Protein AF-A0AAJ2T8Y8-F1 (afdb_monomer)

Nearest PDB structures (foldseek):
  9cpc-assembly1_3E  TM=2.033E-01  e=1.788E+00  Sus scrofa
  9cpb-assembly1_5M  TM=2.039E-01  e=5.615E+00  Bos taurus

pLDDT: mean 75.39, std 18.41, range [30.28, 96.19]

Solvent-accessible surface area (backbone atoms only — not comparable to full-atom values): 31263 Å² total; per-residue (Å²): 139,75,67,60,77,53,79,79,38,32,68,66,55,48,53,48,47,24,52,53,34,6,31,50,41,20,53,52,48,28,51,50,37,30,69,75,68,71,40,90,46,74,57,29,86,36,83,56,78,33,21,63,68,41,5,53,50,51,40,52,46,52,53,68,41,54,75,37,60,86,41,68,68,58,23,28,55,50,25,22,51,53,51,40,52,52,43,33,53,50,40,52,52,44,22,76,76,64,80,44,74,90,61,74,30,66,90,43,72,72,39,54,95,16,45,38,26,53,67,59,29,52,52,48,6,54,51,46,38,45,38,62,72,49,50,49,57,51,51,51,56,57,56,69,73,46,58,65,70,60,47,52,52,53,49,51,51,52,51,54,52,51,52,54,34,46,51,55,39,50,55,45,52,52,51,53,55,51,57,52,52,53,51,54,53,50,49,51,52,55,51,51,59,52,52,56,50,52,53,51,51,51,53,51,52,48,52,50,50,51,51,47,52,52,50,50,50,55,53,55,63,45,70,77,57,71,95,82,68,64,68,66,60,49,52,55,51,49,52,54,50,51,55,49,52,47,54,53,49,52,56,48,50,57,51,50,52,51,50,52,55,50,50,51,54,49,52,51,53,47,54,50,48,62,62,57,62,43,70,47,72,66,47,36,44,51,52,67,45,39,54,68,65,46,51,61,60,49,46,56,54,48,47,54,47,52,50,53,54,47,53,53,50,51,58,49,50,52,54,50,52,54,53,48,51,64,52,49,56,75,75,40,78,80,67,60,94,88,59,84,78,55,29,50,54,67,99,32,72,61,33,46,50,50,42,21,54,49,22,8,40,52,37,22,53,50,49,38,48,44,33,42,72,73,69,68,40,94,61,54,58,38,66,35,79,80,54,66,34,20,60,69,37,6,51,47,46,35,51,50,48,72,70,40,60,85,34,58,90,48,58,67,68,57,27,20,52,52,21,14,52,53,39,33,51,49,44,31,48,52,41,50,50,37,33,75,74,53,45,28,36,69,69,78,33,69,92,46,75,73,40,54,93,20,43,33,34,53,67,58,15,51,50,28,7,54,51,38,36,45,34,55,71,54,45,47,62,55,50,53,57,55,56,34,68,41,56,51,87,55,46,54,60,50,50,53,54,50,50,55,49,49,54,52,35,53,50,52,34,52,50,36,51,44,49,50,53,36,50,77,70,70,51,76,72,82,54,75,67,47,50,49,36,56,73,77,48,32,72,70,56,48,47,54,37,38,73,59,62,40,59,59,83,57,55,73,62,63,71,71,65,78,70,78,82,74,84,79,81,78,82,82,82,77,87,73,90,82,136

Sequence (579 aa):
MFAPLVSGLSFYDIVIYFVLFAIAGYICEVIFAAIVLGKFVNRGFLNGPWCPIYGFGVVIVAICLKPLSKSLLVLFIGSVLLTSVLEYFTGFILEKVFDQKWWDYSDDKFNLGGYICLKFSLLWGVACTAVVKLVLPAVDAVIRVVPHFVGLIVTGVIVAVMLIDLTATVVTIMGIKKKIRLIDSTVAKLKAGTEDMGGFIS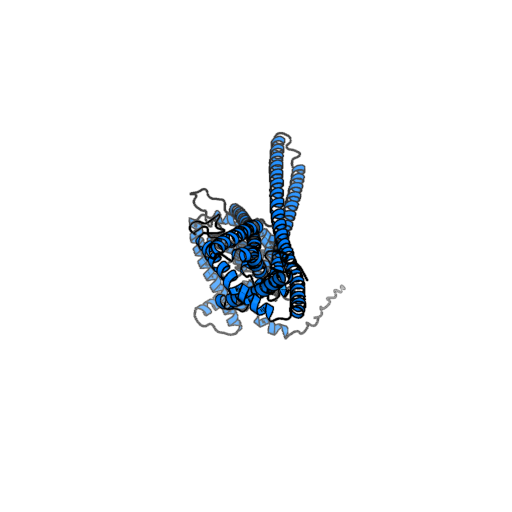KETLVVKDKYEELAKTAEEKKTELVRTAGEKKAEFAGKRDAFAKSVAEKREANAERREELAKSVEEKYTAFVKSLGEKRGERRLMKAFPSLREKRVDSSLGRLREQLKLISEKSEERAAERQKCVVEKYEEKLPEGAEKPFAYGLSFTKLFWLFMIGNVAGFLMETFWAFFIQRRVELRVGLVWGPFIPVYGFGAVIMTLLLYRFYKKRDLVTFAAAAIVGATFEFFCSLFQELAFGTVSWEYSGTTANIGGRTNLMYALIWGVLGLLWVKDFYPRISKLIEKIPKKIGSPLTVILCVFMIADMFVSGTAVIRRGQRMKGIPANGGYEMWLDKHFDDKYLDFVYPNMIYVDKKDETEADGETPETADVPEETSSSDE

Foldseek 3Di:
DAPAPADNDGPLNLLLLQLVQQLVVQVVLQVVCCVPVVDRARLALFPDNGNRVRSVVLSVLCRQQLNVLPDLVSSLVSQLVVVLVVQQVVQVVCCVVPVDGPAACPVPPQDDRRRDHPVVSNVSSVVSSCCSPPVSVVVVVVVVVDDPVVSVVVSVVSVVVVVVRVVVSVVLVVVLVVLLVVLVVLLVVLVVLVVVVVVVVVVVVVVVVVVVVVVVVVVVVCVVPDPPPCPPVVVVVVVVVVVVVVVVVVVVVVSVVVNVVSLVVSVVSVVVSVVVQLPDVSSVSCCVSCVVVCCPSVVVSVVSSVVSVVCVVVVVVVVVVVVVVVLQCVLQPDDPPPDDAFFPGDPDPLLLLVLLVVQFQVVLVVVQCCCCPVVVDRARAHLWLPDSGDNLRSVLSSQLCVQLSSVLPPDLVVQLLSQLVSQQVSQQVVQVVCCVLQLKGLFFQPVDPQDDPRRGHNVVSNVSSVVSSCSNHPVVSVVSVVSRPDHCVPSVVVSVVVVVVVVVRVVLRSVLSNLVVCVVVVHDDDDDVSVVSCVPRNPVNCCRHRVRMDRNVVVVVVVVPPDDDDDDDDDDDDDDDDD

Secondary structure (DSSP, 8-state):
-PPP-BTTB-HHHHHHHHHHHHHHHHHHHHHHHHHHHSS-----SSSSS--HHHHHHHHHHHHHHGGGGG-HHHHHHHHHHHHHHHHHHHHHHHHHHHSS-SS--TTSTTEETTTEEHHHHHHHHHHHHHIIIIIHHHHHHHHHHS-HHHHHHHHHHHHHHHHHHHHHHHHHHHHHHHHHHHHHHHHHHHHHHHHHHHHHHHHHHHHHHHHHHHHHHHHHHTTSS-TTSTTHHHHHHHHHHHHHHHHHHHHHHHHHHHHHHHHHHHHHHHHHHHHHTTSSHHHHHHHHH-HHHHIIIIIHHHHHHHHHHHHHHHHHHHHHHHHHHHHHHHHS----TTPPPPTT-SS-HHHHHHHHHHHHHHHHHHHHHIIIIIS-------SSSSSS--HHHHHHHHHHHHHHGGGTTS-HHHHHHHHHHHHHHHHHHHHHHHHHHHSEES---TTSTTEETTTEEHHHHHHHHHHHHHIIIIIHHHHHHHHHTS-HHHHHHHHHHHHHHHHHHHHHHHHHHHHHHHHHTTPPP-SHHHHHHHHHS-HHHHHHH-TT-EEGGGHHHHTT--------PPP--------

Radius of gyration: 45.14 Å; Cα contacts (8 Å, |Δi|>4): 501; chains: 1; bounding box: 113×80×126 Å

Structure (mmCIF, N/CA/C/O backbone):
data_AF-A0AAJ2T8Y8-F1
#
_entry.id   AF-A0AAJ2T8Y8-F1
#
loop_
_atom_site.group_PDB
_atom_site.id
_atom_site.type_symbol
_atom_site.label_atom_id
_atom_site.label_alt_id
_atom_site.label_comp_id
_atom_site.label_asym_id
_atom_site.label_entity_id
_atom_site.label_seq_id
_atom_site.pdbx_PDB_ins_code
_atom_site.Cartn_x
_atom_site.Cartn_y
_atom_site.Cartn_z
_atom_site.occupancy
_atom_site.B_iso_or_equiv
_atom_site.auth_seq_id
_atom_site.auth_comp_id
_atom_site.auth_asym_id
_atom_site.auth_atom_id
_atom_site.pdbx_PDB_model_num
ATOM 1 N N . MET A 1 1 ? 18.474 -7.373 -65.062 1.00 40.44 1 MET A N 1
ATOM 2 C CA . MET A 1 1 ? 19.425 -6.243 -65.084 1.00 40.44 1 MET A CA 1
ATOM 3 C C . MET A 1 1 ? 18.701 -5.051 -64.468 1.00 40.44 1 MET A C 1
ATOM 5 O O . MET A 1 1 ? 17.892 -4.440 -65.146 1.00 40.44 1 MET A O 1
ATOM 9 N N . PHE A 1 2 ? 18.858 -4.810 -63.163 1.00 44.47 2 PHE A N 1
ATOM 10 C CA . PHE A 1 2 ? 18.254 -3.646 -62.502 1.00 44.47 2 PHE A CA 1
ATOM 11 C C . PHE A 1 2 ? 19.306 -2.538 -62.452 1.00 44.47 2 PHE A C 1
ATOM 13 O O . PHE A 1 2 ? 20.403 -2.765 -61.945 1.00 44.47 2 PHE A O 1
ATOM 20 N N . ALA A 1 3 ? 18.993 -1.386 -63.046 1.00 46.81 3 ALA A N 1
ATOM 21 C CA . ALA A 1 3 ? 19.867 -0.218 -63.085 1.00 46.81 3 ALA A CA 1
ATOM 22 C C . ALA A 1 3 ? 20.272 0.232 -61.662 1.00 46.81 3 ALA A C 1
ATOM 24 O O . ALA A 1 3 ? 19.496 0.029 -60.722 1.00 46.81 3 ALA A O 1
ATOM 25 N N . PRO A 1 4 ? 21.465 0.833 -61.478 1.00 55.03 4 PRO A N 1
ATOM 26 C CA . PRO A 1 4 ? 21.855 1.403 -60.193 1.00 55.03 4 PRO A CA 1
ATOM 27 C C . PRO A 1 4 ? 20.853 2.492 -59.806 1.00 55.03 4 PRO A C 1
ATOM 29 O O . PRO A 1 4 ? 20.666 3.460 -60.540 1.00 55.03 4 PRO A O 1
ATOM 32 N N . LEU A 1 5 ? 20.180 2.304 -58.670 1.00 56.91 5 LEU A N 1
ATOM 33 C CA . LEU A 1 5 ? 19.061 3.155 -58.267 1.00 56.91 5 LEU A CA 1
ATOM 34 C C . LEU A 1 5 ? 19.573 4.454 -57.623 1.00 56.91 5 LEU A C 1
ATOM 36 O O . LEU A 1 5 ? 19.005 5.515 -57.855 1.00 56.91 5 LEU A O 1
ATOM 40 N N . VAL A 1 6 ? 20.662 4.373 -56.838 1.00 60.41 6 VAL A N 1
ATOM 41 C CA . VAL A 1 6 ? 21.319 5.510 -56.165 1.00 60.41 6 VAL A CA 1
ATOM 42 C C . VAL A 1 6 ? 22.809 5.192 -55.932 1.00 60.41 6 VAL A C 1
ATOM 44 O O . VAL A 1 6 ? 23.146 4.100 -55.479 1.00 60.41 6 VAL A O 1
ATOM 47 N N . SER A 1 7 ? 23.720 6.130 -56.225 1.00 63.41 7 SER A N 1
ATOM 48 C CA . SER A 1 7 ? 25.156 6.055 -55.863 1.00 63.41 7 SER A CA 1
ATOM 49 C C . SER A 1 7 ? 25.934 4.809 -56.345 1.00 63.41 7 SER A C 1
ATOM 51 O O . SER A 1 7 ? 26.950 4.446 -55.753 1.00 63.41 7 SER A O 1
ATOM 53 N N . GLY A 1 8 ? 25.483 4.145 -57.416 1.00 71.94 8 GLY A N 1
ATOM 54 C CA . GLY A 1 8 ? 26.120 2.931 -57.950 1.00 71.94 8 GLY A CA 1
ATOM 55 C C . GLY A 1 8 ? 25.768 1.633 -57.209 1.00 71.94 8 GLY A C 1
ATOM 56 O O . GLY A 1 8 ? 26.385 0.608 -57.480 1.00 71.94 8 GLY A O 1
ATOM 57 N N . LEU A 1 9 ? 24.791 1.662 -56.296 1.00 81.50 9 LEU A N 1
ATOM 58 C CA . LEU A 1 9 ? 24.236 0.480 -55.631 1.00 81.50 9 LEU A CA 1
ATOM 59 C C . LEU A 1 9 ? 22.975 0.006 -56.365 1.00 81.50 9 LEU A C 1
ATOM 61 O O . LEU A 1 9 ? 22.102 0.811 -56.713 1.00 81.50 9 LEU A O 1
ATOM 65 N N . SER A 1 10 ? 22.864 -1.302 -56.598 1.00 85.75 10 SER A N 1
ATOM 66 C CA . SER A 1 10 ? 21.622 -1.909 -57.077 1.00 85.75 10 SER A CA 1
ATOM 67 C C . SER A 1 10 ? 20.612 -2.049 -55.932 1.00 85.75 10 SER A C 1
ATOM 69 O O . SER A 1 10 ? 20.966 -2.012 -54.752 1.00 85.75 10 SER A O 1
ATOM 71 N N . PHE A 1 11 ? 19.335 -2.253 -56.266 1.00 84.62 11 PHE A N 1
ATOM 72 C CA . PHE A 1 11 ? 18.311 -2.551 -55.258 1.00 84.62 11 PHE A CA 1
ATOM 73 C C . PHE A 1 11 ? 18.673 -3.789 -54.421 1.00 84.62 11 PHE A C 1
ATOM 75 O O . PHE A 1 11 ? 18.479 -3.798 -53.209 1.00 84.62 11 PHE A O 1
ATOM 82 N N . TYR A 1 12 ? 19.264 -4.805 -55.056 1.00 87.00 12 TYR A N 1
ATOM 83 C CA . TYR A 1 12 ? 19.747 -5.997 -54.366 1.00 87.00 12 TYR A CA 1
ATOM 84 C C . TYR A 1 12 ? 20.819 -5.658 -53.322 1.00 87.00 12 TYR A C 1
ATOM 86 O O . TYR A 1 12 ? 20.699 -6.108 -52.184 1.00 87.00 12 TYR A O 1
ATOM 94 N N . ASP A 1 13 ? 21.798 -4.812 -53.667 1.00 86.75 13 ASP A N 1
ATOM 95 C CA . ASP A 1 13 ? 22.878 -4.409 -52.751 1.00 86.75 13 ASP A CA 1
ATOM 96 C C . ASP A 1 13 ? 22.331 -3.675 -51.520 1.00 86.75 13 ASP A C 1
ATOM 98 O O . ASP A 1 13 ? 22.753 -3.921 -50.392 1.00 86.75 13 ASP A O 1
ATOM 102 N N . ILE A 1 14 ? 21.329 -2.816 -51.720 1.00 89.06 14 ILE A N 1
ATOM 103 C CA . ILE A 1 14 ? 20.660 -2.095 -50.631 1.00 89.06 14 ILE A CA 1
ATOM 104 C C . ILE A 1 14 ? 19.974 -3.077 -49.673 1.00 89.06 14 ILE A C 1
ATOM 106 O O . ILE A 1 14 ? 20.134 -2.976 -48.454 1.00 89.06 14 ILE A O 1
ATOM 110 N N . VAL A 1 15 ? 19.221 -4.040 -50.211 1.00 91.12 15 VAL A N 1
ATOM 111 C CA . VAL A 1 15 ? 18.464 -4.998 -49.396 1.00 91.12 15 VAL A CA 1
ATOM 112 C C . VAL A 1 15 ? 19.396 -5.977 -48.678 1.00 91.12 15 VAL A C 1
ATOM 114 O O . VAL A 1 15 ? 19.191 -6.257 -47.495 1.00 91.12 15 VAL A O 1
ATOM 117 N N . ILE A 1 16 ? 20.443 -6.480 -49.337 1.00 91.81 16 ILE A N 1
ATOM 118 C CA . ILE A 1 16 ? 21.385 -7.403 -48.694 1.00 91.81 16 ILE A CA 1
ATOM 119 C C . ILE A 1 16 ? 22.240 -6.699 -47.636 1.00 91.81 16 ILE A C 1
ATOM 121 O O . ILE A 1 16 ? 22.435 -7.265 -46.561 1.00 91.81 16 ILE A O 1
ATOM 125 N N . TYR A 1 17 ? 22.673 -5.451 -47.863 1.00 91.69 17 TYR A N 1
ATOM 126 C CA . TYR A 1 17 ? 23.316 -4.651 -46.818 1.00 91.69 17 TYR A CA 1
ATOM 127 C C . TYR A 1 17 ? 22.384 -4.468 -45.624 1.00 91.69 17 TYR A C 1
ATOM 129 O O . TYR A 1 17 ? 22.789 -4.729 -44.492 1.00 91.69 17 TYR A O 1
ATOM 137 N N . PHE A 1 18 ? 21.128 -4.083 -45.861 1.00 94.19 18 PHE A N 1
ATOM 138 C CA . PHE A 1 18 ? 20.146 -3.947 -44.790 1.00 94.19 18 PHE A CA 1
ATOM 139 C C . PHE A 1 18 ? 20.053 -5.226 -43.942 1.00 94.19 18 PHE A C 1
ATOM 141 O O . PHE A 1 18 ? 20.172 -5.156 -42.719 1.00 94.19 18 PHE A O 1
ATOM 148 N N . VAL A 1 19 ? 19.895 -6.392 -44.579 1.00 93.38 19 VAL A N 1
ATOM 149 C CA . VAL A 1 19 ? 19.768 -7.681 -43.882 1.00 93.38 19 VAL A CA 1
ATOM 150 C C . VAL A 1 19 ? 21.037 -8.035 -43.106 1.00 93.38 19 VAL A C 1
ATOM 152 O O . VAL A 1 19 ? 20.960 -8.333 -41.913 1.00 93.38 19 VAL A O 1
ATOM 155 N N . LEU A 1 20 ? 22.207 -7.983 -43.750 1.00 93.06 20 LEU A N 1
ATOM 156 C CA . LEU A 1 20 ? 23.473 -8.373 -43.123 1.00 93.06 20 LEU A CA 1
ATOM 157 C C . LEU A 1 20 ? 23.798 -7.489 -41.920 1.00 93.06 20 LEU A C 1
ATOM 159 O O . LEU A 1 20 ? 24.140 -8.002 -40.855 1.00 93.06 20 LEU A O 1
ATOM 163 N N . PHE A 1 21 ? 23.639 -6.173 -42.056 1.00 93.31 21 PHE A N 1
ATOM 164 C CA . PHE A 1 21 ? 23.916 -5.246 -40.963 1.00 93.31 21 PHE A CA 1
ATOM 165 C C . PHE A 1 21 ? 22.836 -5.266 -39.878 1.00 93.31 21 PHE A C 1
ATOM 167 O O . PHE A 1 21 ? 23.163 -5.056 -38.711 1.00 93.31 21 PHE A O 1
ATOM 174 N N . ALA A 1 22 ? 21.582 -5.602 -40.198 1.00 92.81 22 ALA A N 1
ATOM 175 C CA . ALA A 1 22 ? 20.569 -5.858 -39.177 1.00 92.81 22 ALA A CA 1
ATOM 176 C C . ALA A 1 22 ? 20.909 -7.101 -38.332 1.00 92.81 22 ALA A C 1
ATOM 178 O O . ALA A 1 22 ? 20.746 -7.067 -37.110 1.00 92.81 22 ALA A O 1
ATOM 179 N N . ILE A 1 23 ? 21.406 -8.178 -38.950 1.00 92.12 23 ILE A N 1
ATOM 180 C CA . ILE A 1 23 ? 21.845 -9.388 -38.234 1.00 92.12 23 ILE A CA 1
ATOM 181 C C . ILE A 1 23 ? 23.124 -9.112 -37.433 1.00 92.12 23 ILE A C 1
ATOM 183 O O . ILE A 1 23 ? 23.191 -9.443 -36.250 1.00 92.12 23 ILE A O 1
ATOM 187 N N . ALA A 1 24 ? 24.115 -8.449 -38.032 1.00 90.56 24 ALA A N 1
ATOM 188 C CA . ALA A 1 24 ? 25.352 -8.083 -37.345 1.00 90.56 24 ALA A CA 1
ATOM 189 C C . ALA A 1 24 ? 25.080 -7.181 -36.129 1.00 90.56 24 ALA A C 1
ATOM 191 O O . ALA A 1 24 ? 25.587 -7.444 -35.041 1.00 90.56 24 ALA A O 1
ATOM 192 N N . GLY A 1 25 ? 24.212 -6.176 -36.283 1.00 89.25 25 GLY A N 1
ATOM 193 C CA . GLY A 1 25 ? 23.782 -5.312 -35.185 1.00 89.25 25 GLY A CA 1
ATOM 194 C C . GLY A 1 25 ? 23.112 -6.087 -34.049 1.00 89.25 25 GLY A C 1
ATOM 195 O O . GLY A 1 25 ? 23.406 -5.848 -32.881 1.00 89.25 25 GLY A O 1
ATOM 196 N N . TYR A 1 26 ? 22.271 -7.075 -34.376 1.00 90.44 26 TYR A N 1
ATOM 197 C CA . TYR A 1 26 ? 21.690 -7.970 -33.373 1.00 90.44 26 TYR A CA 1
ATOM 198 C C . TYR A 1 26 ? 22.753 -8.775 -32.616 1.00 90.44 26 TYR A C 1
ATOM 200 O O . TYR A 1 26 ? 22.702 -8.847 -31.389 1.00 90.44 26 TYR A O 1
ATOM 208 N N . ILE A 1 27 ? 23.719 -9.363 -33.325 1.00 89.62 27 ILE A N 1
ATOM 209 C CA . ILE A 1 27 ? 24.803 -10.137 -32.706 1.00 89.62 27 ILE A CA 1
ATOM 210 C C . ILE A 1 27 ? 25.599 -9.248 -31.741 1.00 89.62 27 ILE A C 1
ATOM 212 O O . ILE A 1 27 ? 25.816 -9.643 -30.596 1.00 89.62 27 ILE A O 1
ATOM 216 N N . CYS A 1 28 ? 25.963 -8.034 -32.164 1.00 85.75 28 CYS A N 1
ATOM 217 C CA . CYS A 1 28 ? 26.662 -7.065 -31.320 1.00 85.75 28 CYS A CA 1
ATOM 218 C C . CYS A 1 28 ? 25.872 -6.721 -30.048 1.00 85.75 28 CYS A C 1
ATOM 220 O O . CYS A 1 28 ? 26.431 -6.770 -28.955 1.00 85.75 28 CYS A O 1
ATOM 222 N N . GLU A 1 29 ? 24.573 -6.434 -30.166 1.00 83.56 29 GLU A N 1
ATOM 223 C CA . GLU A 1 29 ? 23.696 -6.127 -29.026 1.00 83.56 29 GLU A CA 1
ATOM 224 C C . GLU A 1 29 ? 23.572 -7.295 -28.037 1.00 83.56 29 GLU A C 1
ATOM 226 O O . GLU A 1 29 ? 23.587 -7.101 -26.819 1.00 83.56 29 GLU A O 1
ATOM 231 N N . VAL A 1 30 ? 23.477 -8.529 -28.539 1.00 84.94 30 VAL A N 1
ATOM 232 C CA . VAL A 1 30 ? 23.408 -9.727 -27.691 1.00 84.94 30 VAL A CA 1
ATOM 233 C C . VAL A 1 30 ? 24.733 -9.980 -26.976 1.00 84.94 30 VAL A C 1
ATOM 235 O O . VAL A 1 30 ? 24.716 -10.285 -25.785 1.00 84.94 30 VAL A O 1
ATOM 238 N N . ILE A 1 31 ? 25.870 -9.828 -27.664 1.00 86.38 31 ILE A N 1
ATOM 239 C CA . ILE A 1 31 ? 27.203 -9.949 -27.054 1.00 86.38 31 ILE A CA 1
ATOM 240 C C . ILE A 1 31 ? 27.384 -8.874 -25.981 1.00 86.38 31 ILE A C 1
ATOM 242 O O . ILE A 1 31 ? 27.764 -9.190 -24.854 1.00 86.38 31 ILE A O 1
ATOM 246 N N . PHE A 1 32 ? 27.045 -7.623 -26.294 1.00 81.12 32 PHE A N 1
ATOM 247 C CA . PHE A 1 32 ? 27.107 -6.518 -25.342 1.00 81.12 32 PHE A CA 1
ATOM 248 C C . PHE A 1 32 ? 26.251 -6.798 -24.101 1.00 81.12 32 PHE A C 1
ATOM 250 O O . PHE A 1 32 ? 26.734 -6.683 -22.976 1.00 81.12 32 PHE A O 1
ATOM 257 N N . ALA A 1 33 ? 25.004 -7.244 -24.278 1.00 78.56 33 ALA A N 1
ATOM 258 C CA . ALA A 1 33 ? 24.141 -7.606 -23.159 1.00 78.56 33 ALA A CA 1
ATOM 259 C C . ALA A 1 33 ? 24.658 -8.815 -22.365 1.00 78.56 33 ALA A C 1
ATOM 261 O O . ALA A 1 33 ? 24.533 -8.825 -21.142 1.00 78.56 33 ALA A O 1
ATOM 262 N N . ALA A 1 34 ? 25.259 -9.811 -23.019 1.00 84.31 34 ALA A N 1
ATOM 263 C CA . ALA A 1 34 ? 25.850 -10.957 -22.337 1.00 84.31 34 ALA A CA 1
ATOM 264 C C . ALA A 1 34 ? 27.031 -10.543 -21.445 1.00 84.31 34 ALA A C 1
ATOM 266 O O . ALA A 1 34 ? 27.116 -11.011 -20.313 1.00 84.31 34 ALA A O 1
ATOM 267 N N . ILE A 1 35 ? 27.886 -9.633 -21.923 1.00 83.06 35 ILE A N 1
ATOM 268 C CA . ILE A 1 35 ? 29.051 -9.131 -21.180 1.00 83.06 35 ILE A CA 1
ATOM 269 C C . ILE A 1 35 ? 28.619 -8.193 -20.046 1.00 83.06 35 ILE A C 1
ATOM 271 O O . ILE A 1 35 ? 29.039 -8.368 -18.908 1.00 83.06 35 ILE A O 1
ATOM 275 N N . VAL A 1 36 ? 27.764 -7.208 -20.337 1.00 74.06 36 VAL A N 1
ATOM 276 C CA . VAL A 1 36 ? 27.424 -6.135 -19.385 1.00 74.06 36 VAL A CA 1
ATOM 277 C C . VAL A 1 36 ? 26.358 -6.561 -18.377 1.00 74.06 36 VAL A C 1
ATOM 279 O O . VAL A 1 36 ? 26.440 -6.201 -17.207 1.00 74.06 36 VAL A O 1
ATOM 282 N N . LEU A 1 37 ? 25.345 -7.324 -18.802 1.00 69.94 37 LEU A N 1
ATOM 283 C CA . LEU A 1 37 ? 24.254 -7.766 -17.922 1.00 69.94 37 LEU A CA 1
ATOM 284 C C . LEU A 1 37 ? 24.442 -9.191 -17.383 1.00 69.94 37 LEU A C 1
ATOM 286 O O . LEU A 1 37 ? 23.593 -9.660 -16.620 1.00 69.94 37 LEU A O 1
ATOM 290 N N . GLY A 1 38 ? 25.485 -9.909 -17.817 1.00 76.06 38 GLY A N 1
ATOM 291 C CA . GLY A 1 38 ? 25.751 -11.295 -17.417 1.00 76.06 38 GLY A CA 1
ATOM 292 C C . GLY A 1 38 ? 24.669 -12.293 -17.848 1.00 76.06 38 GLY A C 1
ATOM 293 O O . GLY A 1 38 ? 24.551 -13.372 -17.269 1.00 76.06 38 GLY A O 1
ATOM 294 N N . LYS A 1 39 ? 23.805 -11.931 -18.806 1.00 73.12 39 LYS A N 1
ATOM 295 C CA . LYS A 1 39 ? 22.644 -12.740 -19.206 1.00 73.12 39 LYS A CA 1
ATOM 296 C C . LYS A 1 39 ? 22.476 -12.745 -20.715 1.00 73.12 39 LYS A C 1
ATOM 298 O O . LYS A 1 39 ? 22.404 -11.694 -21.345 1.00 73.12 39 LYS A O 1
ATOM 303 N N . PHE A 1 40 ? 22.283 -13.936 -21.277 1.00 78.62 40 PHE A N 1
ATOM 304 C CA . PHE A 1 40 ? 21.889 -14.082 -22.672 1.00 78.62 40 PHE A CA 1
ATOM 305 C C . PHE A 1 40 ? 20.415 -13.689 -22.850 1.00 78.62 40 PHE A C 1
ATOM 307 O O . PHE A 1 40 ? 19.496 -14.333 -22.317 1.00 78.62 40 PHE A O 1
ATOM 314 N N . VAL A 1 41 ? 20.179 -12.594 -23.571 1.00 75.19 41 VAL A N 1
ATOM 315 C CA . VAL A 1 41 ? 18.844 -12.048 -23.833 1.00 75.19 41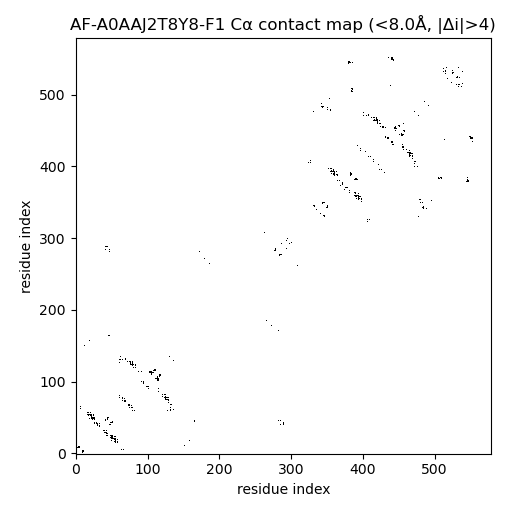 VAL A CA 1
ATOM 316 C C . VAL A 1 41 ? 18.770 -11.576 -25.279 1.00 75.19 41 VAL A C 1
ATOM 318 O O . VAL A 1 41 ? 19.654 -10.870 -25.749 1.00 75.19 41 VAL A O 1
ATOM 321 N N . ASN A 1 42 ? 17.689 -11.933 -25.973 1.00 78.94 42 ASN A N 1
ATOM 322 C CA . ASN A 1 42 ? 17.385 -11.396 -27.295 1.00 78.94 42 ASN A CA 1
ATOM 323 C C . ASN A 1 42 ? 17.039 -9.899 -27.164 1.00 78.94 42 ASN A C 1
ATOM 325 O O . ASN A 1 42 ? 15.927 -9.557 -26.759 1.00 78.94 42 ASN A O 1
ATOM 329 N N . ARG A 1 43 ? 18.021 -9.041 -27.469 1.00 76.00 43 ARG A N 1
ATOM 330 C CA . ARG A 1 43 ? 17.965 -7.569 -27.399 1.00 76.00 43 ARG A CA 1
ATOM 331 C C . ARG A 1 43 ? 17.346 -6.906 -28.631 1.00 76.00 43 ARG A C 1
ATOM 333 O O . ARG A 1 43 ? 17.096 -5.705 -28.602 1.00 76.00 43 ARG A O 1
ATOM 340 N N . GLY A 1 44 ? 17.092 -7.664 -29.698 1.00 75.81 44 GLY A N 1
ATOM 341 C CA . GLY A 1 44 ? 16.464 -7.137 -30.905 1.00 75.81 44 GLY A CA 1
ATOM 342 C C . GLY A 1 44 ? 15.077 -6.564 -30.606 1.00 75.81 44 GLY A C 1
ATOM 343 O O . GLY A 1 44 ? 14.336 -7.083 -29.765 1.00 75.81 44 GLY A O 1
ATOM 344 N N . PHE A 1 45 ? 14.712 -5.483 -31.303 1.00 72.62 45 PHE A N 1
ATOM 345 C CA . PHE A 1 45 ? 13.353 -4.933 -31.242 1.00 72.62 45 PHE A CA 1
ATOM 346 C C . PHE A 1 45 ? 12.317 -5.962 -31.724 1.00 72.62 45 PHE A C 1
ATOM 348 O O . PHE A 1 45 ? 11.264 -6.126 -31.105 1.00 72.62 45 PHE A O 1
ATOM 355 N N . LEU A 1 46 ? 12.657 -6.710 -32.776 1.00 83.69 46 LEU A N 1
ATOM 356 C CA . LEU A 1 46 ? 11.855 -7.798 -33.336 1.00 83.69 46 LEU A CA 1
ATOM 357 C C . LEU A 1 46 ? 12.105 -9.132 -32.593 1.00 83.69 46 LEU A C 1
ATOM 359 O O . LEU A 1 46 ? 12.994 -9.204 -31.745 1.00 83.69 46 LEU A O 1
ATOM 363 N N . ASN A 1 47 ? 11.298 -10.179 -32.820 1.00 82.44 47 ASN A N 1
ATOM 364 C CA . ASN A 1 47 ? 11.481 -11.464 -32.123 1.00 82.44 47 ASN A CA 1
ATOM 365 C C . ASN A 1 47 ? 12.653 -12.291 -32.669 1.00 82.44 47 ASN A C 1
ATOM 367 O O . ASN A 1 47 ? 13.173 -13.138 -31.942 1.00 82.44 47 ASN A O 1
ATOM 371 N N . GLY A 1 48 ? 13.044 -12.093 -33.922 1.00 84.38 48 GLY A N 1
ATOM 372 C CA . GLY A 1 48 ? 14.143 -12.795 -34.570 1.00 84.38 48 GLY A CA 1
ATOM 373 C C . GLY A 1 48 ? 15.504 -12.114 -34.392 1.00 84.38 48 GLY A C 1
ATOM 374 O O . GLY A 1 48 ? 15.603 -11.057 -33.764 1.00 84.38 48 GLY A O 1
ATOM 375 N N . PRO A 1 49 ? 16.576 -12.736 -34.915 1.00 88.56 49 PRO A N 1
ATOM 376 C CA . PRO A 1 49 ? 17.960 -12.298 -34.742 1.00 88.56 49 PRO A CA 1
ATOM 377 C C . PRO A 1 49 ? 18.336 -11.120 -35.654 1.00 88.56 49 PRO A C 1
ATOM 379 O O . PRO A 1 49 ? 19.295 -11.185 -36.421 1.00 88.56 49 PRO A O 1
ATOM 382 N N . TRP A 1 50 ? 17.570 -10.037 -35.594 1.00 90.00 50 TRP A N 1
ATOM 383 C CA . TRP A 1 50 ? 17.801 -8.848 -36.406 1.00 90.00 50 TRP A CA 1
ATOM 384 C C . TRP A 1 50 ? 17.444 -7.572 -35.649 1.00 90.00 50 TRP A C 1
ATOM 386 O O . TRP A 1 50 ? 16.457 -7.488 -34.916 1.00 90.00 50 TRP A O 1
ATOM 396 N N . CYS A 1 51 ? 18.259 -6.545 -35.869 1.00 88.81 51 CYS A N 1
ATOM 397 C CA . CYS A 1 51 ? 18.085 -5.212 -35.323 1.00 88.81 51 CYS A CA 1
ATOM 398 C C . CYS A 1 51 ? 18.040 -4.199 -36.485 1.00 88.81 51 CYS A C 1
ATOM 400 O O . CYS A 1 51 ? 19.085 -3.701 -36.910 1.00 88.81 51 CYS A O 1
ATOM 402 N N . PRO A 1 52 ? 16.842 -3.910 -37.039 1.00 88.06 52 PRO A N 1
ATOM 403 C CA . PRO A 1 52 ? 16.688 -3.149 -38.285 1.00 88.06 52 PRO A CA 1
ATOM 404 C C . PRO A 1 52 ? 17.359 -1.771 -38.307 1.00 88.06 52 PRO A C 1
ATOM 406 O O . PRO A 1 52 ? 17.746 -1.308 -39.376 1.00 88.06 52 PRO A O 1
ATOM 409 N N . ILE A 1 53 ? 17.528 -1.124 -37.149 1.00 86.31 53 ILE A N 1
ATOM 410 C CA . ILE A 1 53 ? 18.155 0.201 -37.046 1.00 86.31 53 ILE A CA 1
ATOM 411 C C . ILE A 1 53 ? 19.595 0.212 -37.581 1.00 86.31 53 ILE A C 1
ATOM 413 O O . ILE A 1 53 ? 19.976 1.147 -38.281 1.00 86.31 53 ILE A O 1
ATOM 417 N N . TYR A 1 54 ? 20.363 -0.855 -37.345 1.00 88.62 54 TYR A N 1
ATOM 418 C CA . TYR A 1 54 ? 21.723 -0.988 -37.874 1.00 88.62 54 TYR A CA 1
ATOM 419 C C . TYR A 1 54 ? 21.721 -1.193 -39.390 1.00 88.62 54 TYR A C 1
ATOM 421 O O . TYR A 1 54 ? 22.551 -0.618 -40.090 1.00 88.62 54 TYR A O 1
ATOM 429 N N . GLY A 1 55 ? 20.748 -1.952 -39.903 1.00 91.38 55 GLY A N 1
ATOM 430 C CA . GLY A 1 55 ? 20.537 -2.124 -41.339 1.00 91.38 55 GLY A CA 1
ATOM 431 C C . GLY A 1 55 ? 20.238 -0.796 -42.035 1.00 91.38 55 GLY A C 1
ATOM 432 O O . GLY A 1 55 ? 20.919 -0.434 -42.992 1.00 91.38 55 GLY A O 1
ATOM 433 N N . PHE A 1 56 ? 19.264 -0.032 -41.529 1.00 90.00 56 PHE A N 1
ATOM 434 C CA . PHE A 1 56 ? 18.928 1.285 -42.078 1.00 90.00 56 PHE A CA 1
ATOM 435 C C . PHE A 1 56 ? 20.092 2.274 -41.965 1.00 90.00 56 PHE A C 1
ATOM 437 O O . PHE A 1 56 ? 20.393 2.963 -42.937 1.00 90.00 56 PHE A O 1
ATOM 444 N N . GLY A 1 57 ? 20.779 2.315 -40.818 1.00 88.25 57 GLY A N 1
ATOM 445 C CA . GLY A 1 57 ? 21.912 3.215 -40.598 1.00 88.25 57 GLY A CA 1
ATOM 446 C C . GLY A 1 57 ? 23.043 2.989 -41.600 1.00 88.25 57 GLY A C 1
ATOM 447 O O . GLY A 1 57 ? 23.513 3.939 -42.227 1.00 88.25 57 GLY A O 1
ATOM 448 N N . VAL A 1 58 ? 23.434 1.731 -41.822 1.00 90.56 58 VAL A N 1
ATOM 449 C CA . VAL A 1 58 ? 24.505 1.410 -42.776 1.00 90.56 58 VAL A CA 1
ATOM 450 C C . VAL A 1 58 ? 24.066 1.616 -44.223 1.00 90.56 58 VAL A C 1
ATOM 452 O O . VAL A 1 58 ? 24.869 2.084 -45.025 1.00 90.56 58 VAL A O 1
ATOM 455 N N . VAL A 1 59 ? 22.802 1.357 -44.569 1.00 91.88 59 VAL A N 1
ATOM 456 C CA . VAL A 1 59 ? 22.271 1.686 -45.902 1.00 91.88 59 VAL A CA 1
ATOM 457 C C . VAL A 1 59 ? 22.318 3.192 -46.165 1.00 91.88 59 VAL A C 1
ATOM 459 O O . VAL A 1 59 ? 22.772 3.601 -47.232 1.00 91.88 59 VAL A O 1
ATOM 462 N N . ILE A 1 60 ? 21.920 4.027 -45.200 1.00 90.75 60 ILE A N 1
ATOM 463 C CA . ILE A 1 60 ? 21.988 5.491 -45.334 1.00 90.75 60 ILE A CA 1
ATOM 464 C C . ILE A 1 60 ? 23.446 5.944 -45.488 1.00 90.75 60 ILE A C 1
ATOM 466 O O . ILE A 1 60 ? 23.759 6.723 -46.388 1.00 90.75 60 ILE A O 1
ATOM 470 N N . VAL A 1 61 ? 24.359 5.407 -44.672 1.00 90.50 61 VAL A N 1
ATOM 471 C CA . VAL A 1 61 ? 25.807 5.648 -44.796 1.00 90.50 61 VAL A CA 1
ATOM 472 C C . VAL A 1 61 ? 26.327 5.228 -46.173 1.00 90.50 61 VAL A C 1
ATOM 474 O O . VAL A 1 61 ? 27.036 5.995 -46.820 1.00 90.50 61 VAL A O 1
ATOM 477 N N . ALA A 1 62 ? 25.957 4.046 -46.663 1.00 89.44 62 ALA A N 1
ATOM 478 C CA . ALA A 1 62 ? 26.397 3.545 -47.959 1.00 89.44 62 ALA A CA 1
ATOM 479 C C . ALA A 1 62 ? 25.884 4.421 -49.111 1.00 89.44 62 ALA A C 1
ATOM 481 O O . ALA A 1 62 ? 26.646 4.745 -50.018 1.00 89.44 62 ALA A O 1
ATOM 482 N N . ILE A 1 63 ? 24.624 4.853 -49.066 1.00 89.62 63 ILE A N 1
ATOM 483 C CA . ILE A 1 63 ? 24.028 5.694 -50.109 1.00 89.62 63 ILE A CA 1
ATOM 484 C C . ILE A 1 63 ? 24.654 7.096 -50.119 1.00 89.62 63 ILE A C 1
ATOM 486 O O . ILE A 1 63 ? 25.025 7.592 -51.187 1.00 89.62 63 ILE A O 1
ATOM 490 N N . CYS A 1 64 ? 24.798 7.721 -48.948 1.00 89.44 64 CYS A N 1
ATOM 491 C CA . CYS A 1 64 ? 25.210 9.120 -48.827 1.00 89.44 64 CYS A CA 1
ATOM 492 C C . CYS A 1 64 ? 26.734 9.318 -48.835 1.00 89.44 64 CYS A C 1
ATOM 494 O O . CYS A 1 64 ? 27.215 10.322 -49.354 1.00 89.44 64 CYS A O 1
ATOM 496 N N . LEU A 1 65 ? 27.510 8.387 -48.266 1.00 89.94 65 LEU A N 1
ATOM 497 C CA . LEU A 1 65 ? 28.948 8.576 -48.023 1.00 89.94 65 LEU A CA 1
ATOM 498 C C . LEU A 1 65 ? 29.854 7.799 -48.987 1.00 89.94 65 LEU A C 1
ATOM 500 O O . LEU A 1 65 ? 30.983 8.229 -49.228 1.00 89.94 65 LEU A O 1
ATOM 504 N N . LYS A 1 66 ? 29.386 6.705 -49.611 1.00 85.88 66 LYS A N 1
ATOM 505 C CA . LYS A 1 66 ? 30.168 5.976 -50.637 1.00 85.88 66 LYS A CA 1
ATOM 506 C C . LYS A 1 66 ? 30.592 6.873 -51.819 1.00 85.88 66 LYS A C 1
ATOM 508 O O . LYS A 1 66 ? 31.749 6.749 -52.234 1.00 85.88 66 LYS A O 1
ATOM 513 N N . PRO A 1 67 ? 29.771 7.831 -52.310 1.00 87.25 67 PRO A N 1
ATOM 514 C CA . PRO A 1 67 ? 30.198 8.797 -53.333 1.00 87.25 67 PRO A CA 1
ATOM 515 C C . PRO A 1 67 ? 31.361 9.698 -52.898 1.00 87.25 67 PRO A C 1
ATOM 517 O O . PRO A 1 67 ? 32.187 10.092 -53.720 1.00 87.25 67 PRO A O 1
ATOM 520 N N 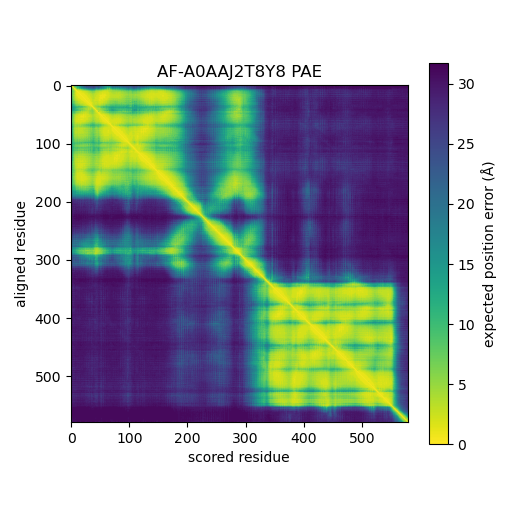. LEU A 1 68 ? 31.461 9.989 -51.599 1.00 87.06 68 LEU A N 1
ATOM 521 C CA . LEU A 1 68 ? 32.484 10.862 -51.017 1.00 87.06 68 LEU A CA 1
ATOM 522 C C . LEU A 1 68 ? 33.791 10.124 -50.705 1.00 87.06 68 LEU A C 1
ATOM 524 O O . LEU A 1 68 ? 34.759 10.727 -50.248 1.00 87.06 68 LEU A O 1
ATOM 528 N N . SER A 1 69 ? 33.854 8.819 -50.982 1.00 86.44 69 SER A N 1
ATOM 529 C CA . SER A 1 69 ? 34.946 7.952 -50.543 1.00 86.44 69 SER A CA 1
ATOM 530 C C . SER A 1 69 ? 36.301 8.253 -51.199 1.00 86.44 69 SER A C 1
ATOM 532 O O . SER A 1 69 ? 37.327 7.776 -50.715 1.00 86.44 69 SER A O 1
ATOM 534 N N . LYS A 1 70 ? 36.354 9.073 -52.256 1.00 87.50 70 LYS A N 1
ATOM 535 C CA . LYS A 1 70 ? 37.603 9.450 -52.945 1.00 87.50 70 LYS A CA 1
ATOM 536 C C . LYS A 1 70 ? 38.554 10.296 -52.090 1.00 87.50 70 LYS A C 1
ATOM 538 O O . LYS A 1 70 ? 39.756 10.069 -52.150 1.00 87.50 70 LYS A O 1
ATOM 543 N N . SER A 1 71 ? 38.042 11.229 -51.283 1.00 92.38 71 SER A N 1
ATOM 544 C CA . SER A 1 71 ? 38.858 12.058 -50.384 1.00 92.38 71 SER A CA 1
ATOM 545 C C . SER A 1 71 ? 38.558 11.702 -48.936 1.00 92.38 71 SER A C 1
ATOM 547 O O . SER A 1 71 ? 37.413 11.788 -48.499 1.00 92.38 71 SER A O 1
ATOM 549 N N . LEU A 1 72 ? 39.588 11.311 -48.182 1.00 92.00 72 LEU A N 1
ATOM 550 C CA . LEU A 1 72 ? 39.430 10.894 -46.787 1.00 92.00 72 LEU A CA 1
ATOM 551 C C . LEU A 1 72 ? 38.905 12.039 -45.913 1.00 92.00 72 LEU A C 1
ATOM 553 O O . LEU A 1 72 ? 38.025 11.813 -45.091 1.00 92.00 72 LEU A O 1
ATOM 557 N N . LEU A 1 73 ? 39.378 13.267 -46.143 1.00 93.06 73 LEU A N 1
ATOM 558 C CA . LEU A 1 73 ? 38.925 14.445 -45.403 1.00 93.06 73 LEU A CA 1
ATOM 559 C C . LEU A 1 73 ? 37.446 14.755 -45.680 1.00 93.06 73 LEU A C 1
ATOM 561 O O . LEU A 1 73 ? 36.681 14.982 -44.748 1.00 93.06 73 LEU A O 1
ATOM 565 N N . VAL A 1 74 ? 37.027 14.717 -46.951 1.00 92.81 74 VAL A N 1
ATOM 566 C CA . VAL A 1 74 ? 35.626 14.967 -47.339 1.00 92.81 74 VAL A CA 1
ATOM 567 C C . VAL A 1 74 ? 34.712 13.865 -46.809 1.00 92.81 74 VAL A C 1
ATOM 569 O O . VAL A 1 74 ? 33.632 14.158 -46.304 1.00 92.81 74 VAL A O 1
ATOM 572 N N . LEU A 1 75 ? 35.156 12.607 -46.865 1.00 93.25 75 LEU A N 1
ATOM 573 C CA . LEU A 1 75 ? 34.436 11.477 -46.286 1.00 93.25 75 LEU A CA 1
ATOM 574 C C . LEU A 1 75 ? 34.285 11.630 -44.770 1.00 93.25 75 LEU A C 1
ATOM 576 O O . LEU A 1 75 ? 33.197 11.397 -44.250 1.00 93.25 75 LEU A O 1
ATOM 580 N N . PHE A 1 76 ? 35.343 12.037 -44.069 1.00 95.31 76 PHE A N 1
ATOM 581 C CA . PHE A 1 76 ? 35.304 12.247 -42.626 1.00 95.31 76 PHE A CA 1
ATOM 582 C C . PHE A 1 76 ? 34.338 13.373 -42.251 1.00 95.31 76 PHE A C 1
ATOM 584 O O . PHE A 1 76 ? 33.430 13.154 -41.455 1.00 95.31 76 PHE A O 1
ATOM 591 N N . ILE A 1 77 ? 34.460 14.545 -42.881 1.00 95.81 77 ILE A N 1
ATOM 592 C CA . ILE A 1 77 ? 33.562 15.681 -42.630 1.00 95.81 77 ILE A CA 1
ATOM 593 C C . ILE A 1 77 ? 32.112 15.306 -42.970 1.00 95.81 77 ILE A C 1
ATOM 595 O O . ILE A 1 77 ? 31.213 15.536 -42.165 1.00 95.81 77 ILE A O 1
ATOM 599 N N . GLY A 1 78 ? 31.880 14.664 -44.119 1.00 94.31 78 GLY A N 1
ATOM 600 C CA . GLY A 1 78 ? 30.557 14.174 -44.512 1.00 94.31 78 GLY A CA 1
ATOM 601 C C . GLY A 1 78 ? 29.989 13.151 -43.525 1.00 94.31 78 GLY A C 1
ATOM 602 O O . GLY A 1 78 ? 28.800 13.193 -43.222 1.00 94.31 78 GLY A O 1
ATOM 603 N N . SER A 1 79 ? 30.838 12.282 -42.970 1.00 94.56 79 SER A N 1
ATOM 604 C CA . SER A 1 79 ? 30.462 11.309 -41.939 1.00 94.56 79 SER A CA 1
ATOM 605 C C . SER A 1 79 ? 30.025 11.990 -40.647 1.00 94.56 79 SER A C 1
ATOM 607 O O . SER A 1 79 ? 28.965 11.656 -40.117 1.00 94.56 79 SER A O 1
ATOM 609 N N . VAL A 1 80 ? 30.806 12.962 -40.164 1.00 95.62 80 VAL A N 1
ATOM 610 C CA . VAL A 1 80 ? 30.481 13.761 -38.972 1.00 95.62 80 VAL A CA 1
ATOM 611 C C . VAL A 1 80 ? 29.137 14.462 -39.162 1.00 95.62 80 VAL A C 1
ATOM 613 O O . VAL A 1 80 ? 28.271 14.375 -38.294 1.00 95.62 80 VAL A O 1
ATOM 616 N N . LEU A 1 81 ? 28.931 15.116 -40.308 1.00 95.44 81 LEU A N 1
ATOM 617 C CA . LEU A 1 81 ? 27.695 15.845 -40.597 1.00 95.44 81 LEU A CA 1
ATOM 618 C C . LEU A 1 81 ? 26.485 14.913 -40.702 1.00 95.44 81 LEU A C 1
ATOM 620 O O . LEU A 1 81 ? 25.476 15.155 -40.044 1.00 95.44 81 LEU A O 1
ATOM 624 N N . LEU A 1 82 ? 26.581 13.835 -41.488 1.00 93.50 82 LEU A N 1
ATOM 625 C CA . LEU A 1 82 ? 25.466 12.911 -41.702 1.00 93.50 82 LEU A CA 1
ATOM 626 C C . LEU A 1 82 ? 25.017 12.259 -40.393 1.00 93.50 82 LEU A C 1
ATOM 628 O O . LEU A 1 82 ? 23.824 12.223 -40.099 1.00 93.50 82 LEU A O 1
ATOM 632 N N . THR A 1 83 ? 25.969 11.757 -39.605 1.00 92.81 83 THR A N 1
ATOM 633 C CA . THR A 1 83 ? 25.662 11.101 -38.328 1.00 92.81 83 THR A CA 1
ATOM 634 C C . THR A 1 83 ? 25.096 12.082 -37.315 1.00 92.81 83 THR A C 1
ATOM 636 O O . THR A 1 83 ? 24.083 11.770 -36.703 1.00 92.81 83 THR A O 1
ATOM 639 N N . SER A 1 84 ? 25.649 13.293 -37.220 1.00 93.50 84 SER A N 1
ATOM 640 C CA . SER A 1 84 ? 25.132 14.329 -36.317 1.00 93.50 84 SER A CA 1
ATOM 641 C C . SER A 1 84 ? 23.710 14.761 -36.679 1.00 93.50 84 SER A C 1
ATOM 643 O O . SER A 1 84 ? 22.884 14.954 -35.794 1.00 93.50 84 SER A O 1
ATOM 645 N N . VAL A 1 85 ? 23.390 14.882 -37.974 1.00 94.00 85 VAL A N 1
ATOM 646 C CA . VAL A 1 85 ? 22.025 15.184 -38.433 1.00 94.00 85 VAL A CA 1
ATOM 647 C C . VAL A 1 85 ? 21.071 14.054 -38.046 1.00 94.00 85 VAL A C 1
ATOM 649 O O . VAL A 1 85 ? 20.028 14.311 -37.446 1.00 94.00 85 VAL A O 1
ATOM 652 N N . LEU A 1 86 ? 21.428 12.802 -38.349 1.00 90.06 86 LEU A N 1
ATOM 653 C CA . LEU A 1 86 ? 20.596 11.645 -38.010 1.00 90.06 86 LEU A CA 1
ATOM 654 C C . LEU A 1 86 ? 20.385 11.516 -36.500 1.00 90.06 86 LEU A C 1
ATOM 656 O O . LEU A 1 86 ? 19.256 11.310 -36.062 1.00 90.06 86 LEU A O 1
ATOM 660 N N . GLU A 1 87 ? 21.446 11.658 -35.712 1.00 91.12 87 GLU A N 1
ATOM 661 C CA . GLU A 1 87 ? 21.410 11.575 -34.254 1.00 91.12 87 GLU A CA 1
ATOM 662 C C . GLU A 1 87 ? 20.554 12.700 -33.665 1.00 91.12 87 GLU A C 1
ATOM 664 O O . GLU A 1 87 ? 19.641 12.422 -32.890 1.00 91.12 87 GLU A O 1
ATOM 669 N N . TYR A 1 88 ? 20.740 13.945 -34.112 1.00 92.88 88 TYR A N 1
ATOM 670 C CA . TYR A 1 88 ? 19.938 15.079 -33.655 1.00 92.88 88 TYR A CA 1
ATOM 671 C C . TYR A 1 88 ? 18.444 14.879 -33.929 1.00 92.88 88 TYR A C 1
ATOM 673 O O . TYR A 1 88 ? 17.628 14.963 -33.011 1.00 92.88 88 TYR A O 1
ATOM 681 N N . PHE A 1 89 ? 18.065 14.574 -35.177 1.00 91.81 89 PHE A N 1
ATOM 682 C CA . PHE A 1 89 ? 16.654 14.389 -35.530 1.00 91.81 89 PHE A CA 1
ATOM 683 C C . PHE A 1 89 ? 16.043 13.172 -34.838 1.00 91.81 89 PHE A C 1
ATOM 685 O O . PHE A 1 89 ? 14.903 13.242 -34.377 1.00 91.81 89 PHE A O 1
ATOM 692 N N . THR A 1 90 ? 16.789 12.071 -34.727 1.00 84.31 90 THR A N 1
ATOM 693 C CA . THR A 1 90 ? 16.312 10.872 -34.029 1.00 84.31 90 THR A CA 1
ATOM 694 C C . THR A 1 90 ? 16.089 11.171 -32.550 1.00 84.31 90 THR A C 1
ATOM 696 O O . THR A 1 90 ? 15.018 10.868 -32.030 1.00 84.31 90 THR A O 1
ATOM 699 N N . GLY A 1 91 ? 17.047 11.824 -31.887 1.00 82.06 91 GLY A N 1
ATOM 700 C CA . GLY A 1 91 ? 16.929 12.237 -30.488 1.00 82.06 91 GLY A CA 1
ATOM 701 C C . GLY A 1 91 ? 15.753 13.187 -30.257 1.00 82.06 91 GLY A C 1
ATOM 702 O O . GLY A 1 91 ? 14.944 12.954 -29.360 1.00 82.06 91 GLY A O 1
ATOM 703 N N . PHE A 1 92 ? 15.595 14.196 -31.117 1.00 88.38 92 PHE A N 1
ATOM 704 C CA . PHE A 1 92 ? 14.500 15.166 -31.044 1.00 88.38 92 PHE A CA 1
ATOM 705 C C . PHE A 1 92 ? 13.120 14.517 -31.219 1.00 88.38 92 PHE A C 1
ATOM 707 O O . PHE A 1 92 ? 12.208 14.757 -30.426 1.00 88.38 92 PHE A O 1
ATOM 714 N N . ILE A 1 93 ? 12.950 13.669 -32.241 1.00 83.56 93 ILE A N 1
ATOM 715 C CA . ILE A 1 93 ? 11.682 12.965 -32.487 1.00 83.56 93 ILE A CA 1
ATOM 716 C C . ILE A 1 93 ? 11.369 12.025 -31.321 1.00 83.56 93 ILE A C 1
ATOM 718 O O . ILE A 1 93 ? 10.232 11.993 -30.849 1.00 83.56 93 ILE A O 1
ATOM 722 N N . LEU A 1 94 ? 12.362 11.275 -30.835 1.00 70.88 94 LEU A N 1
ATOM 723 C CA . LEU A 1 94 ? 12.172 10.374 -29.702 1.00 70.88 94 LEU A CA 1
ATOM 724 C C . LEU A 1 94 ? 11.769 11.134 -28.437 1.00 70.88 94 LEU A C 1
ATOM 726 O O . LEU A 1 94 ? 10.850 10.695 -27.748 1.00 70.88 94 LEU A O 1
ATOM 730 N N . GLU A 1 95 ? 12.372 12.290 -28.165 1.00 79.81 95 GLU A N 1
ATOM 731 C CA . GLU A 1 95 ? 11.955 13.127 -27.042 1.00 79.81 95 GLU A CA 1
ATOM 732 C C . GLU A 1 95 ? 10.509 13.602 -27.206 1.00 79.81 95 GLU A C 1
ATOM 734 O O . GLU A 1 95 ? 9.723 13.451 -26.279 1.00 79.81 95 GLU A O 1
ATOM 739 N N . LYS A 1 96 ? 10.106 14.092 -28.384 1.00 82.06 96 LYS A N 1
ATOM 740 C CA . LYS A 1 96 ? 8.726 14.565 -28.606 1.00 82.06 96 LYS A CA 1
ATOM 741 C C . LYS A 1 96 ? 7.668 13.469 -28.545 1.00 82.06 96 LYS A C 1
ATOM 743 O O . LYS A 1 96 ? 6.518 13.753 -28.229 1.00 82.06 96 LYS A O 1
ATOM 748 N N . VAL A 1 97 ? 8.025 12.231 -28.874 1.00 69.12 97 VAL A N 1
ATOM 749 C CA . VAL A 1 97 ? 7.084 11.101 -28.859 1.00 69.12 97 VAL A CA 1
ATOM 750 C C . VAL A 1 97 ? 7.000 10.444 -27.479 1.00 69.12 97 VAL A C 1
ATOM 752 O O . VAL A 1 97 ? 5.955 9.893 -27.121 1.00 69.12 97 VAL A O 1
ATOM 755 N N . PHE A 1 98 ? 8.094 10.456 -26.714 1.00 62.25 98 PHE A N 1
ATOM 756 C CA . PHE A 1 98 ? 8.209 9.716 -25.455 1.00 62.25 98 PHE A CA 1
ATOM 757 C C . PHE A 1 98 ? 8.389 10.597 -24.213 1.00 62.25 98 PHE A C 1
ATOM 759 O O . PHE A 1 98 ? 8.487 10.041 -23.118 1.00 62.25 98 PHE A O 1
ATOM 766 N N . ASP A 1 99 ? 8.425 11.921 -24.376 1.00 69.94 99 ASP A N 1
ATOM 767 C CA . ASP A 1 99 ? 8.682 12.932 -23.341 1.00 69.94 99 ASP A CA 1
ATOM 768 C C . ASP A 1 99 ? 9.953 12.649 -22.519 1.00 69.94 99 ASP A C 1
ATOM 770 O O . ASP A 1 99 ? 10.038 12.956 -21.330 1.00 69.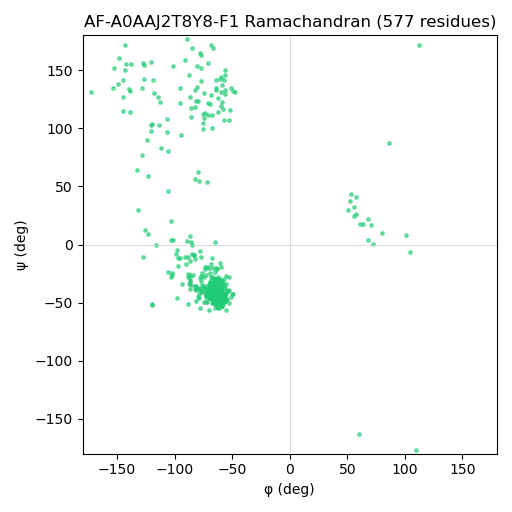94 99 ASP A O 1
ATOM 774 N N . GLN A 1 100 ? 10.947 12.002 -23.139 1.00 62.84 100 GLN A N 1
ATOM 775 C CA . GLN A 1 100 ? 12.218 11.640 -22.511 1.00 62.84 100 GLN A CA 1
ATOM 776 C C . GLN A 1 100 ? 13.366 11.623 -23.520 1.00 62.84 100 GLN A C 1
ATOM 778 O O . GLN A 1 100 ? 13.238 11.054 -24.607 1.00 62.84 100 GLN A O 1
ATOM 783 N N . LYS A 1 101 ? 14.523 12.150 -23.107 1.00 73.44 101 LYS A N 1
ATOM 784 C CA . LYS A 1 101 ? 15.790 11.995 -23.829 1.00 73.44 101 LYS A CA 1
ATOM 785 C C . LYS A 1 101 ? 16.353 10.587 -23.644 1.00 73.44 101 LYS A C 1
ATOM 787 O O . LYS A 1 101 ? 16.433 10.080 -22.526 1.00 73.44 101 LYS A O 1
ATOM 792 N N . TRP A 1 102 ? 16.725 9.953 -24.754 1.00 67.00 102 TRP A N 1
ATOM 793 C CA . TRP A 1 102 ? 17.318 8.608 -24.765 1.00 67.00 102 TRP A CA 1
ATOM 794 C C . TRP A 1 102 ? 18.828 8.632 -24.521 1.00 67.00 102 TRP A C 1
ATOM 796 O O . TRP A 1 102 ? 19.384 7.675 -23.989 1.00 67.00 102 TRP A O 1
ATOM 806 N N . TRP A 1 103 ? 19.461 9.745 -24.870 1.00 81.00 103 TRP A N 1
ATOM 807 C CA . TRP A 1 103 ? 20.817 10.124 -24.508 1.00 81.00 103 TRP A CA 1
ATOM 808 C C . TRP A 1 103 ? 20.825 11.636 -24.281 1.00 81.00 103 TRP A C 1
ATOM 810 O O . TRP A 1 103 ? 20.013 12.354 -24.871 1.00 81.00 103 TRP A O 1
ATOM 820 N N . ASP A 1 104 ? 21.699 12.103 -23.395 1.00 87.50 104 ASP A N 1
ATOM 821 C CA . ASP A 1 104 ? 21.807 13.518 -23.065 1.00 87.50 104 ASP A CA 1
ATOM 822 C C . ASP A 1 104 ? 23.276 13.919 -22.934 1.00 87.50 104 ASP A C 1
ATOM 824 O O . ASP A 1 104 ? 23.986 13.453 -22.046 1.00 87.50 104 ASP A O 1
ATOM 828 N N . TYR A 1 105 ? 23.717 14.773 -23.851 1.00 88.50 105 TYR A N 1
ATOM 829 C CA . TYR A 1 105 ? 25.052 15.357 -23.905 1.00 88.50 105 TYR A CA 1
ATOM 830 C C . TYR A 1 105 ? 25.062 16.808 -23.405 1.00 88.50 105 TYR A C 1
ATOM 832 O O . TYR A 1 105 ? 25.957 17.570 -23.763 1.00 88.50 105 TYR A O 1
ATOM 840 N N . SER A 1 106 ? 24.058 17.232 -22.627 1.00 89.81 106 SER A N 1
ATOM 841 C CA . SER A 1 106 ? 23.963 18.615 -22.124 1.00 89.81 106 SER A CA 1
ATOM 842 C C . SER A 1 106 ? 25.195 19.047 -21.318 1.00 89.81 106 SER A C 1
ATOM 844 O O . SER A 1 106 ? 25.570 20.218 -21.369 1.00 89.81 106 SER A O 1
ATOM 846 N N . ASP A 1 107 ? 25.859 18.103 -20.646 1.00 89.25 107 ASP A N 1
ATOM 847 C CA . ASP A 1 107 ? 27.070 18.350 -19.853 1.00 89.25 107 ASP A CA 1
ATOM 848 C C . ASP A 1 107 ? 28.365 18.358 -20.691 1.00 89.25 107 ASP A C 1
ATOM 850 O O . ASP A 1 107 ? 29.434 18.734 -20.203 1.00 89.25 107 ASP A O 1
ATOM 854 N N . ASP A 1 108 ? 28.301 17.972 -21.969 1.00 89.75 108 ASP A N 1
ATOM 855 C CA . ASP A 1 108 ? 29.452 17.972 -22.867 1.00 89.75 108 ASP A CA 1
ATOM 856 C C . ASP A 1 108 ? 29.637 19.332 -23.562 1.00 89.75 108 ASP A C 1
ATOM 858 O O . ASP A 1 108 ? 28.690 20.032 -23.938 1.00 89.75 108 ASP A O 1
ATOM 862 N N . LYS A 1 109 ? 30.899 19.708 -23.797 1.00 90.50 109 LYS A N 1
ATOM 863 C CA . LYS A 1 109 ? 31.243 20.949 -24.509 1.00 90.50 109 LYS A CA 1
ATOM 864 C C . LYS A 1 109 ? 30.748 20.907 -25.958 1.00 90.50 109 LYS A C 1
ATOM 866 O O . LYS A 1 109 ? 30.886 19.891 -26.639 1.00 90.50 109 LYS A O 1
ATOM 871 N N . PHE A 1 110 ? 30.260 22.052 -26.443 1.00 91.88 110 PHE A N 1
ATOM 872 C CA . PHE A 1 110 ? 29.712 22.215 -27.798 1.00 91.88 110 PHE A CA 1
ATOM 873 C C . PHE A 1 110 ? 28.545 21.260 -28.096 1.00 91.88 110 PHE A C 1
ATOM 875 O O . PHE A 1 110 ? 28.471 20.677 -29.180 1.00 91.88 110 PHE A O 1
ATOM 882 N N . ASN A 1 111 ? 27.655 21.065 -27.121 1.00 94.25 111 ASN A N 1
ATOM 883 C CA . ASN A 1 111 ? 26.419 20.328 -27.337 1.00 94.25 111 ASN A CA 1
ATOM 884 C C . ASN A 1 111 ? 25.337 21.197 -27.998 1.00 94.25 111 ASN A C 1
ATOM 886 O O . ASN A 1 111 ? 25.324 22.420 -27.858 1.00 94.25 111 ASN A O 1
ATOM 890 N N . LEU A 1 112 ? 24.421 20.550 -28.718 1.00 90.62 112 LEU A N 1
ATOM 891 C CA . LEU A 1 112 ? 23.253 21.175 -29.342 1.00 90.62 112 LEU A CA 1
ATOM 892 C C . LEU A 1 112 ? 21.984 20.533 -28.786 1.00 90.62 112 LEU A C 1
ATOM 894 O O . LEU A 1 112 ? 21.627 19.410 -29.150 1.00 90.62 112 LEU A O 1
ATOM 898 N N . GLY A 1 113 ? 21.314 21.244 -27.874 1.00 84.94 113 GLY A N 1
ATOM 899 C CA . GLY A 1 113 ? 20.093 20.771 -27.209 1.00 84.94 113 GLY A CA 1
ATOM 900 C C . GLY A 1 113 ? 20.288 19.488 -26.391 1.00 84.94 113 GLY A C 1
ATOM 901 O O . GLY A 1 113 ? 19.313 18.797 -26.103 1.00 84.94 113 GLY A O 1
ATOM 902 N N . GLY A 1 114 ? 21.533 19.133 -26.057 1.00 86.19 114 GLY A N 1
ATOM 903 C CA . GLY A 1 114 ? 21.886 17.847 -25.455 1.00 86.19 114 GLY A CA 1
ATOM 904 C C . GLY A 1 114 ? 21.720 16.624 -26.371 1.00 86.19 114 GLY A C 1
ATOM 905 O O . GLY A 1 114 ? 21.946 15.513 -25.911 1.00 86.19 114 GLY A O 1
ATOM 906 N N . TYR A 1 115 ? 21.352 16.775 -27.650 1.00 89.06 115 TYR A N 1
ATOM 907 C CA . TYR A 1 115 ? 21.153 15.625 -28.553 1.00 89.06 115 TYR A CA 1
ATOM 908 C C . TYR A 1 115 ? 22.431 15.158 -29.242 1.00 89.06 115 TYR A C 1
ATOM 910 O O . TYR A 1 115 ? 22.583 13.976 -29.523 1.00 89.06 115 TYR A O 1
ATOM 918 N N . ILE A 1 116 ? 23.336 16.089 -29.531 1.00 93.56 116 ILE A N 1
ATOM 919 C CA . ILE A 1 116 ? 24.651 15.822 -30.120 1.00 93.56 116 ILE A CA 1
ATOM 920 C C . ILE A 1 116 ? 25.686 16.691 -29.417 1.00 93.56 116 ILE A C 1
ATOM 922 O O . ILE A 1 116 ? 25.348 17.763 -28.906 1.00 93.56 116 ILE A O 1
ATOM 926 N N . CYS A 1 117 ? 26.947 16.270 -29.433 1.00 94.06 117 CYS A N 1
ATOM 927 C CA . CYS A 1 117 ? 28.074 17.105 -29.032 1.00 94.06 117 CYS A CA 1
ATOM 928 C C . CYS A 1 117 ? 29.287 16.843 -29.923 1.00 94.06 117 CYS A C 1
ATOM 930 O O . CYS A 1 117 ? 29.447 15.756 -30.484 1.00 94.06 117 CYS A O 1
ATOM 932 N N . LEU A 1 118 ? 30.177 17.833 -30.020 1.00 93.94 118 LEU A N 1
ATOM 933 C CA . LEU A 1 118 ? 31.319 17.781 -30.935 1.00 93.94 118 LEU A CA 1
ATOM 934 C C . LEU A 1 118 ? 32.188 16.526 -30.743 1.00 93.94 118 LEU A C 1
ATOM 936 O O . LEU A 1 118 ? 32.626 15.922 -31.719 1.00 93.94 118 LEU A O 1
ATOM 940 N N . LYS A 1 119 ? 32.417 16.102 -29.496 1.00 92.62 119 LYS A N 1
ATOM 941 C CA . LYS A 1 119 ? 33.244 14.930 -29.177 1.00 92.62 119 LYS A CA 1
ATOM 942 C C . LYS A 1 119 ? 32.690 13.644 -29.804 1.00 92.62 119 LYS A C 1
ATOM 944 O O . LYS A 1 119 ? 33.439 12.923 -30.464 1.00 92.62 119 LYS A O 1
ATOM 949 N N . PHE A 1 120 ? 31.403 13.355 -29.605 1.00 90.75 120 PHE A N 1
ATOM 950 C CA . PHE A 1 120 ? 30.776 12.141 -30.138 1.00 90.75 120 PHE A CA 1
ATOM 951 C C . PHE A 1 120 ? 30.537 12.240 -31.644 1.00 90.75 120 PHE A C 1
ATOM 953 O O . PHE A 1 120 ? 30.786 11.265 -32.348 1.00 90.75 120 PHE A O 1
ATOM 960 N N . SER A 1 121 ? 30.203 13.425 -32.162 1.00 94.31 121 SER A N 1
ATOM 961 C CA . SER A 1 121 ? 30.123 13.679 -33.605 1.00 94.31 121 SER A CA 1
ATOM 962 C C . SER A 1 121 ? 31.432 13.336 -34.330 1.00 94.31 121 SER A C 1
ATOM 964 O O . SER A 1 121 ? 31.411 12.696 -35.381 1.00 94.31 121 SER A O 1
ATOM 966 N N . LEU A 1 122 ? 32.590 13.699 -33.762 1.00 95.25 122 LEU A N 1
ATOM 967 C CA . LEU A 1 122 ? 33.899 13.343 -34.327 1.00 95.25 122 LEU A CA 1
ATOM 968 C C . LEU A 1 122 ? 34.167 11.833 -34.266 1.00 95.25 122 LEU A C 1
ATOM 970 O O . LEU A 1 122 ? 34.670 11.260 -35.235 1.00 95.25 122 LEU A O 1
ATOM 974 N N . LEU A 1 123 ? 33.808 11.176 -33.159 1.00 92.81 123 LEU A N 1
ATOM 975 C CA . LEU A 1 123 ? 33.983 9.732 -32.985 1.00 92.81 123 LEU A CA 1
ATOM 976 C C . LEU A 1 123 ? 33.130 8.935 -33.982 1.00 92.81 123 LEU A C 1
ATOM 978 O O . LEU A 1 123 ? 33.634 8.020 -34.637 1.00 92.81 123 LEU A O 1
ATOM 982 N N . TRP A 1 124 ? 31.873 9.339 -34.174 1.00 91.69 124 TRP A N 1
ATOM 983 C CA . TRP A 1 124 ? 31.001 8.798 -35.214 1.00 91.69 124 TRP A CA 1
ATOM 984 C C . TRP A 1 124 ? 31.534 9.065 -36.623 1.00 91.69 124 TRP A C 1
ATOM 986 O O . TRP A 1 124 ? 31.440 8.192 -37.489 1.00 91.69 124 TRP A O 1
ATOM 996 N N . GLY A 1 125 ? 32.170 10.219 -36.838 1.00 94.38 125 GLY A N 1
ATOM 997 C CA . GLY A 1 125 ? 32.900 10.537 -38.062 1.00 94.38 125 GLY A CA 1
ATOM 998 C C . GLY A 1 125 ? 33.988 9.516 -38.393 1.00 94.38 125 GLY A C 1
ATOM 999 O O . GLY A 1 125 ? 34.039 9.006 -39.516 1.00 94.38 125 GLY A O 1
ATOM 1000 N N . VAL A 1 126 ? 34.829 9.166 -37.413 1.00 94.81 126 VAL A N 1
ATOM 1001 C CA . VAL A 1 126 ? 35.875 8.141 -37.578 1.00 94.81 126 VAL A CA 1
ATOM 1002 C C . VAL A 1 126 ? 35.239 6.776 -37.843 1.00 94.81 126 VAL A C 1
ATOM 1004 O O . VAL A 1 126 ? 35.629 6.091 -38.790 1.00 94.81 126 VAL A O 1
ATOM 1007 N N . ALA A 1 127 ? 34.229 6.400 -37.054 1.00 91.50 127 ALA A N 1
ATOM 1008 C CA . ALA A 1 127 ? 33.552 5.113 -37.178 1.00 91.50 127 ALA A CA 1
ATOM 1009 C C . ALA A 1 127 ? 32.911 4.926 -38.564 1.00 91.50 127 ALA A C 1
ATOM 1011 O O . ALA A 1 127 ? 33.157 3.919 -39.224 1.00 91.50 127 ALA A O 1
ATOM 1012 N N . CYS A 1 128 ? 32.153 5.908 -39.059 1.00 92.38 128 CYS A N 1
ATOM 1013 C CA . CYS A 1 128 ? 31.526 5.834 -40.382 1.00 92.38 128 CYS A CA 1
ATOM 1014 C C . CYS A 1 128 ? 32.550 5.875 -41.521 1.00 92.38 128 CYS A C 1
ATOM 1016 O O . CYS A 1 128 ? 32.387 5.171 -42.519 1.00 92.38 128 CYS A O 1
ATOM 1018 N N . THR A 1 129 ? 33.650 6.613 -41.353 1.00 94.12 129 THR A N 1
ATOM 1019 C CA . THR A 1 129 ? 34.769 6.584 -42.305 1.00 94.12 129 THR A CA 1
ATOM 1020 C C . THR A 1 129 ? 35.365 5.177 -42.399 1.00 94.12 129 THR A C 1
ATOM 1022 O O . THR A 1 129 ? 35.568 4.667 -43.503 1.00 94.12 129 THR A O 1
ATOM 1025 N N . ALA A 1 130 ? 35.585 4.513 -41.259 1.00 93.00 130 ALA A N 1
ATOM 1026 C CA . ALA A 1 130 ? 36.054 3.129 -41.209 1.00 93.00 130 ALA A CA 1
ATOM 1027 C C . ALA A 1 130 ? 35.031 2.150 -41.807 1.00 93.00 130 ALA A C 1
ATOM 1029 O O . ALA A 1 130 ? 35.414 1.251 -42.556 1.00 93.00 130 ALA A O 1
ATOM 1030 N N . VAL A 1 131 ? 33.732 2.351 -41.561 1.00 91.56 131 VAL A N 1
ATOM 1031 C CA . VAL A 1 131 ? 32.667 1.550 -42.185 1.00 91.56 131 VAL A CA 1
ATOM 1032 C C . VAL A 1 131 ? 32.754 1.633 -43.706 1.00 91.56 131 VAL A C 1
ATOM 1034 O O . VAL A 1 131 ? 32.790 0.602 -44.371 1.00 91.56 131 VAL A O 1
ATOM 1037 N N . VAL A 1 132 ? 32.863 2.836 -44.272 1.00 92.44 132 VAL A N 1
ATOM 1038 C CA . VAL A 1 132 ? 32.915 3.023 -45.730 1.00 92.44 132 VAL A CA 1
ATOM 1039 C C . VAL A 1 132 ? 34.215 2.492 -46.339 1.00 92.44 132 VAL A C 1
ATOM 1041 O O . VAL A 1 132 ? 34.190 1.948 -47.441 1.00 92.44 132 VAL A O 1
ATOM 1044 N N . LYS A 1 133 ? 35.354 2.643 -45.651 1.00 93.38 133 LYS A N 1
ATOM 1045 C CA . LYS A 1 133 ? 36.676 2.275 -46.186 1.00 93.38 133 LYS A CA 1
ATOM 1046 C C . LYS A 1 133 ? 37.072 0.821 -45.966 1.00 93.38 133 LYS A C 1
ATOM 1048 O O . LYS A 1 133 ? 37.843 0.301 -46.765 1.00 93.38 133 LYS A O 1
ATOM 1053 N N . LEU A 1 134 ? 36.581 0.187 -44.905 1.00 92.75 134 LEU A N 1
ATOM 1054 C CA . LEU A 1 134 ? 37.016 -1.147 -44.487 1.00 92.75 134 LEU A CA 1
ATOM 1055 C C . LEU A 1 134 ? 35.854 -2.137 -44.490 1.00 92.75 134 LEU A C 1
ATOM 1057 O O . LEU A 1 134 ? 35.939 -3.190 -45.118 1.00 92.75 134 LEU A O 1
ATOM 1061 N N . VAL A 1 135 ? 34.749 -1.786 -43.828 1.00 91.81 135 VAL A N 1
ATOM 1062 C CA . VAL A 1 135 ? 33.651 -2.732 -43.588 1.00 91.81 135 VAL A CA 1
ATOM 1063 C C . VAL A 1 135 ? 32.835 -2.979 -44.856 1.00 91.81 135 VAL A C 1
ATOM 1065 O O . VAL A 1 135 ? 32.631 -4.133 -45.220 1.00 91.81 135 VAL A O 1
ATOM 1068 N N . LEU A 1 136 ? 32.406 -1.929 -45.567 1.00 91.31 136 LEU A N 1
ATOM 1069 C CA . LEU A 1 136 ? 31.632 -2.081 -46.806 1.00 91.31 136 LEU A CA 1
ATOM 1070 C C . LEU A 1 136 ? 32.413 -2.854 -47.887 1.00 91.31 136 LEU A C 1
ATOM 1072 O O . LEU A 1 136 ? 31.845 -3.797 -48.432 1.00 91.31 136 LEU A O 1
ATOM 1076 N N . PRO A 1 137 ? 33.704 -2.567 -48.168 1.00 90.56 137 PRO A N 1
ATOM 1077 C CA . PRO A 1 137 ? 34.474 -3.360 -49.128 1.00 90.56 137 PRO A CA 1
ATOM 1078 C C . PRO A 1 137 ? 34.664 -4.824 -48.715 1.00 90.56 137 PRO A C 1
ATOM 1080 O O . PRO A 1 137 ? 34.648 -5.704 -49.578 1.00 90.56 137 PRO A O 1
ATOM 1083 N N . ALA A 1 138 ? 34.826 -5.100 -47.417 1.00 90.31 138 ALA A N 1
ATOM 1084 C CA . ALA A 1 138 ? 34.912 -6.466 -46.906 1.00 90.31 138 ALA A CA 1
ATOM 1085 C C . ALA A 1 138 ? 33.589 -7.221 -47.100 1.00 90.31 138 ALA A C 1
ATOM 1087 O O . ALA A 1 138 ? 33.584 -8.347 -47.594 1.00 90.31 138 ALA A O 1
ATOM 1088 N N . VAL A 1 139 ? 32.459 -6.581 -46.788 1.00 90.00 139 VAL A N 1
ATOM 1089 C CA . VAL A 1 139 ? 31.124 -7.146 -47.025 1.00 90.00 139 VAL A CA 1
ATOM 1090 C C . VAL A 1 139 ? 30.874 -7.355 -48.521 1.00 90.00 139 VAL A C 1
ATOM 1092 O O . VAL A 1 139 ? 30.395 -8.417 -48.907 1.00 90.00 139 VAL A O 1
ATOM 1095 N N . ASP A 1 140 ? 31.284 -6.416 -49.378 1.00 88.94 140 ASP A N 1
ATOM 1096 C CA . ASP A 1 140 ? 31.210 -6.564 -50.837 1.00 88.94 140 ASP A CA 1
ATOM 1097 C C . ASP A 1 140 ? 32.009 -7.771 -51.336 1.00 88.94 140 ASP A C 1
ATOM 1099 O O . ASP A 1 140 ? 31.561 -8.486 -52.233 1.00 88.94 140 ASP A O 1
ATOM 1103 N N . ALA A 1 141 ? 33.188 -8.026 -50.762 1.00 88.88 141 ALA A N 1
ATOM 1104 C CA . ALA A 1 141 ? 33.979 -9.205 -51.098 1.00 88.88 141 ALA A CA 1
ATOM 1105 C C . ALA A 1 141 ? 33.241 -10.502 -50.740 1.00 88.88 141 ALA A C 1
ATOM 1107 O O . ALA A 1 141 ? 33.232 -11.423 -51.550 1.00 88.88 141 ALA A O 1
ATOM 1108 N N . VAL A 1 142 ? 32.568 -10.546 -49.587 1.00 86.44 142 VAL A N 1
ATOM 1109 C CA . VAL A 1 142 ? 31.757 -11.699 -49.166 1.00 86.44 142 VAL A CA 1
ATOM 1110 C C . VAL A 1 142 ? 30.536 -11.884 -50.071 1.00 86.44 142 VAL A C 1
ATOM 1112 O O . VAL A 1 142 ? 30.279 -12.995 -50.527 1.00 86.44 142 VAL A O 1
ATOM 1115 N N . ILE A 1 143 ? 29.809 -10.807 -50.386 1.00 88.38 143 ILE A N 1
ATOM 1116 C CA . ILE A 1 143 ? 28.621 -10.865 -51.254 1.00 88.38 143 ILE A CA 1
ATOM 1117 C C . ILE A 1 143 ? 28.989 -11.386 -52.647 1.00 88.38 143 ILE A C 1
ATOM 1119 O O . ILE A 1 143 ? 28.244 -12.184 -53.210 1.00 88.38 143 ILE A O 1
ATOM 1123 N N . ARG A 1 144 ? 30.151 -10.992 -53.189 1.00 86.88 144 ARG A N 1
ATOM 1124 C CA . ARG A 1 144 ? 30.627 -11.447 -54.508 1.00 86.88 144 ARG A CA 1
ATOM 1125 C C . ARG A 1 144 ? 30.921 -12.947 -54.590 1.00 86.88 144 ARG A C 1
ATOM 1127 O O . ARG A 1 144 ? 30.886 -13.488 -55.690 1.00 86.88 144 ARG A O 1
ATOM 1134 N N . VAL A 1 145 ? 31.209 -13.613 -53.469 1.00 90.00 145 VAL A N 1
ATOM 1135 C CA . VAL A 1 145 ? 31.425 -15.073 -53.437 1.00 90.00 145 VAL A CA 1
ATOM 1136 C C . VAL A 1 145 ? 30.106 -15.832 -53.621 1.00 90.00 145 VAL A C 1
ATOM 1138 O O . VAL A 1 145 ? 30.101 -16.960 -54.109 1.00 90.00 145 VAL A O 1
ATOM 1141 N N . VAL A 1 146 ? 28.975 -15.222 -53.258 1.00 86.81 146 VAL A N 1
ATOM 1142 C CA . VAL A 1 146 ? 27.658 -15.860 -53.331 1.00 86.81 146 VAL A CA 1
ATOM 1143 C C . VAL A 1 146 ? 27.058 -15.676 -54.731 1.00 86.81 146 VAL A C 1
ATOM 1145 O O . VAL A 1 146 ? 26.920 -14.540 -55.192 1.00 86.81 146 VAL A O 1
ATOM 1148 N N . PRO A 1 147 ? 26.624 -16.755 -55.414 1.00 90.56 147 PRO A N 1
ATOM 1149 C CA . PRO A 1 147 ? 25.924 -16.635 -56.689 1.00 90.56 147 PRO A CA 1
ATOM 1150 C C . PRO A 1 147 ? 24.683 -15.741 -56.567 1.00 90.56 147 PRO A C 1
ATOM 1152 O O . PRO A 1 147 ? 23.838 -15.961 -55.697 1.00 90.56 147 PRO A O 1
ATOM 1155 N N . HIS A 1 148 ? 24.541 -14.761 -57.466 1.00 86.00 148 HIS A N 1
ATOM 1156 C CA . HIS A 1 148 ? 23.515 -13.711 -57.363 1.00 86.00 148 HIS A CA 1
ATOM 1157 C C . HIS A 1 148 ? 22.086 -14.257 -57.208 1.00 86.00 148 HIS A C 1
ATOM 1159 O O . HIS A 1 148 ? 21.313 -13.750 -56.401 1.00 86.00 148 HIS A O 1
ATOM 1165 N N . PHE A 1 149 ? 21.743 -15.324 -57.935 1.00 87.19 149 PHE A N 1
ATOM 1166 C CA . PHE A 1 149 ? 20.424 -15.958 -57.852 1.00 87.19 149 PHE A CA 1
ATOM 1167 C C . PHE A 1 149 ? 20.141 -16.555 -56.464 1.00 87.19 149 PHE A C 1
ATOM 1169 O O . PHE A 1 149 ? 19.055 -16.369 -55.916 1.00 87.19 149 PHE A O 1
ATOM 1176 N N . VAL A 1 150 ? 21.136 -17.220 -55.868 1.00 88.06 150 VAL A N 1
ATOM 1177 C CA . VAL A 1 150 ? 21.032 -17.798 -54.519 1.00 88.06 150 VAL A CA 1
ATOM 1178 C C . VAL A 1 150 ? 20.898 -16.685 -53.487 1.00 88.06 150 VAL A C 1
ATOM 1180 O O . VAL A 1 150 ? 20.008 -16.737 -52.641 1.00 88.06 150 VAL A O 1
ATOM 1183 N N . GLY A 1 151 ? 21.735 -15.650 -53.595 1.00 88.06 151 GLY A N 1
ATOM 1184 C CA . GLY A 1 151 ? 21.670 -14.483 -52.723 1.00 88.06 151 GLY A CA 1
ATOM 1185 C C . GLY A 1 151 ? 20.304 -13.798 -52.770 1.00 88.06 151 GLY A C 1
ATOM 1186 O O . GLY A 1 151 ? 19.721 -13.533 -51.724 1.00 88.06 151 GLY A O 1
ATOM 1187 N N . LEU A 1 152 ? 19.730 -13.605 -53.962 1.00 88.56 152 LEU A N 1
ATOM 1188 C CA . LEU A 1 152 ? 18.407 -12.998 -54.129 1.00 88.56 152 LEU A CA 1
ATOM 1189 C C . LEU A 1 152 ? 17.302 -13.790 -53.416 1.00 88.56 152 LEU A C 1
ATOM 1191 O O . LEU A 1 152 ? 16.494 -13.197 -52.700 1.00 88.56 152 LEU A O 1
ATOM 1195 N N . ILE A 1 153 ? 17.275 -15.118 -53.581 1.00 91.50 153 ILE A N 1
ATOM 1196 C CA . ILE A 1 153 ? 16.274 -15.979 -52.933 1.00 91.50 153 ILE A CA 1
ATOM 1197 C C . ILE A 1 153 ? 16.446 -15.947 -51.413 1.00 91.50 153 ILE A C 1
ATOM 1199 O O . ILE A 1 153 ? 15.475 -15.719 -50.693 1.00 91.50 153 ILE A O 1
ATOM 1203 N N . VAL A 1 154 ? 17.672 -16.141 -50.920 1.00 90.62 154 VAL A N 1
ATOM 1204 C CA . VAL A 1 154 ? 17.961 -16.175 -49.478 1.00 90.62 154 VAL A CA 1
ATOM 1205 C C . VAL A 1 154 ? 17.604 -14.842 -48.827 1.00 90.62 154 VAL A C 1
ATOM 1207 O O . VAL A 1 154 ? 16.881 -14.815 -47.831 1.00 90.62 154 VAL A O 1
ATOM 1210 N N . THR A 1 155 ? 18.047 -13.727 -49.408 1.00 91.31 155 THR A N 1
ATOM 1211 C CA . THR A 1 155 ? 17.714 -12.387 -48.922 1.00 91.31 155 THR A CA 1
ATOM 1212 C C . THR A 1 155 ? 16.206 -12.138 -48.973 1.00 91.31 155 THR A C 1
ATOM 1214 O O . THR A 1 155 ? 15.652 -11.629 -48.001 1.00 91.31 155 THR A O 1
ATOM 1217 N N . GLY A 1 156 ? 15.522 -12.548 -50.045 1.00 91.44 156 GLY A N 1
ATOM 1218 C CA . GLY A 1 156 ? 14.067 -12.430 -50.166 1.00 91.44 156 GLY A CA 1
ATOM 1219 C C . GLY A 1 156 ? 13.311 -13.180 -49.066 1.00 91.44 156 GLY A C 1
ATOM 1220 O O . GLY A 1 156 ? 12.415 -12.615 -48.437 1.00 91.44 156 GLY A O 1
ATOM 1221 N N . VAL A 1 157 ? 13.714 -14.420 -48.770 1.00 94.00 157 VAL A N 1
ATOM 1222 C CA . VAL A 1 157 ? 13.134 -15.223 -47.682 1.00 94.00 157 VAL A CA 1
ATOM 1223 C C . VAL A 1 157 ? 13.383 -14.563 -46.326 1.00 94.00 157 VAL A C 1
ATOM 1225 O O . VAL A 1 157 ? 12.447 -14.430 -45.540 1.00 94.00 157 VAL A O 1
ATOM 1228 N N . ILE A 1 158 ? 14.606 -14.095 -46.051 1.00 93.44 158 ILE A N 1
ATOM 1229 C CA . ILE A 1 158 ? 14.920 -13.421 -44.782 1.00 93.44 158 ILE A CA 1
ATOM 1230 C C . ILE A 1 158 ? 14.065 -12.162 -44.612 1.00 93.44 158 ILE A C 1
ATOM 1232 O O . ILE A 1 158 ? 13.473 -11.971 -43.552 1.00 93.44 158 ILE A O 1
ATOM 1236 N N . VAL A 1 159 ? 13.932 -11.336 -45.654 1.00 92.56 159 VAL A N 1
ATOM 1237 C CA . VAL A 1 159 ? 13.075 -10.141 -45.620 1.00 92.56 159 VAL A CA 1
ATOM 1238 C C . VAL A 1 159 ? 11.616 -10.516 -45.350 1.00 92.56 159 VAL A C 1
ATOM 1240 O O . VAL A 1 159 ? 10.979 -9.888 -44.506 1.00 92.56 159 VAL A O 1
ATOM 1243 N N . ALA A 1 160 ? 11.088 -11.560 -45.995 1.00 92.94 160 ALA A N 1
ATOM 1244 C CA . ALA A 1 160 ? 9.725 -12.027 -45.745 1.00 92.94 160 ALA A CA 1
ATOM 1245 C C . ALA A 1 160 ? 9.524 -12.449 -44.277 1.00 92.94 160 ALA A C 1
ATOM 1247 O O . ALA A 1 160 ? 8.547 -12.045 -43.643 1.00 92.94 160 ALA A O 1
ATOM 1248 N N . VAL A 1 161 ? 10.477 -13.187 -43.700 1.00 94.12 161 VAL A N 1
ATOM 1249 C CA . VAL A 1 161 ? 10.437 -13.578 -42.282 1.00 94.12 161 VAL A CA 1
ATOM 1250 C C . VAL A 1 161 ? 10.533 -12.351 -41.366 1.00 94.12 161 VAL A C 1
ATOM 1252 O O . VAL A 1 161 ? 9.775 -12.253 -40.399 1.00 94.12 161 VAL A O 1
ATOM 1255 N N . MET A 1 162 ? 11.400 -11.384 -41.681 1.00 92.31 162 MET A N 1
ATOM 1256 C CA . MET A 1 162 ? 11.512 -10.127 -40.933 1.00 92.31 162 MET A CA 1
ATOM 1257 C C . MET A 1 162 ? 10.200 -9.332 -40.942 1.00 92.31 162 MET A C 1
ATOM 1259 O O . MET A 1 162 ? 9.836 -8.755 -39.919 1.00 92.31 162 MET A O 1
ATOM 1263 N N . LEU A 1 163 ? 9.465 -9.313 -42.060 1.00 90.12 163 LEU A N 1
ATOM 1264 C CA . LEU A 1 163 ? 8.166 -8.638 -42.165 1.00 90.12 163 LEU A CA 1
ATOM 1265 C C . LEU A 1 163 ? 7.075 -9.337 -41.341 1.00 90.12 163 LEU A C 1
ATOM 1267 O O . LEU A 1 163 ? 6.307 -8.672 -40.639 1.00 90.12 163 LEU A O 1
ATOM 1271 N N . ILE A 1 164 ? 7.026 -10.672 -41.368 1.00 92.75 164 ILE A N 1
ATOM 1272 C CA . ILE A 1 164 ? 6.118 -11.456 -40.513 1.00 92.75 164 ILE A CA 1
ATOM 1273 C C . ILE A 1 164 ? 6.404 -11.157 -39.037 1.00 92.75 164 ILE A C 1
ATOM 1275 O O . ILE A 1 164 ? 5.491 -10.890 -38.252 1.00 92.75 164 ILE A O 1
ATOM 1279 N N . ASP A 1 165 ? 7.680 -11.141 -38.663 1.00 90.94 165 ASP A N 1
ATOM 1280 C CA . ASP A 1 165 ? 8.104 -10.873 -37.296 1.00 90.94 165 ASP A CA 1
ATOM 1281 C C . ASP A 1 165 ? 7.838 -9.424 -36.854 1.00 90.94 165 ASP A C 1
ATOM 1283 O O . ASP A 1 165 ? 7.370 -9.184 -35.736 1.00 90.94 165 ASP A O 1
ATOM 1287 N N . LEU A 1 166 ? 8.046 -8.447 -37.739 1.00 87.06 166 LEU A N 1
ATOM 1288 C CA . LEU A 1 166 ? 7.636 -7.062 -37.510 1.00 87.06 166 LEU A CA 1
ATOM 1289 C C . LEU A 1 166 ? 6.145 -6.989 -37.182 1.00 87.06 166 LEU A C 1
ATOM 1291 O O . LEU A 1 166 ? 5.762 -6.382 -36.180 1.00 87.06 166 LEU A O 1
ATOM 1295 N N . THR A 1 167 ? 5.317 -7.677 -37.964 1.00 87.25 167 THR A N 1
ATOM 1296 C CA . THR A 1 167 ? 3.866 -7.716 -37.759 1.00 87.25 167 THR A CA 1
ATOM 1297 C C . THR A 1 167 ? 3.513 -8.331 -36.400 1.00 87.25 167 THR A C 1
ATOM 1299 O O . THR A 1 167 ? 2.770 -7.735 -35.617 1.00 87.25 167 THR A O 1
ATOM 1302 N N . ALA A 1 168 ? 4.106 -9.479 -36.054 1.00 87.00 168 ALA A N 1
ATOM 1303 C CA . ALA A 1 168 ? 3.901 -10.136 -34.761 1.00 87.00 168 ALA A CA 1
ATOM 1304 C C . ALA A 1 168 ? 4.359 -9.266 -33.572 1.00 87.00 168 ALA A C 1
ATOM 1306 O O . ALA A 1 168 ? 3.701 -9.207 -32.524 1.00 87.00 168 ALA A O 1
ATOM 1307 N N . THR A 1 169 ? 5.476 -8.555 -33.736 1.00 83.44 169 THR A N 1
ATOM 1308 C CA . THR A 1 169 ? 6.020 -7.636 -32.731 1.00 83.44 169 THR A CA 1
ATOM 1309 C C . THR A 1 169 ? 5.087 -6.443 -32.515 1.00 83.44 169 THR A C 1
ATOM 1311 O O . THR A 1 169 ? 4.763 -6.124 -31.370 1.00 83.44 169 THR A O 1
ATOM 1314 N N . VAL A 1 170 ? 4.567 -5.836 -33.588 1.00 81.69 170 VAL A N 1
ATOM 1315 C CA . VAL A 1 170 ? 3.596 -4.731 -33.513 1.00 81.69 170 VAL A CA 1
ATOM 1316 C C . VAL A 1 170 ? 2.310 -5.168 -32.807 1.00 81.69 170 VAL A C 1
ATOM 1318 O O . VAL A 1 170 ? 1.865 -4.484 -31.884 1.00 81.69 170 VAL A O 1
ATOM 1321 N N . VAL A 1 171 ? 1.751 -6.332 -33.157 1.00 85.06 171 VAL A N 1
ATOM 1322 C CA . VAL A 1 171 ? 0.558 -6.887 -32.487 1.00 85.06 171 VAL A CA 1
ATOM 1323 C C . VAL A 1 171 ? 0.798 -7.068 -30.984 1.00 85.06 171 VAL A C 1
ATOM 1325 O O . VAL A 1 171 ? -0.056 -6.713 -30.165 1.00 85.06 171 VAL A O 1
ATOM 1328 N N . THR A 1 172 ? 1.980 -7.558 -30.602 1.00 82.19 172 THR A N 1
ATOM 1329 C CA . THR A 1 172 ? 2.368 -7.724 -29.192 1.00 82.19 172 THR A CA 1
ATOM 1330 C C . THR A 1 172 ? 2.410 -6.377 -28.460 1.00 82.19 172 THR A C 1
ATOM 1332 O O . THR A 1 172 ? 1.815 -6.233 -27.390 1.00 82.19 172 THR A O 1
ATOM 1335 N N . ILE A 1 173 ? 3.042 -5.359 -29.053 1.00 77.81 173 ILE A N 1
ATOM 1336 C CA . ILE A 1 173 ? 3.128 -4.005 -28.479 1.00 77.81 173 ILE A CA 1
ATOM 1337 C C . ILE A 1 173 ? 1.734 -3.371 -28.341 1.00 77.81 173 ILE A C 1
ATOM 1339 O O . ILE A 1 173 ? 1.420 -2.770 -27.309 1.00 77.81 173 ILE A O 1
ATOM 1343 N N . MET A 1 174 ? 0.864 -3.531 -29.343 1.00 78.44 174 MET A N 1
ATOM 1344 C CA . MET A 1 174 ? -0.518 -3.044 -29.288 1.00 78.44 174 MET A CA 1
ATOM 1345 C C . MET A 1 174 ? -1.312 -3.697 -28.150 1.00 78.44 174 MET A C 1
ATOM 1347 O O . MET A 1 174 ? -2.075 -3.008 -27.466 1.00 78.44 174 MET A O 1
ATOM 1351 N N . GLY A 1 175 ? -1.096 -4.994 -27.906 1.00 80.88 175 GLY A N 1
ATOM 1352 C CA . GLY A 1 175 ? -1.662 -5.720 -26.768 1.00 80.88 175 GLY A CA 1
ATOM 1353 C C . GLY A 1 175 ? -1.267 -5.101 -25.426 1.00 80.88 175 GLY A C 1
ATOM 1354 O O . GLY A 1 175 ? -2.142 -4.768 -24.624 1.00 80.88 175 GLY A O 1
ATOM 1355 N N . ILE A 1 176 ? 0.031 -4.847 -25.220 1.00 76.00 176 ILE A N 1
ATOM 1356 C CA . ILE A 1 176 ? 0.554 -4.194 -24.007 1.00 76.00 176 ILE A CA 1
ATOM 1357 C C . ILE A 1 176 ? -0.058 -2.791 -23.838 1.00 76.00 176 ILE A C 1
ATOM 1359 O O . ILE A 1 176 ? -0.559 -2.454 -22.764 1.00 76.00 176 ILE A O 1
ATOM 1363 N N . LYS A 1 177 ? -0.120 -1.986 -24.911 1.00 77.50 177 LYS A N 1
ATOM 1364 C CA . LYS A 1 177 ? -0.709 -0.630 -24.884 1.00 77.50 177 LYS A CA 1
ATOM 1365 C C . LYS A 1 177 ? -2.208 -0.633 -24.556 1.00 77.50 177 LYS A C 1
ATOM 1367 O O . LYS A 1 177 ? -2.698 0.307 -23.929 1.00 77.50 177 LYS A O 1
ATOM 1372 N N . LYS A 1 178 ? -2.964 -1.649 -24.989 1.00 81.25 178 LYS A N 1
ATOM 1373 C CA . LYS A 1 178 ? -4.391 -1.799 -24.646 1.00 81.25 178 LYS A CA 1
ATOM 1374 C C . LYS A 1 178 ? -4.568 -2.101 -23.156 1.00 81.25 178 LYS A C 1
ATOM 1376 O O . LYS A 1 178 ? -5.422 -1.484 -22.524 1.00 81.25 178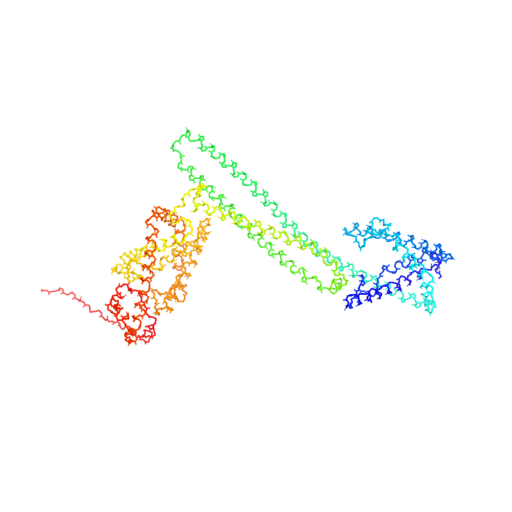 LYS A O 1
ATOM 1381 N N . LYS A 1 179 ? -3.735 -2.987 -22.596 1.00 75.75 179 LYS A N 1
ATOM 1382 C CA . LYS A 1 179 ? -3.769 -3.327 -21.167 1.00 75.75 179 LYS A CA 1
ATOM 1383 C C . LYS A 1 179 ? -3.400 -2.119 -20.277 1.00 75.75 179 LYS A C 1
ATOM 1385 O O . LYS A 1 179 ? -4.100 -1.867 -19.306 1.00 75.75 179 LYS A O 1
ATOM 1390 N N . ILE A 1 180 ? -2.391 -1.315 -20.646 1.00 73.12 180 ILE A N 1
ATOM 1391 C CA . ILE A 1 180 ? -2.022 -0.082 -19.906 1.00 73.12 180 ILE A CA 1
ATOM 1392 C C . ILE A 1 180 ? -3.179 0.933 -19.885 1.00 73.12 180 ILE A C 1
ATOM 1394 O O . ILE A 1 180 ? -3.537 1.437 -18.824 1.00 73.12 180 ILE A O 1
ATOM 1398 N N . ARG A 1 181 ? -3.835 1.176 -21.030 1.00 75.88 181 ARG A N 1
ATOM 1399 C CA . ARG A 1 181 ? -4.982 2.104 -21.112 1.00 75.88 181 ARG A CA 1
ATOM 1400 C C . ARG A 1 181 ? -6.153 1.709 -20.209 1.00 75.88 181 ARG A C 1
ATOM 1402 O O . ARG A 1 181 ? -6.868 2.580 -19.718 1.00 75.88 181 ARG A O 1
ATOM 1409 N N . LEU A 1 182 ? -6.356 0.411 -19.984 1.00 75.69 182 LEU A N 1
ATOM 1410 C CA . LEU A 1 182 ? -7.395 -0.075 -19.079 1.00 75.69 182 LEU A CA 1
ATOM 1411 C C . LEU A 1 182 ? -7.140 0.389 -17.634 1.00 75.69 182 LEU A C 1
ATOM 1413 O O . LEU A 1 182 ? -8.079 0.803 -16.952 1.00 75.69 182 LEU A O 1
ATOM 1417 N N . ILE A 1 183 ? -5.878 0.392 -17.196 1.00 70.69 183 ILE A N 1
ATOM 1418 C CA . ILE A 1 183 ? -5.470 0.876 -15.869 1.00 70.69 183 ILE A CA 1
ATOM 1419 C C . ILE A 1 183 ? -5.676 2.382 -15.768 1.00 70.69 183 ILE A C 1
ATOM 1421 O O . ILE A 1 183 ? -6.354 2.826 -14.846 1.00 70.69 183 ILE A O 1
ATOM 1425 N N . ASP A 1 184 ? -5.186 3.154 -16.745 1.00 71.00 184 ASP A N 1
ATOM 1426 C CA . ASP A 1 184 ? -5.371 4.613 -16.764 1.00 71.00 184 ASP A CA 1
ATOM 1427 C C . ASP A 1 184 ? -6.864 4.987 -16.697 1.00 71.00 184 ASP A C 1
ATOM 1429 O O . ASP A 1 184 ? -7.260 5.865 -15.932 1.00 71.00 184 ASP A O 1
ATOM 1433 N N . SER A 1 185 ? -7.726 4.271 -17.430 1.00 73.88 185 SER A N 1
ATOM 1434 C CA . SER A 1 185 ? -9.179 4.497 -17.387 1.00 73.88 185 SER A CA 1
ATOM 1435 C C . SER A 1 185 ? -9.809 4.151 -16.032 1.00 73.88 185 SER A C 1
ATOM 1437 O O . SER A 1 185 ? -10.790 4.772 -15.624 1.00 73.88 185 SER A O 1
ATOM 1439 N N . THR A 1 186 ? -9.244 3.176 -15.317 1.00 70.44 186 THR A N 1
ATOM 1440 C CA . THR A 1 186 ? -9.700 2.772 -13.983 1.00 70.44 186 THR A CA 1
ATOM 1441 C C . THR A 1 186 ? -9.310 3.828 -12.948 1.00 70.44 186 THR A C 1
ATOM 1443 O O . THR A 1 186 ? -10.152 4.239 -12.153 1.00 70.44 186 THR A O 1
ATOM 1446 N N . VAL A 1 187 ? -8.080 4.348 -13.030 1.00 69.06 187 VAL A N 1
ATOM 1447 C CA . VAL A 1 187 ? -7.605 5.479 -12.215 1.00 69.06 187 VAL A CA 1
ATOM 1448 C C . VAL A 1 187 ? -8.459 6.728 -12.464 1.00 69.06 187 VAL A C 1
ATOM 1450 O O . VAL A 1 187 ? -8.885 7.384 -11.516 1.00 69.06 187 VAL A O 1
ATOM 1453 N N . ALA A 1 188 ? -8.777 7.034 -13.726 1.00 73.12 188 ALA A N 1
ATOM 1454 C CA . ALA A 1 188 ? -9.610 8.185 -14.078 1.00 73.12 188 ALA A CA 1
ATOM 1455 C C . ALA A 1 188 ? -11.032 8.087 -13.495 1.00 73.12 188 ALA A C 1
ATOM 1457 O O . ALA A 1 188 ? -11.531 9.058 -12.928 1.00 73.12 188 ALA A O 1
ATOM 1458 N N . LYS A 1 189 ? -11.667 6.908 -13.567 1.00 70.94 189 LYS A N 1
ATOM 1459 C CA . LYS A 1 189 ? -12.983 6.664 -12.945 1.00 70.94 189 LYS A CA 1
ATOM 1460 C C . LYS A 1 189 ? -12.946 6.838 -11.425 1.00 70.94 189 LYS A C 1
ATOM 1462 O O . LYS A 1 189 ? -13.882 7.391 -10.855 1.00 70.94 189 LYS A O 1
ATOM 1467 N N . LEU A 1 190 ? -11.862 6.402 -10.782 1.00 64.25 190 LEU A N 1
ATOM 1468 C CA . LEU A 1 190 ? -11.654 6.539 -9.338 1.00 64.25 190 LEU A CA 1
ATOM 1469 C C . LEU A 1 190 ? -11.567 8.017 -8.913 1.00 64.25 190 LEU A C 1
ATOM 1471 O O . LEU A 1 190 ? -12.182 8.431 -7.926 1.00 64.25 190 LEU A O 1
ATOM 1475 N N . LYS A 1 191 ? -10.840 8.823 -9.698 1.00 65.94 191 LYS A N 1
ATOM 1476 C CA . LYS A 1 191 ? -10.705 10.268 -9.487 1.00 65.94 191 LYS A CA 1
ATOM 1477 C C . LYS A 1 191 ? -12.040 10.990 -9.680 1.00 65.94 191 LYS A C 1
ATOM 1479 O O . LYS A 1 191 ? -12.465 11.716 -8.786 1.00 65.94 191 LYS A O 1
ATOM 1484 N N . ALA A 1 192 ? -12.739 10.705 -10.779 1.00 68.00 192 ALA A N 1
ATOM 1485 C CA . ALA A 1 192 ? -14.043 11.295 -11.074 1.00 68.00 192 ALA A CA 1
ATOM 1486 C C . ALA A 1 192 ? -15.077 10.990 -9.978 1.00 68.00 192 ALA A C 1
ATOM 1488 O O . ALA A 1 192 ? -15.716 11.903 -9.467 1.00 68.00 192 ALA A O 1
ATOM 1489 N N . GLY A 1 193 ? -15.180 9.732 -9.528 1.00 64.75 193 GLY A N 1
ATOM 1490 C CA . GLY A 1 193 ? -16.080 9.374 -8.425 1.00 64.75 193 GLY A CA 1
ATOM 1491 C C . GLY A 1 193 ? -15.733 10.071 -7.103 1.00 64.75 193 GLY A C 1
ATOM 1492 O O . GLY A 1 193 ? -16.609 10.328 -6.280 1.00 64.75 193 GLY A O 1
ATOM 1493 N N . THR A 1 194 ? -14.462 10.415 -6.886 1.00 57.91 194 THR A N 1
ATOM 1494 C CA . THR A 1 194 ? -14.015 11.133 -5.685 1.00 57.91 194 THR A CA 1
ATOM 1495 C C . THR A 1 194 ? -14.357 12.623 -5.732 1.00 57.91 194 THR A C 1
ATOM 1497 O O . THR A 1 194 ? -14.774 13.174 -4.711 1.00 57.91 194 THR A O 1
ATOM 1500 N N . GLU A 1 195 ? -14.211 13.263 -6.892 1.00 62.53 195 GLU A N 1
ATOM 1501 C CA . GLU A 1 195 ? -14.530 14.680 -7.109 1.00 62.53 195 GLU A CA 1
ATOM 1502 C C . GLU A 1 195 ? -16.043 14.929 -7.118 1.00 62.53 195 GLU A C 1
ATOM 1504 O O . GLU A 1 195 ? -16.519 15.828 -6.422 1.00 62.53 195 GLU A O 1
ATOM 1509 N N . ASP A 1 196 ? -16.807 14.077 -7.806 1.00 59.00 196 ASP A N 1
ATOM 1510 C CA . ASP A 1 196 ? -18.264 14.196 -7.929 1.00 59.00 196 ASP A CA 1
ATOM 1511 C C . ASP A 1 196 ? -18.953 14.074 -6.555 1.00 59.00 196 ASP A C 1
ATOM 1513 O O . ASP A 1 196 ? -19.810 14.876 -6.183 1.00 59.00 196 ASP A O 1
ATOM 1517 N N . MET A 1 197 ? -18.471 13.163 -5.700 1.00 50.62 197 MET A N 1
ATOM 1518 C CA . MET A 1 197 ? -18.921 13.065 -4.306 1.00 50.62 197 MET A CA 1
ATOM 1519 C C . MET A 1 197 ? -18.486 14.245 -3.428 1.00 50.62 197 MET A C 1
ATOM 1521 O O . MET A 1 197 ? -19.207 14.611 -2.497 1.00 50.62 197 MET A O 1
ATOM 1525 N N . GLY A 1 198 ? -17.312 14.830 -3.680 1.00 49.44 198 GLY A N 1
ATOM 1526 C CA . GLY A 1 198 ? -16.847 16.024 -2.973 1.00 49.44 198 GLY A CA 1
ATOM 1527 C C . GLY A 1 198 ? -17.777 17.213 -3.216 1.00 49.44 198 GLY A C 1
ATOM 1528 O O . GLY A 1 198 ? -18.184 17.876 -2.260 1.00 49.44 198 GLY A O 1
ATOM 1529 N N . GLY A 1 199 ? -18.181 17.407 -4.474 1.00 48.44 199 GLY A N 1
ATOM 1530 C CA . GLY A 1 199 ? -19.160 18.416 -4.871 1.00 48.44 199 GLY A CA 1
ATOM 1531 C C . GLY A 1 199 ? -20.567 18.128 -4.343 1.00 48.44 199 GLY A C 1
ATOM 1532 O O . GLY A 1 199 ? -21.231 19.039 -3.853 1.00 48.44 199 GLY A O 1
ATOM 1533 N N . PHE A 1 200 ? -21.010 16.866 -4.363 1.00 45.09 200 PHE A N 1
ATOM 1534 C CA . PHE A 1 200 ? -22.341 16.487 -3.875 1.00 45.09 200 PHE A CA 1
ATOM 1535 C C . PHE A 1 200 ? -22.488 16.681 -2.358 1.00 45.09 200 PHE A C 1
ATOM 1537 O O . PHE A 1 200 ? -23.484 17.233 -1.891 1.00 45.09 200 PHE A O 1
ATOM 1544 N N . ILE A 1 201 ? -21.467 16.302 -1.577 1.00 43.50 201 ILE A N 1
ATOM 1545 C CA . ILE A 1 201 ? -21.457 16.510 -0.121 1.00 43.50 201 ILE A CA 1
ATOM 1546 C C . ILE A 1 201 ? -21.377 18.003 0.213 1.00 43.50 201 ILE A C 1
ATOM 1548 O O . ILE A 1 201 ? -22.044 18.430 1.154 1.00 43.50 201 ILE A O 1
ATOM 1552 N N . SER A 1 202 ? -20.605 18.810 -0.527 1.00 41.91 202 SER A N 1
ATOM 1553 C CA . SER A 1 202 ? -20.527 20.252 -0.253 1.00 41.91 202 SER A CA 1
ATOM 1554 C C . SER A 1 202 ? -21.849 20.955 -0.567 1.00 41.91 202 SER A C 1
ATOM 1556 O O . SER A 1 202 ? -22.313 21.743 0.255 1.00 41.91 202 SER A O 1
ATOM 1558 N N . LYS A 1 203 ? -22.498 20.620 -1.693 1.00 46.88 203 LYS A N 1
ATOM 1559 C CA . LYS A 1 203 ? -23.808 21.170 -2.071 1.00 46.88 203 LYS A CA 1
ATOM 1560 C C . LYS A 1 203 ? -24.892 20.806 -1.066 1.00 46.88 203 LYS A C 1
ATOM 1562 O O . LYS A 1 203 ? -25.599 21.698 -0.616 1.00 46.88 203 LYS A O 1
ATOM 1567 N N . GLU A 1 204 ? -25.009 19.539 -0.667 1.00 47.00 204 GLU A N 1
ATOM 1568 C CA . GLU A 1 204 ? -26.023 19.165 0.327 1.00 47.00 204 GLU A CA 1
ATOM 1569 C C . GLU A 1 204 ? -25.715 19.723 1.719 1.00 47.00 204 GLU A C 1
ATOM 1571 O O . GLU A 1 204 ? -26.640 20.119 2.417 1.00 47.00 204 GLU A O 1
ATOM 1576 N N . THR A 1 205 ? -24.446 19.827 2.128 1.00 38.81 205 THR A N 1
ATOM 1577 C CA . THR A 1 205 ? -24.099 20.421 3.435 1.00 38.81 205 THR A CA 1
ATOM 1578 C C . THR A 1 205 ? -24.416 21.919 3.473 1.00 38.81 205 THR A C 1
ATOM 1580 O O . THR A 1 205 ? -24.892 22.407 4.496 1.00 38.81 205 THR A O 1
ATOM 1583 N N . LEU A 1 206 ? -24.218 22.635 2.359 1.00 46.78 206 LEU A N 1
ATOM 1584 C CA . LEU A 1 206 ? -24.634 24.032 2.205 1.00 46.78 206 LEU A CA 1
ATOM 1585 C C . LEU A 1 206 ? -26.162 24.164 2.215 1.00 46.78 206 LEU A C 1
ATOM 1587 O O . LEU A 1 206 ? -26.686 24.930 3.008 1.00 46.78 206 LEU A O 1
ATOM 1591 N N . VAL A 1 207 ? -26.884 23.330 1.458 1.00 51.62 207 VAL A N 1
ATOM 1592 C CA . VAL A 1 207 ? -28.361 23.313 1.459 1.00 51.62 207 VAL A CA 1
ATOM 1593 C C . VAL A 1 207 ? -28.928 22.975 2.843 1.00 51.62 207 VAL A C 1
ATOM 1595 O O . VAL A 1 207 ? -29.958 23.515 3.236 1.00 51.62 207 VAL A O 1
ATOM 1598 N N . VAL A 1 208 ? -28.272 22.091 3.602 1.00 49.34 208 VAL A N 1
ATOM 1599 C CA . VAL A 1 208 ? -28.650 21.769 4.985 1.00 49.34 208 VAL A CA 1
ATOM 1600 C C . VAL A 1 208 ? -28.401 22.952 5.909 1.00 49.34 208 VAL A C 1
ATOM 1602 O O . VAL A 1 208 ? -29.255 23.210 6.751 1.00 49.34 208 VAL A O 1
ATOM 1605 N N . LYS A 1 209 ? -27.277 23.664 5.758 1.00 46.75 209 LYS A N 1
ATOM 1606 C CA . LYS A 1 209 ? -26.966 24.866 6.539 1.00 46.75 209 LYS A CA 1
ATOM 1607 C C . LYS A 1 209 ? -27.970 25.986 6.249 1.00 46.75 209 LYS A C 1
ATOM 1609 O O . LYS A 1 209 ? -28.545 26.516 7.194 1.00 46.75 209 LYS A O 1
ATOM 1614 N N . ASP A 1 210 ? -28.259 26.240 4.976 1.00 54.03 210 ASP A N 1
ATOM 1615 C CA . ASP A 1 210 ? -29.207 27.266 4.534 1.00 54.03 210 ASP A CA 1
ATOM 1616 C C . ASP A 1 210 ? -30.632 26.939 4.996 1.00 54.03 210 ASP A C 1
ATOM 1618 O O . ASP A 1 210 ? -31.296 27.786 5.588 1.00 54.03 210 ASP A O 1
ATOM 1622 N N . LYS A 1 211 ? -31.080 25.678 4.855 1.00 50.56 211 LYS A N 1
ATOM 1623 C CA . LYS A 1 211 ? -32.371 25.237 5.416 1.00 50.56 211 LYS A CA 1
ATOM 1624 C C . LYS A 1 211 ? -32.406 25.326 6.937 1.00 50.56 211 LYS A C 1
ATOM 1626 O O . LYS A 1 211 ? -33.462 25.599 7.496 1.00 50.56 211 LYS A O 1
ATOM 1631 N N . TYR A 1 212 ? -31.300 25.063 7.632 1.00 45.53 212 TYR A N 1
ATOM 1632 C CA . TYR A 1 212 ? -31.249 25.198 9.088 1.00 45.53 212 TYR A CA 1
ATOM 1633 C C . TYR A 1 212 ? -31.350 26.655 9.531 1.00 45.53 212 TYR A C 1
ATOM 1635 O O . TYR A 1 212 ? -32.049 26.929 10.501 1.00 45.53 212 TYR A O 1
ATOM 1643 N N . GLU A 1 213 ? -30.680 27.571 8.832 1.00 50.44 213 GLU A N 1
ATOM 1644 C CA . GLU A 1 213 ? -30.755 29.011 9.089 1.00 50.44 213 GLU A CA 1
ATOM 1645 C C . GLU A 1 213 ? -32.148 29.567 8.755 1.00 50.44 213 GLU A C 1
ATOM 1647 O O . GLU A 1 213 ? -32.700 30.326 9.551 1.00 50.44 213 GLU A O 1
ATOM 1652 N N . GLU A 1 214 ? -32.777 29.119 7.662 1.00 56.06 214 GLU A N 1
ATOM 1653 C CA . GLU A 1 214 ? -34.177 29.434 7.332 1.00 56.06 214 GLU A CA 1
ATOM 1654 C C . GLU A 1 214 ? -35.149 28.928 8.402 1.00 56.06 214 GLU A C 1
ATOM 1656 O O . GLU A 1 214 ? -36.040 29.659 8.837 1.00 56.06 214 GLU A O 1
ATOM 1661 N N . LEU A 1 215 ? -34.983 27.687 8.866 1.00 52.41 215 LEU A N 1
ATOM 1662 C CA . LEU A 1 215 ? -35.831 27.105 9.908 1.00 52.41 215 LEU A CA 1
ATOM 1663 C C . LEU A 1 215 ? -35.606 27.749 11.272 1.00 52.41 215 LEU A C 1
ATOM 1665 O O . LEU A 1 215 ? -36.568 27.913 12.020 1.00 52.41 215 LEU A O 1
ATOM 1669 N N . ALA A 1 216 ? -34.367 28.122 11.594 1.00 51.16 216 ALA A N 1
ATOM 1670 C CA . ALA A 1 216 ? -34.041 28.852 12.812 1.00 51.16 216 ALA A CA 1
ATOM 1671 C C . ALA A 1 216 ? -34.668 30.251 12.794 1.00 51.16 216 ALA A C 1
ATOM 1673 O O . ALA A 1 216 ? -35.320 30.616 13.769 1.00 51.16 216 ALA A O 1
ATOM 1674 N N . LYS A 1 217 ? -34.585 30.971 11.664 1.00 54.19 217 LYS A N 1
ATOM 1675 C CA . LYS A 1 217 ? -35.270 32.258 11.467 1.00 54.19 217 LYS A CA 1
ATOM 1676 C C . LYS A 1 217 ? -36.786 32.126 11.548 1.00 54.19 217 LYS A C 1
ATOM 1678 O O . LYS A 1 217 ? -37.420 32.856 12.294 1.00 54.19 217 LYS A O 1
ATOM 1683 N N . THR A 1 218 ? -37.366 31.129 10.881 1.00 50.81 218 THR A N 1
ATOM 1684 C CA . THR A 1 218 ? -38.820 30.891 10.900 1.00 50.81 218 THR A CA 1
ATOM 1685 C C . THR A 1 218 ? -39.314 30.497 12.303 1.00 50.81 218 THR A C 1
ATOM 1687 O O . THR A 1 218 ? -40.452 30.785 12.673 1.00 50.81 218 THR A O 1
ATOM 1690 N N . ALA A 1 219 ? -38.480 29.811 13.094 1.00 52.09 219 ALA A N 1
ATOM 1691 C CA . ALA A 1 219 ? -38.770 29.444 14.479 1.00 52.09 219 ALA A CA 1
ATOM 1692 C C . ALA A 1 219 ? -38.597 30.619 15.456 1.00 52.09 219 ALA A C 1
ATOM 1694 O O . ALA A 1 219 ? -39.331 30.678 16.441 1.00 52.09 219 ALA A O 1
ATOM 1695 N N . GLU A 1 220 ? -37.671 31.545 15.188 1.00 47.56 220 GLU A N 1
ATOM 1696 C CA . GLU A 1 220 ? -37.556 32.818 15.910 1.00 47.56 220 GLU A CA 1
ATOM 1697 C C . GLU A 1 220 ? -38.720 33.760 15.591 1.00 47.56 220 GLU A C 1
ATOM 1699 O O . GLU A 1 220 ? -39.346 34.268 16.516 1.00 47.56 220 GLU A O 1
ATOM 1704 N N . GLU A 1 221 ? -39.088 33.918 14.319 1.00 48.88 221 GLU A N 1
ATOM 1705 C CA . GLU A 1 221 ? -40.209 34.763 13.882 1.00 48.88 221 GLU A CA 1
ATOM 1706 C C . GLU A 1 221 ? -41.547 34.277 14.466 1.00 48.88 221 GLU A C 1
ATOM 1708 O O . GLU A 1 221 ? -42.339 35.073 14.971 1.00 48.88 221 GLU A O 1
ATOM 1713 N N . LYS A 1 222 ? -41.762 32.953 14.514 1.00 47.59 222 LYS A N 1
ATOM 1714 C CA . LYS A 1 222 ? -42.942 32.324 15.141 1.00 47.59 222 LYS A CA 1
ATOM 1715 C C . LYS A 1 222 ? -42.885 32.247 16.669 1.00 47.59 222 LYS A C 1
ATOM 1717 O O . LYS A 1 222 ? -43.867 31.852 17.289 1.00 47.59 222 LYS A O 1
ATOM 1722 N N . LYS A 1 223 ? -41.772 32.622 17.306 1.00 40.84 223 LYS A N 1
ATOM 1723 C CA . LYS A 1 223 ? -41.684 32.740 18.773 1.00 40.84 223 LYS A CA 1
ATOM 1724 C C . LYS A 1 223 ? -42.459 33.961 19.287 1.00 40.84 223 LYS A C 1
ATOM 1726 O O . LYS A 1 223 ? -42.821 34.002 20.460 1.00 40.84 223 LYS A O 1
ATOM 1731 N N . THR A 1 224 ? -42.741 34.913 18.398 1.00 43.09 224 THR A N 1
ATOM 1732 C CA . THR A 1 224 ? -43.472 36.159 18.666 1.00 43.09 224 THR A CA 1
ATOM 1733 C C . THR A 1 224 ? -44.985 36.041 18.456 1.00 43.09 224 THR A C 1
ATOM 1735 O O . THR A 1 224 ? -45.724 36.913 18.900 1.00 43.09 224 THR A O 1
ATOM 1738 N N . GLU A 1 225 ? -45.478 34.953 17.856 1.00 45.69 225 GLU A N 1
ATOM 1739 C CA . GLU A 1 225 ? -46.905 34.764 17.585 1.00 45.69 225 GLU A CA 1
ATOM 1740 C C . GLU A 1 225 ? -47.289 33.275 17.736 1.00 45.69 225 GLU A C 1
ATOM 1742 O O . GLU A 1 225 ? -46.849 32.423 16.971 1.00 45.69 225 GLU A O 1
ATOM 1747 N N . LEU A 1 226 ? -48.141 32.970 18.724 1.00 41.31 226 LEU A N 1
ATOM 1748 C CA . LEU A 1 226 ? -48.859 31.696 18.956 1.00 41.31 226 LEU A CA 1
ATOM 1749 C C . LEU A 1 226 ? -48.162 30.565 19.747 1.00 41.31 226 LEU A C 1
ATOM 1751 O O . LEU A 1 226 ? -47.701 29.547 19.232 1.00 41.31 226 LEU A O 1
ATOM 1755 N N . VAL A 1 227 ? -48.349 30.663 21.067 1.00 47.03 227 VAL A N 1
ATOM 1756 C CA . VAL A 1 227 ? -48.112 29.665 22.131 1.00 47.03 227 VAL A CA 1
ATOM 1757 C C . VAL A 1 227 ? -48.996 28.396 22.066 1.00 47.03 227 VAL A C 1
ATOM 1759 O O . VAL A 1 227 ? -48.836 27.514 22.901 1.00 47.03 227 VAL A O 1
ATOM 1762 N N . ARG A 1 228 ? -49.893 28.187 21.088 1.00 40.28 228 ARG A N 1
ATOM 1763 C CA . ARG A 1 228 ? -50.862 27.057 21.154 1.00 40.28 228 ARG A CA 1
ATOM 1764 C C . ARG A 1 228 ? -50.869 26.053 19.996 1.00 40.28 228 ARG A C 1
ATOM 1766 O O . ARG A 1 228 ? -51.716 25.169 19.975 1.00 40.28 228 ARG A O 1
ATOM 1773 N N . THR A 1 229 ? -49.902 26.114 19.082 1.00 42.91 229 THR A N 1
ATOM 1774 C CA . THR A 1 229 ? -49.799 25.153 17.955 1.00 42.91 229 THR A CA 1
ATOM 1775 C C . THR A 1 229 ? -48.377 24.598 17.797 1.00 42.91 229 THR A C 1
ATOM 1777 O O . THR A 1 229 ? -47.915 24.304 16.696 1.00 42.91 229 THR A O 1
ATOM 1780 N N . ALA A 1 230 ? -47.643 24.501 18.910 1.00 45.31 230 ALA A N 1
ATOM 1781 C CA . ALA A 1 230 ? -46.215 24.173 18.936 1.00 45.31 230 ALA A CA 1
ATOM 1782 C C . ALA A 1 230 ? -45.906 22.678 19.167 1.00 45.31 230 ALA A C 1
ATOM 1784 O O . ALA A 1 230 ? -44.762 22.265 18.986 1.00 45.31 230 ALA A O 1
ATOM 1785 N N . GLY A 1 231 ? -46.893 21.860 19.553 1.00 44.69 231 GLY A N 1
ATOM 1786 C CA . GLY A 1 231 ? -46.702 20.427 19.824 1.00 44.69 231 GLY A CA 1
ATOM 1787 C C . GLY A 1 231 ? -46.699 19.560 18.561 1.00 44.69 231 GLY A C 1
ATOM 1788 O O . GLY A 1 231 ? -45.776 18.779 18.343 1.00 44.69 231 GLY A O 1
ATOM 1789 N N . GLU A 1 232 ? -47.685 19.751 17.684 1.00 40.91 232 GLU A N 1
ATOM 1790 C CA . GLU A 1 232 ? -47.922 18.867 16.531 1.00 40.91 232 GLU A CA 1
ATOM 1791 C C . GLU A 1 232 ? -46.959 19.141 15.364 1.00 40.91 232 GLU A C 1
ATOM 1793 O O . GLU A 1 232 ? -46.345 18.219 14.826 1.00 40.91 232 GLU A O 1
ATOM 1798 N N . LYS A 1 233 ? -46.697 20.416 15.038 1.00 40.12 233 LYS A N 1
ATOM 1799 C CA . LYS A 1 233 ? -45.742 20.786 13.972 1.00 40.12 233 LYS A CA 1
ATOM 1800 C C . LYS A 1 233 ? -44.283 20.480 14.327 1.00 40.12 233 LYS A C 1
ATOM 1802 O O . LYS A 1 233 ? -43.471 20.283 13.429 1.00 40.12 233 LYS A O 1
ATOM 1807 N N . LYS A 1 234 ? -43.939 20.415 15.620 1.00 39.38 234 LYS A N 1
ATOM 1808 C CA . LYS A 1 234 ? -42.582 20.102 16.106 1.00 39.38 234 LYS A CA 1
ATOM 1809 C C . LYS A 1 234 ? -42.268 18.608 15.990 1.00 39.38 234 LYS A C 1
ATOM 1811 O O . LYS A 1 234 ? -41.138 18.262 15.652 1.00 39.38 234 LYS A O 1
ATOM 1816 N N . ALA A 1 235 ? -43.268 17.746 16.188 1.00 46.22 235 ALA A N 1
ATOM 1817 C CA . ALA A 1 235 ? -43.167 16.309 15.938 1.00 46.22 235 ALA A CA 1
ATOM 1818 C C . ALA A 1 235 ? -43.078 15.994 14.432 1.00 46.22 235 ALA A C 1
ATOM 1820 O O . ALA A 1 235 ? -42.232 15.201 14.022 1.00 46.22 235 ALA A O 1
ATOM 1821 N N . GLU A 1 236 ? -43.863 16.681 13.591 1.00 40.31 236 GLU A N 1
ATOM 1822 C CA . GLU A 1 236 ? -43.802 16.520 12.129 1.00 40.31 236 GLU A CA 1
ATOM 1823 C C . GLU A 1 236 ? -42.445 16.976 11.550 1.00 40.31 236 GLU A C 1
ATOM 1825 O O . GLU A 1 236 ? -41.862 16.312 10.687 1.00 40.31 236 GLU A O 1
ATOM 1830 N N . PHE A 1 237 ? -41.889 18.078 12.070 1.00 39.69 237 PHE A N 1
ATOM 1831 C CA . PHE A 1 237 ? -40.553 18.552 11.697 1.00 39.69 237 PHE A CA 1
ATOM 1832 C C . PHE A 1 237 ? -39.429 17.635 12.185 1.00 39.69 237 PHE A C 1
ATOM 1834 O O . PHE A 1 237 ? -38.467 17.421 11.448 1.00 39.69 237 PHE A O 1
ATOM 1841 N N . ALA A 1 238 ? -39.541 17.083 13.398 1.00 45.62 238 ALA A N 1
ATOM 1842 C CA . ALA A 1 238 ? -38.585 16.111 13.927 1.00 45.62 238 ALA A CA 1
ATOM 1843 C C . ALA A 1 238 ? -38.577 14.823 13.087 1.00 45.62 238 ALA A C 1
ATOM 1845 O O . ALA A 1 238 ? -37.507 14.368 12.690 1.00 45.62 238 ALA A O 1
ATOM 1846 N N . GLY A 1 239 ? -39.756 14.321 12.699 1.00 46.59 239 GLY A N 1
ATOM 1847 C CA . GLY A 1 239 ? -39.892 13.156 11.820 1.00 46.59 239 GLY A CA 1
ATOM 1848 C C . GLY A 1 239 ? -39.285 13.367 10.428 1.00 46.59 239 GLY A C 1
ATOM 1849 O O . GLY A 1 239 ? -38.562 12.503 9.934 1.00 46.59 239 GLY A O 1
ATOM 1850 N N . LYS A 1 240 ? -39.490 14.543 9.810 1.00 42.50 240 LYS A N 1
ATOM 1851 C CA . LYS A 1 240 ? -38.841 14.898 8.529 1.00 42.50 240 LYS A CA 1
ATOM 1852 C C . LYS A 1 240 ? -37.319 15.044 8.665 1.00 42.50 240 LYS A C 1
ATOM 1854 O O . LYS A 1 240 ? -36.593 14.670 7.744 1.00 42.50 240 LYS A O 1
ATOM 1859 N N . ARG A 1 241 ? -36.822 15.535 9.809 1.00 41.84 241 ARG A N 1
ATOM 1860 C CA . ARG A 1 241 ? -35.381 15.634 10.111 1.00 41.84 241 ARG A CA 1
ATOM 1861 C C . ARG A 1 241 ? -34.731 14.263 10.259 1.00 41.84 241 ARG A C 1
ATOM 1863 O O . ARG A 1 241 ? -33.673 14.039 9.675 1.00 41.84 241 ARG A O 1
ATOM 1870 N N . ASP A 1 242 ? -35.372 13.359 10.991 1.00 47.75 242 ASP A N 1
ATOM 1871 C CA . ASP A 1 242 ? -34.859 12.011 11.228 1.00 47.75 242 ASP A CA 1
ATOM 1872 C C . ASP A 1 242 ? -34.914 11.159 9.957 1.00 47.75 242 ASP A C 1
ATOM 1874 O O . ASP A 1 242 ? -33.937 10.484 9.639 1.00 47.75 242 ASP A O 1
ATOM 1878 N N . ALA A 1 243 ? -35.983 11.262 9.158 1.00 50.34 243 ALA A N 1
ATOM 1879 C CA . ALA A 1 243 ? -36.075 10.592 7.860 1.00 50.34 243 ALA A CA 1
ATOM 1880 C C . ALA A 1 243 ? -34.996 11.079 6.873 1.00 50.34 243 ALA A C 1
ATOM 1882 O O . ALA A 1 243 ? -34.357 10.273 6.192 1.00 50.34 243 ALA A O 1
ATOM 1883 N N . PHE A 1 244 ? -34.734 12.389 6.829 1.00 38.53 244 PHE A N 1
ATOM 1884 C CA . PHE A 1 244 ? -33.694 12.956 5.971 1.00 38.53 244 PHE A CA 1
ATOM 1885 C C . PHE A 1 244 ? -32.285 12.566 6.442 1.00 38.53 244 PHE A C 1
ATOM 1887 O O . PHE A 1 244 ? -31.477 12.112 5.630 1.00 38.53 244 PHE A O 1
ATOM 1894 N N . ALA A 1 245 ? -32.009 12.649 7.750 1.00 46.31 245 ALA A N 1
ATOM 1895 C CA . ALA A 1 245 ? -30.739 12.229 8.343 1.00 46.31 245 ALA A CA 1
ATOM 1896 C C . ALA A 1 245 ? -30.457 10.736 8.113 1.00 46.31 245 ALA A C 1
ATOM 1898 O O . ALA A 1 245 ? -29.318 10.365 7.825 1.00 46.31 245 ALA A O 1
ATOM 1899 N N . LYS A 1 246 ? -31.496 9.895 8.166 1.00 50.62 246 LYS A N 1
ATOM 1900 C CA . LYS A 1 246 ? -31.413 8.467 7.846 1.00 50.62 246 LYS A CA 1
ATOM 1901 C C . LYS A 1 246 ? -31.082 8.239 6.367 1.00 50.62 246 LYS A C 1
ATOM 1903 O O . LYS A 1 246 ? -30.153 7.493 6.081 1.00 50.62 246 LYS A O 1
ATOM 1908 N N . SER A 1 247 ? -31.713 8.980 5.447 1.00 43.31 247 SER A N 1
ATOM 1909 C CA . SER A 1 247 ? -31.409 8.892 4.006 1.00 43.31 247 SER A CA 1
ATOM 1910 C C . SER A 1 247 ? -29.978 9.333 3.659 1.00 43.31 247 SER A C 1
ATOM 1912 O O . SER A 1 247 ? -29.332 8.751 2.787 1.00 43.31 247 SER A O 1
ATOM 1914 N N . VAL A 1 248 ? -29.449 10.340 4.363 1.00 44.84 248 VAL A N 1
ATOM 1915 C CA . VAL A 1 248 ? -28.074 10.832 4.182 1.00 44.84 248 VAL A CA 1
ATOM 1916 C C . VAL A 1 248 ? -27.061 9.856 4.788 1.00 44.84 248 VAL A C 1
ATOM 1918 O O . VAL A 1 248 ? -25.982 9.666 4.227 1.00 44.84 248 VAL A O 1
ATOM 1921 N N . ALA A 1 249 ? -27.394 9.217 5.914 1.00 47.09 249 ALA A N 1
ATOM 1922 C CA . ALA A 1 249 ? -26.566 8.186 6.532 1.00 47.09 249 ALA A CA 1
ATOM 1923 C C . ALA A 1 249 ? -26.497 6.914 5.670 1.00 47.09 249 ALA A C 1
ATOM 1925 O O . ALA A 1 249 ? -25.396 6.440 5.403 1.00 47.09 249 ALA A O 1
ATOM 1926 N N . GLU A 1 250 ? -27.633 6.438 5.153 1.00 52.81 250 GLU A N 1
ATOM 1927 C CA . GLU A 1 250 ? -27.710 5.281 4.248 1.00 52.81 250 GLU A CA 1
ATOM 1928 C C . GLU A 1 250 ? -26.947 5.533 2.942 1.00 52.81 250 GLU A C 1
ATOM 1930 O O . GLU A 1 250 ? -26.138 4.707 2.527 1.00 52.81 250 GLU A O 1
ATOM 1935 N N . LYS A 1 251 ? -27.096 6.719 2.331 1.00 48.56 251 LYS A N 1
ATOM 1936 C CA . LYS A 1 251 ? -26.308 7.099 1.143 1.00 48.56 251 LYS A CA 1
ATOM 1937 C C . LYS A 1 251 ? -24.810 7.227 1.441 1.00 48.56 251 LYS A C 1
ATOM 1939 O O . LYS A 1 251 ? -23.992 6.996 0.553 1.00 48.56 251 LYS A O 1
ATOM 1944 N N . ARG A 1 252 ? -24.423 7.599 2.668 1.00 47.59 252 ARG A N 1
ATOM 1945 C CA . ARG A 1 252 ? -23.013 7.683 3.092 1.00 47.59 252 ARG A CA 1
ATOM 1946 C C . ARG A 1 252 ? -22.390 6.314 3.347 1.00 47.59 252 ARG A C 1
ATOM 1948 O O . ARG A 1 252 ? -21.238 6.138 2.962 1.00 47.59 252 ARG A O 1
ATOM 1955 N N . GLU A 1 253 ? -23.112 5.388 3.975 1.00 48.25 253 GLU A N 1
ATOM 1956 C CA . GLU A 1 253 ? -22.662 4.000 4.167 1.00 48.25 253 GLU A CA 1
ATOM 1957 C C . GLU A 1 253 ? -22.571 3.272 2.824 1.00 48.25 253 GLU A C 1
ATOM 1959 O O . GLU A 1 253 ? -21.492 2.796 2.482 1.00 48.25 253 GLU A O 1
ATOM 1964 N N . ALA A 1 254 ? -23.609 3.349 1.985 1.00 54.47 254 ALA A N 1
ATOM 1965 C CA . ALA A 1 254 ? -23.595 2.753 0.647 1.00 54.47 254 ALA A CA 1
ATOM 1966 C C . ALA A 1 254 ? -22.453 3.294 -0.238 1.00 54.47 254 ALA A C 1
ATOM 1968 O O . ALA A 1 254 ? -21.876 2.566 -1.043 1.00 54.47 254 ALA A O 1
ATOM 1969 N N . ASN A 1 255 ? -22.085 4.572 -0.084 1.00 52.06 255 ASN A N 1
ATOM 1970 C CA . ASN A 1 255 ? -20.946 5.164 -0.793 1.00 52.06 255 ASN A CA 1
ATOM 1971 C C . ASN A 1 255 ? -19.582 4.785 -0.195 1.00 52.06 255 ASN A C 1
ATOM 1973 O O . ASN A 1 255 ? -18.590 4.774 -0.925 1.00 52.06 255 ASN A O 1
ATOM 1977 N N . ALA A 1 256 ? -19.498 4.510 1.109 1.00 52.31 256 ALA A N 1
ATOM 1978 C CA . ALA A 1 256 ? -18.274 4.025 1.743 1.00 52.31 256 ALA A CA 1
ATOM 1979 C C . ALA A 1 256 ? -17.999 2.568 1.345 1.00 52.31 256 ALA A C 1
ATOM 1981 O O . ALA A 1 256 ? -16.885 2.253 0.934 1.00 52.31 256 ALA A O 1
ATOM 1982 N N . GLU A 1 257 ? -19.033 1.730 1.351 1.00 58.44 257 GLU A N 1
ATOM 1983 C CA . GLU A 1 257 ? -18.970 0.342 0.884 1.00 58.44 257 GLU A CA 1
ATOM 1984 C C . GLU A 1 257 ? -18.605 0.277 -0.604 1.00 58.44 257 GLU A C 1
ATOM 1986 O O . GLU A 1 257 ? -17.647 -0.400 -0.973 1.00 58.44 257 GLU A O 1
ATOM 1991 N N . ARG A 1 258 ? -19.242 1.100 -1.455 1.00 59.38 258 ARG A N 1
ATOM 1992 C CA . ARG A 1 258 ? -18.863 1.220 -2.877 1.00 59.38 258 ARG A CA 1
ATOM 1993 C C . ARG A 1 258 ? -17.408 1.617 -3.092 1.00 59.38 258 ARG A C 1
ATOM 1995 O O . ARG A 1 258 ? -16.813 1.221 -4.090 1.00 59.38 258 ARG A O 1
ATOM 2002 N N . ARG A 1 259 ? -16.836 2.441 -2.211 1.00 56.00 259 ARG A N 1
ATOM 2003 C CA . ARG A 1 259 ? -15.427 2.855 -2.299 1.00 56.00 259 ARG A CA 1
ATOM 2004 C C . ARG A 1 259 ? -14.489 1.713 -1.958 1.00 56.00 259 ARG A C 1
ATOM 2006 O O . ARG A 1 259 ? -13.482 1.554 -2.641 1.00 56.00 259 ARG A O 1
ATOM 2013 N N . GLU A 1 260 ? -14.818 0.944 -0.931 1.00 57.81 260 GLU A N 1
ATOM 2014 C CA . GLU A 1 260 ? -14.012 -0.195 -0.510 1.00 57.81 260 GLU A CA 1
ATOM 2015 C C . GLU A 1 260 ? -14.080 -1.336 -1.534 1.00 57.81 260 GLU A C 1
ATOM 2017 O O . GLU A 1 260 ? -13.043 -1.863 -1.934 1.00 57.81 260 GLU A O 1
ATOM 2022 N N . GLU A 1 261 ? -15.272 -1.651 -2.050 1.00 64.56 261 GLU A N 1
ATOM 2023 C CA . GLU A 1 261 ? -15.447 -2.619 -3.140 1.00 64.56 261 GLU A CA 1
ATOM 2024 C C . GLU A 1 261 ? -14.717 -2.186 -4.410 1.00 64.56 261 GLU A C 1
ATOM 2026 O O . GLU A 1 261 ? -14.021 -2.984 -5.041 1.00 64.56 261 GLU A O 1
ATOM 2031 N N . LEU A 1 262 ? -14.832 -0.909 -4.790 1.00 60.91 262 LEU A N 1
ATOM 2032 C CA . LEU A 1 262 ? -14.154 -0.408 -5.977 1.00 60.91 262 LEU A CA 1
ATOM 2033 C C . LEU A 1 262 ? -12.633 -0.452 -5.791 1.00 60.91 262 LEU A C 1
ATOM 2035 O O . LEU A 1 262 ? -11.950 -0.889 -6.714 1.00 60.91 262 LEU A O 1
ATOM 2039 N N . ALA A 1 263 ? -12.110 -0.076 -4.618 1.00 60.41 263 ALA A N 1
ATOM 2040 C CA . ALA A 1 263 ? -10.685 -0.157 -4.297 1.00 60.41 263 ALA A CA 1
ATOM 2041 C C . ALA A 1 263 ? -10.160 -1.599 -4.379 1.00 60.41 263 ALA A C 1
ATOM 2043 O O . ALA A 1 263 ? -9.175 -1.839 -5.079 1.00 60.41 263 ALA A O 1
ATOM 2044 N N . LYS A 1 264 ? -10.872 -2.567 -3.785 1.00 65.62 264 LYS A N 1
ATOM 2045 C CA . LYS A 1 264 ? -10.549 -3.999 -3.909 1.00 65.62 264 LYS A CA 1
ATOM 2046 C C . LYS A 1 264 ? -10.583 -4.463 -5.367 1.00 65.62 264 LYS A C 1
ATOM 2048 O O . LYS A 1 264 ? -9.634 -5.087 -5.830 1.00 65.62 264 LYS A O 1
ATOM 2053 N N . SER A 1 265 ? -11.596 -4.064 -6.142 1.00 66.50 265 SER A N 1
ATOM 2054 C CA . SER A 1 265 ? -11.692 -4.421 -7.568 1.00 66.50 265 SER A CA 1
ATOM 2055 C C . SER A 1 265 ? -10.538 -3.858 -8.411 1.00 66.50 265 SER A C 1
ATOM 2057 O O . SER A 1 265 ? -10.156 -4.427 -9.438 1.00 66.50 265 SER A O 1
ATOM 2059 N N . VAL A 1 266 ? -9.986 -2.712 -8.003 1.00 64.56 266 VAL A N 1
ATOM 2060 C CA . VAL A 1 266 ? -8.858 -2.065 -8.676 1.00 64.56 266 VAL A CA 1
ATOM 2061 C C . VAL A 1 266 ? -7.558 -2.786 -8.330 1.00 64.56 266 VAL A C 1
ATOM 2063 O O . VAL A 1 266 ? -6.747 -3.025 -9.223 1.00 64.56 266 VAL A O 1
ATOM 2066 N N . GLU A 1 267 ? -7.384 -3.186 -7.072 1.00 62.75 267 GLU A N 1
ATOM 2067 C CA . GLU A 1 267 ? -6.237 -3.966 -6.599 1.00 62.75 267 GLU A CA 1
ATOM 2068 C C . GLU A 1 267 ? -6.208 -5.387 -7.193 1.00 62.75 267 GLU A C 1
ATOM 2070 O O . GLU A 1 267 ? -5.158 -5.881 -7.618 1.00 62.75 267 GLU A O 1
ATOM 2075 N N . GLU A 1 268 ? -7.372 -6.017 -7.353 1.00 68.69 268 GLU A N 1
ATOM 2076 C CA . GLU A 1 268 ? -7.510 -7.287 -8.070 1.00 68.69 268 GLU A CA 1
ATOM 2077 C C . GLU A 1 268 ? -7.154 -7.144 -9.553 1.00 68.69 268 GLU A C 1
ATOM 2079 O O . GLU A 1 268 ? -6.349 -7.917 -10.077 1.00 68.69 268 GLU A O 1
ATOM 2084 N N . LYS A 1 269 ? -7.688 -6.122 -10.242 1.00 64.75 269 LYS A N 1
ATOM 2085 C CA . LYS A 1 269 ? -7.339 -5.841 -11.647 1.00 64.75 269 LYS A CA 1
ATOM 2086 C C . LYS A 1 269 ? -5.862 -5.492 -11.818 1.00 64.75 269 LYS A C 1
ATOM 2088 O O . LYS A 1 269 ? -5.279 -5.840 -12.844 1.00 64.75 269 LYS A O 1
ATOM 2093 N N . TYR A 1 270 ? -5.253 -4.842 -10.829 1.00 64.38 270 TYR A N 1
ATOM 2094 C CA . TYR A 1 270 ? -3.816 -4.583 -10.768 1.00 64.38 270 TYR A CA 1
ATOM 2095 C C . TYR A 1 270 ? -3.017 -5.887 -10.691 1.00 64.38 270 TYR A C 1
ATOM 2097 O O . TYR A 1 270 ? -2.143 -6.130 -11.526 1.00 64.38 270 TYR A O 1
ATOM 2105 N N . THR A 1 271 ? -3.358 -6.752 -9.739 1.00 64.56 271 THR A N 1
ATOM 2106 C CA . THR A 1 271 ? -2.673 -8.032 -9.530 1.00 64.56 271 THR A CA 1
ATOM 2107 C C . THR A 1 271 ? -2.829 -8.929 -10.757 1.00 64.56 271 THR A C 1
ATOM 2109 O O . THR A 1 271 ? -1.859 -9.517 -11.242 1.00 64.56 271 THR A O 1
ATOM 2112 N N . ALA A 1 272 ? -4.029 -8.953 -11.339 1.00 70.31 272 ALA A N 1
ATOM 2113 C CA . ALA A 1 272 ? -4.313 -9.638 -12.590 1.00 70.31 272 ALA A CA 1
ATOM 2114 C C . ALA A 1 272 ? -3.525 -9.047 -13.768 1.00 70.31 272 ALA A C 1
ATOM 2116 O O . ALA A 1 272 ? -3.002 -9.798 -14.586 1.00 70.31 272 ALA A O 1
ATOM 2117 N N . PHE A 1 273 ? -3.372 -7.723 -13.859 1.00 68.19 273 PHE A N 1
ATOM 2118 C CA . PHE A 1 273 ? -2.578 -7.091 -14.912 1.00 68.19 273 PHE A CA 1
ATOM 2119 C C . PHE A 1 273 ? -1.098 -7.458 -14.815 1.00 68.19 273 PHE A C 1
ATOM 2121 O O . PHE A 1 273 ? -0.520 -7.864 -15.824 1.00 68.19 273 PHE A O 1
ATOM 2128 N N . VAL A 1 274 ? -0.502 -7.360 -13.621 1.00 64.12 274 VAL A N 1
ATOM 2129 C CA . VAL A 1 274 ? 0.902 -7.731 -13.384 1.00 64.12 274 VAL A CA 1
ATOM 2130 C C . VAL A 1 274 ? 1.124 -9.207 -13.702 1.00 64.12 274 VAL A C 1
ATOM 2132 O O . VAL A 1 274 ? 2.112 -9.544 -14.350 1.00 64.12 274 VAL A O 1
ATOM 2135 N N . LYS A 1 275 ? 0.178 -10.073 -13.326 1.00 69.00 275 LYS A N 1
ATOM 2136 C CA . LYS A 1 275 ? 0.211 -11.501 -13.658 1.00 69.00 275 LYS A CA 1
ATOM 2137 C C . LYS A 1 275 ? 0.054 -11.752 -15.162 1.00 69.00 275 LYS A C 1
ATOM 2139 O O . LYS A 1 275 ? 0.762 -12.586 -15.713 1.00 69.00 275 LYS A O 1
ATOM 2144 N N . SER A 1 276 ? -0.807 -10.983 -15.834 1.00 68.62 276 SER A N 1
ATOM 2145 C CA . SER A 1 276 ? -1.040 -11.080 -17.282 1.00 68.62 276 SER A CA 1
ATOM 2146 C C . SER A 1 276 ? 0.107 -10.516 -18.127 1.00 68.62 276 SER A C 1
ATOM 2148 O O . SER A 1 276 ? 0.193 -10.794 -19.326 1.00 68.62 276 SER A O 1
ATOM 2150 N N . LEU A 1 277 ? 0.961 -9.669 -17.543 1.00 63.59 277 LEU A N 1
ATOM 2151 C CA . LEU A 1 277 ? 2.137 -9.106 -18.195 1.00 63.59 277 LEU A CA 1
ATOM 2152 C C . LEU A 1 277 ? 3.223 -10.179 -18.269 1.00 63.59 277 LEU A C 1
ATOM 2154 O O . LEU A 1 277 ? 3.895 -10.485 -17.288 1.00 63.59 277 LEU A O 1
ATOM 2158 N N . GLY A 1 278 ? 3.422 -10.732 -19.465 1.00 62.59 278 GLY A N 1
ATOM 2159 C CA . GLY A 1 278 ? 4.411 -11.789 -19.689 1.00 62.59 278 GLY A CA 1
ATOM 2160 C C . GLY A 1 278 ? 3.837 -13.205 -19.759 1.00 62.59 278 GLY A C 1
ATOM 2161 O O . GLY A 1 278 ? 4.618 -14.149 -19.870 1.00 62.59 278 GLY A O 1
ATOM 2162 N N . GLU A 1 279 ? 2.508 -13.364 -19.777 1.00 70.75 279 GLU A N 1
ATOM 2163 C CA . GLU A 1 279 ? 1.856 -14.638 -20.134 1.00 70.75 279 GLU A CA 1
ATOM 2164 C C . GLU A 1 279 ? 2.176 -15.036 -21.577 1.00 70.75 279 GLU A C 1
ATOM 2166 O O . GLU A 1 279 ? 2.493 -16.187 -21.877 1.00 70.75 279 GLU A O 1
ATOM 2171 N N . LYS A 1 280 ? 2.141 -14.063 -22.495 1.00 77.00 280 LYS A N 1
ATOM 2172 C CA . LYS A 1 280 ? 2.498 -14.300 -23.893 1.00 77.00 280 LYS A CA 1
ATOM 2173 C C . LYS A 1 280 ? 4.012 -14.286 -24.058 1.00 77.00 280 LYS A C 1
ATOM 2175 O O . LYS A 1 280 ? 4.694 -13.369 -23.598 1.00 77.00 280 LYS A O 1
ATOM 2180 N N . ARG A 1 281 ? 4.533 -15.257 -24.815 1.00 76.38 281 ARG A N 1
ATOM 2181 C CA . ARG A 1 281 ? 5.971 -15.402 -25.112 1.00 76.38 281 ARG A CA 1
ATOM 2182 C C . ARG A 1 281 ? 6.608 -14.101 -25.625 1.00 76.38 281 ARG A C 1
ATOM 2184 O O . ARG A 1 281 ? 7.690 -13.742 -25.165 1.00 76.38 281 ARG A O 1
ATOM 2191 N N . GLY A 1 282 ? 5.924 -13.381 -26.520 1.00 73.06 282 GLY A N 1
ATOM 2192 C CA . GLY A 1 282 ? 6.386 -12.092 -27.054 1.00 73.06 282 GLY A CA 1
ATOM 2193 C C . GLY A 1 282 ? 6.450 -10.980 -26.001 1.00 73.06 282 GLY A C 1
ATOM 2194 O O . GLY A 1 282 ? 7.433 -10.244 -25.943 1.00 73.06 282 GLY A O 1
ATOM 2195 N N . GLU A 1 283 ? 5.452 -10.902 -25.113 1.00 73.81 283 GLU A N 1
ATOM 2196 C CA . GLU A 1 283 ? 5.425 -9.932 -24.007 1.00 73.81 283 GLU A CA 1
ATOM 2197 C C . GLU A 1 283 ? 6.576 -10.211 -23.028 1.00 73.81 283 GLU A C 1
ATOM 2199 O O . GLU A 1 283 ? 7.346 -9.314 -22.697 1.00 73.81 283 GLU A O 1
ATOM 2204 N N . ARG A 1 284 ? 6.770 -11.478 -22.636 1.00 75.31 284 ARG A N 1
ATOM 2205 C CA . ARG A 1 284 ? 7.851 -11.888 -21.724 1.00 75.31 284 ARG A CA 1
ATOM 2206 C C . ARG A 1 284 ? 9.239 -11.586 -22.288 1.00 75.31 284 ARG A C 1
ATOM 2208 O O . ARG A 1 284 ? 10.119 -11.159 -21.541 1.00 75.31 284 ARG A O 1
ATOM 2215 N N . ARG A 1 285 ? 9.438 -11.796 -23.595 1.00 81.00 285 ARG A N 1
ATOM 2216 C CA . ARG A 1 285 ? 10.693 -11.470 -24.288 1.00 81.00 285 ARG A CA 1
ATOM 2217 C C . ARG A 1 285 ? 10.987 -9.976 -24.202 1.00 81.00 285 ARG A C 1
ATOM 2219 O O . ARG A 1 285 ? 12.054 -9.620 -23.719 1.00 81.00 285 ARG A O 1
ATOM 2226 N N . LEU A 1 286 ? 10.041 -9.130 -24.622 1.00 72.69 286 LEU A N 1
ATOM 2227 C CA . LEU A 1 286 ? 10.199 -7.670 -24.620 1.00 72.69 286 LEU A CA 1
ATOM 2228 C C . LEU A 1 286 ? 10.519 -7.138 -23.221 1.00 72.69 286 LEU A C 1
ATOM 2230 O O . LEU A 1 286 ? 11.428 -6.330 -23.065 1.00 72.69 286 LEU A O 1
ATOM 2234 N N . MET A 1 287 ? 9.841 -7.660 -22.198 1.00 71.88 287 MET A N 1
ATOM 2235 C CA . MET A 1 287 ? 10.069 -7.269 -20.803 1.00 71.88 287 MET A CA 1
ATOM 2236 C C . MET A 1 287 ? 11.453 -7.687 -20.287 1.00 71.88 287 MET A C 1
ATOM 2238 O O . MET A 1 287 ? 12.041 -6.988 -19.466 1.00 71.88 287 MET A O 1
ATOM 2242 N N . LYS A 1 288 ? 11.990 -8.819 -20.764 1.00 72.94 288 LYS A N 1
ATOM 2243 C CA . LYS A 1 288 ? 13.351 -9.271 -20.436 1.00 72.94 288 LYS A CA 1
ATOM 2244 C C . LYS A 1 288 ? 14.414 -8.480 -21.208 1.00 72.94 288 LYS A C 1
ATOM 2246 O O . LYS A 1 288 ? 15.477 -8.207 -20.662 1.00 72.94 288 LYS A O 1
ATOM 2251 N N . ALA A 1 289 ? 14.129 -8.146 -22.467 1.00 69.06 289 ALA A N 1
ATOM 2252 C CA . ALA A 1 289 ? 15.019 -7.428 -23.376 1.00 69.06 289 ALA A CA 1
ATOM 2253 C C . ALA A 1 289 ? 15.177 -5.950 -23.000 1.00 69.06 289 ALA A C 1
ATOM 2255 O O . ALA A 1 289 ? 16.286 -5.423 -23.064 1.00 69.06 289 ALA A O 1
ATOM 2256 N N . PHE A 1 290 ? 14.089 -5.315 -22.550 1.00 69.69 290 PHE A N 1
ATOM 2257 C CA . PHE A 1 290 ? 14.044 -3.897 -22.202 1.00 69.69 290 PHE A CA 1
ATOM 2258 C C . PHE A 1 290 ? 13.469 -3.667 -20.789 1.00 69.69 290 PHE A C 1
ATOM 2260 O O . PHE A 1 290 ? 12.318 -3.247 -20.644 1.00 69.69 290 PHE A O 1
ATOM 2267 N N . PRO A 1 291 ? 14.256 -3.906 -19.723 1.00 62.06 291 PRO A N 1
ATOM 2268 C CA . PRO A 1 291 ? 13.797 -3.731 -18.342 1.00 62.06 291 PRO A CA 1
ATOM 2269 C C . PRO A 1 291 ? 13.418 -2.282 -17.993 1.00 62.06 291 PRO A C 1
ATOM 2271 O O . PRO A 1 291 ? 12.453 -2.054 -17.273 1.00 62.06 291 PRO A O 1
ATOM 2274 N N . SER A 1 292 ? 14.110 -1.288 -18.556 1.00 55.62 292 SER A N 1
ATOM 2275 C CA . SER A 1 292 ? 13.857 0.140 -18.291 1.00 55.62 292 SER A CA 1
ATOM 2276 C C . SER A 1 292 ? 12.513 0.643 -18.842 1.00 55.62 292 SER A C 1
ATOM 2278 O O . SER A 1 292 ? 11.906 1.558 -18.284 1.00 55.62 292 SER A O 1
ATOM 2280 N N . LEU A 1 293 ? 12.013 0.019 -19.918 1.00 58.97 293 LEU A N 1
ATOM 2281 C CA . LEU A 1 293 ? 10.681 0.271 -20.483 1.00 58.97 293 LEU A CA 1
ATOM 2282 C C . LEU A 1 293 ? 9.564 -0.161 -19.516 1.00 58.97 293 LEU A C 1
ATOM 2284 O O . LEU A 1 293 ? 8.498 0.459 -19.500 1.00 58.97 293 LEU A O 1
ATOM 2288 N N . ARG A 1 294 ? 9.820 -1.197 -18.701 1.00 55.47 294 ARG A N 1
ATOM 2289 C CA . ARG A 1 294 ? 8.929 -1.654 -17.629 1.00 55.47 294 ARG A CA 1
ATOM 2290 C C . ARG A 1 294 ? 8.897 -0.637 -16.493 1.00 55.47 294 ARG A C 1
ATOM 2292 O O . ARG A 1 294 ? 7.815 -0.144 -16.204 1.00 55.47 294 ARG A O 1
ATOM 2299 N N . GLU A 1 295 ? 10.044 -0.294 -15.909 1.00 52.78 295 GLU A N 1
ATOM 2300 C CA . GLU A 1 295 ? 10.108 0.623 -14.757 1.00 52.78 295 GLU A CA 1
ATOM 2301 C C . GLU A 1 295 ? 9.435 1.964 -15.068 1.00 52.78 295 GLU A C 1
ATOM 2303 O O . GLU A 1 295 ? 8.450 2.335 -14.446 1.00 52.78 295 GLU A O 1
ATOM 2308 N N . LYS A 1 296 ? 9.845 2.675 -16.122 1.00 56.94 296 LYS A N 1
ATOM 2309 C CA . LYS A 1 296 ? 9.388 4.064 -16.297 1.00 56.94 296 LYS A CA 1
ATOM 2310 C C . LYS A 1 296 ? 7.898 4.224 -16.617 1.00 56.94 296 LYS A C 1
ATOM 2312 O O . LYS A 1 296 ? 7.269 5.163 -16.133 1.00 56.94 296 LYS A O 1
ATOM 2317 N N . ARG A 1 297 ? 7.304 3.359 -17.449 1.00 59.12 297 ARG A N 1
ATOM 2318 C CA . ARG A 1 297 ? 5.904 3.526 -17.909 1.00 59.12 297 ARG A CA 1
ATOM 2319 C C . ARG A 1 297 ? 4.898 2.766 -17.044 1.00 59.12 297 ARG A C 1
ATOM 2321 O O . ARG A 1 297 ? 3.771 3.231 -16.859 1.00 59.12 297 ARG A O 1
ATOM 2328 N N . VAL A 1 298 ? 5.297 1.604 -16.528 1.00 56.50 298 VAL A N 1
ATOM 2329 C CA . VAL A 1 298 ? 4.454 0.819 -15.627 1.00 56.50 298 VAL A CA 1
ATOM 2330 C C . VAL A 1 298 ? 4.520 1.431 -14.230 1.00 56.50 298 VAL A C 1
ATOM 2332 O O . VAL A 1 298 ? 3.458 1.737 -13.700 1.00 56.50 298 VAL A O 1
ATOM 2335 N N . ASP A 1 299 ? 5.694 1.781 -13.690 1.00 59.44 299 ASP A N 1
ATOM 2336 C CA . ASP A 1 299 ? 5.762 2.386 -12.348 1.00 59.44 299 ASP A CA 1
ATOM 2337 C C . ASP A 1 299 ? 5.163 3.792 -12.296 1.00 59.44 299 ASP A C 1
ATOM 2339 O O . ASP A 1 299 ? 4.572 4.150 -11.287 1.00 59.44 299 ASP A O 1
ATOM 2343 N N . SER A 1 300 ? 5.203 4.581 -13.375 1.00 62.84 300 SER A N 1
ATOM 2344 C CA . SER A 1 300 ? 4.522 5.892 -13.393 1.00 62.84 300 SER A CA 1
ATOM 2345 C C . SER A 1 300 ? 2.996 5.776 -13.371 1.00 62.84 300 SER A C 1
ATOM 2347 O O . SER A 1 300 ? 2.305 6.615 -12.792 1.00 62.84 300 SER A O 1
ATOM 2349 N N . SER A 1 301 ? 2.431 4.738 -13.985 1.00 60.91 301 SER A N 1
ATOM 2350 C CA . SER A 1 301 ? 0.982 4.499 -13.954 1.00 60.91 301 SER A CA 1
ATOM 2351 C C . SER A 1 301 ? 0.558 3.817 -12.649 1.00 60.91 301 SER A C 1
ATOM 2353 O O . SER A 1 301 ? -0.483 4.150 -12.085 1.00 60.91 301 SER A O 1
ATOM 2355 N N . LEU A 1 302 ? 1.397 2.923 -12.121 1.00 59.41 302 LEU A N 1
ATOM 2356 C CA . LEU A 1 302 ? 1.183 2.242 -10.844 1.00 59.41 302 LEU A CA 1
ATOM 2357 C C . LEU A 1 302 ? 1.396 3.153 -9.634 1.00 59.41 302 LEU A C 1
ATOM 2359 O O . LEU A 1 302 ? 0.630 3.078 -8.678 1.00 59.41 302 LEU A O 1
ATOM 2363 N N . GLY A 1 303 ? 2.391 4.035 -9.684 1.00 63.28 303 GLY A N 1
ATO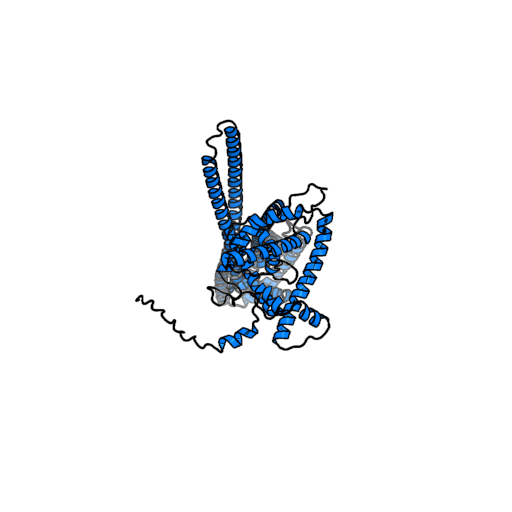M 2364 C CA . GLY A 1 303 ? 2.659 5.047 -8.667 1.00 63.28 303 GLY A CA 1
ATOM 2365 C C . GLY A 1 303 ? 1.468 5.983 -8.511 1.00 63.28 303 GLY A C 1
ATOM 2366 O O . GLY A 1 303 ? 0.968 6.138 -7.402 1.00 63.28 303 GLY A O 1
ATOM 2367 N N . ARG A 1 304 ? 0.919 6.478 -9.632 1.00 65.81 304 ARG A N 1
ATOM 2368 C CA . ARG A 1 304 ? -0.313 7.285 -9.641 1.00 65.81 304 ARG A CA 1
ATOM 2369 C C . ARG A 1 304 ? -1.493 6.547 -9.007 1.00 65.81 304 ARG A C 1
ATOM 2371 O O . ARG A 1 304 ? -2.233 7.137 -8.228 1.00 65.81 304 ARG A O 1
ATOM 2378 N N . LEU A 1 305 ? -1.671 5.259 -9.306 1.00 63.34 305 LEU A N 1
ATOM 2379 C CA . LEU A 1 305 ? -2.742 4.457 -8.708 1.00 63.34 305 LEU A CA 1
ATOM 2380 C C . LEU A 1 305 ? -2.551 4.272 -7.192 1.00 63.34 305 LEU A C 1
ATOM 2382 O O . LEU A 1 305 ? -3.494 4.467 -6.426 1.00 63.34 305 LEU A O 1
ATOM 2386 N N . ARG A 1 306 ? -1.336 3.921 -6.760 1.00 61.94 306 ARG A N 1
ATOM 2387 C CA . ARG A 1 306 ? -0.999 3.705 -5.346 1.00 61.94 306 ARG A CA 1
ATOM 2388 C C . ARG A 1 306 ? -1.150 4.983 -4.531 1.00 61.94 306 ARG A C 1
ATOM 2390 O O . ARG A 1 306 ? -1.671 4.940 -3.424 1.00 61.94 306 ARG A O 1
ATOM 2397 N N . GLU A 1 307 ? -0.732 6.111 -5.088 1.00 66.19 307 GLU A N 1
ATOM 2398 C CA . GLU A 1 307 ? -0.869 7.426 -4.471 1.00 66.19 307 GLU A CA 1
ATOM 2399 C C . GLU A 1 307 ? -2.342 7.825 -4.325 1.00 66.19 307 GLU A C 1
ATOM 2401 O O . GLU A 1 307 ? -2.751 8.251 -3.251 1.00 66.19 307 GLU A O 1
ATOM 2406 N N . GLN A 1 308 ? -3.178 7.597 -5.345 1.00 64.75 308 GLN A N 1
ATOM 2407 C CA . GLN A 1 308 ? -4.622 7.842 -5.236 1.00 64.75 308 GLN A CA 1
ATOM 2408 C C . GLN A 1 308 ? -5.292 6.946 -4.185 1.00 64.75 308 GLN A C 1
ATOM 2410 O O . GLN A 1 308 ? -6.111 7.432 -3.406 1.00 64.75 308 GLN A O 1
ATOM 2415 N N . LEU A 1 309 ? -4.929 5.662 -4.118 1.00 60.25 309 LEU A N 1
ATOM 2416 C CA . LEU A 1 309 ? -5.417 4.753 -3.074 1.00 60.25 309 LEU A CA 1
ATOM 2417 C C . LEU A 1 309 ? -4.967 5.200 -1.676 1.00 60.25 309 LEU A C 1
ATOM 2419 O O . LEU A 1 309 ? -5.783 5.222 -0.756 1.00 60.25 309 LEU A O 1
ATOM 2423 N N . LYS A 1 310 ? -3.706 5.626 -1.526 1.00 61.88 310 LYS A N 1
ATOM 2424 C CA . LYS A 1 310 ? -3.166 6.150 -0.264 1.00 61.88 310 LYS A CA 1
ATOM 2425 C C . LYS A 1 310 ? -3.894 7.418 0.172 1.00 61.88 310 LYS A C 1
ATOM 2427 O O . LYS A 1 310 ? -4.345 7.479 1.305 1.00 61.88 310 LYS A O 1
ATOM 2432 N N . LEU A 1 311 ? -4.106 8.369 -0.738 1.00 63.81 311 LEU A N 1
ATOM 2433 C CA . LEU A 1 311 ? -4.866 9.594 -0.467 1.00 63.81 311 LEU A CA 1
ATOM 2434 C C . LEU A 1 311 ? -6.315 9.296 -0.064 1.00 63.81 311 LEU A C 1
ATOM 2436 O O . LEU A 1 311 ? -6.869 9.979 0.792 1.00 63.81 311 LEU A O 1
ATOM 2440 N N . ILE A 1 312 ? -6.951 8.286 -0.665 1.00 59.31 312 ILE A N 1
ATOM 2441 C CA . ILE A 1 312 ? -8.298 7.856 -0.269 1.00 59.31 312 ILE A CA 1
ATOM 2442 C C . ILE A 1 312 ? -8.282 7.240 1.135 1.00 59.31 312 ILE A C 1
ATOM 2444 O O . ILE A 1 312 ? -9.167 7.565 1.928 1.00 59.31 312 ILE A O 1
ATOM 2448 N N . SER A 1 313 ? -7.280 6.410 1.447 1.00 53.66 313 SER A N 1
ATOM 2449 C CA . SER A 1 313 ? -7.082 5.805 2.770 1.00 53.66 313 SER A CA 1
ATOM 2450 C C . SER A 1 313 ? -6.830 6.868 3.838 1.00 53.66 313 SER A C 1
ATOM 2452 O O . SER A 1 313 ? -7.604 6.974 4.785 1.00 53.66 313 SER A O 1
ATOM 2454 N N . GLU A 1 314 ? -5.839 7.737 3.644 1.00 53.44 314 GLU A N 1
ATOM 2455 C CA . GLU A 1 314 ? -5.462 8.804 4.580 1.00 53.44 314 GLU A CA 1
ATOM 2456 C C . GLU A 1 314 ? -6.624 9.774 4.813 1.00 53.44 314 GLU A C 1
ATOM 2458 O O . GLU A 1 314 ? -6.978 10.065 5.950 1.00 53.44 314 GLU A O 1
ATOM 2463 N N . LYS A 1 315 ? -7.331 10.190 3.756 1.00 55.00 315 LYS A N 1
ATOM 2464 C CA . LYS A 1 315 ? -8.495 11.084 3.880 1.00 55.00 315 LYS A CA 1
ATOM 2465 C C . LYS A 1 315 ? -9.704 10.396 4.525 1.00 55.00 315 LYS A C 1
ATOM 2467 O O . LYS A 1 315 ? -10.618 11.070 5.005 1.00 55.00 315 LYS A O 1
ATOM 2472 N N . SER A 1 316 ? -9.758 9.062 4.515 1.00 50.19 316 SER A N 1
ATOM 2473 C CA . SER A 1 316 ? -10.750 8.285 5.267 1.00 50.19 316 SER A CA 1
ATOM 2474 C C . SER A 1 316 ? -10.374 8.165 6.750 1.00 50.19 316 SER A C 1
ATOM 2476 O O . SER A 1 316 ? -11.251 8.320 7.603 1.00 50.19 316 SER A O 1
ATOM 2478 N N . GLU A 1 317 ? -9.084 8.000 7.051 1.00 44.03 317 GLU A N 1
ATOM 2479 C CA . GLU A 1 317 ? -8.523 7.928 8.403 1.00 44.03 317 GLU A CA 1
ATOM 2480 C C . GLU A 1 317 ? -8.567 9.283 9.118 1.00 44.03 317 GLU A C 1
ATOM 2482 O O . GLU A 1 317 ? -9.028 9.353 10.253 1.00 44.03 317 GLU A O 1
ATOM 2487 N N . GLU A 1 318 ? -8.214 10.383 8.447 1.00 47.97 318 GLU A N 1
ATOM 2488 C CA . GLU A 1 318 ? -8.344 11.748 8.976 1.00 47.97 318 GLU A CA 1
ATOM 2489 C C . GLU A 1 318 ? -9.798 12.068 9.339 1.00 47.97 318 GLU A C 1
ATOM 2491 O O . GLU A 1 318 ? -10.087 12.565 10.428 1.00 47.97 318 GLU A O 1
ATOM 2496 N N . ARG A 1 319 ? -10.750 11.691 8.475 1.00 51.06 319 ARG A N 1
ATOM 2497 C CA . ARG A 1 319 ? -12.187 11.838 8.758 1.00 51.06 319 ARG A CA 1
ATOM 2498 C C . ARG A 1 319 ? -12.653 10.936 9.900 1.00 51.06 319 ARG A C 1
ATOM 2500 O O . ARG A 1 319 ? -13.624 11.282 10.574 1.00 51.06 319 ARG A O 1
ATOM 2507 N N . ALA A 1 320 ? -12.026 9.780 10.111 1.00 40.66 320 ALA A N 1
ATOM 2508 C CA . ALA A 1 320 ? -12.298 8.922 11.260 1.00 40.66 320 ALA A CA 1
ATOM 2509 C C . ALA A 1 320 ? -11.730 9.533 12.555 1.00 40.66 320 ALA A C 1
ATOM 2511 O O . ALA A 1 320 ? -12.426 9.551 13.572 1.00 40.66 320 ALA A O 1
ATOM 2512 N N . ALA A 1 321 ? -10.532 10.120 12.499 1.00 41.47 321 ALA A N 1
ATOM 2513 C CA . ALA A 1 321 ? -9.879 10.812 13.607 1.00 41.47 321 ALA A CA 1
ATOM 2514 C C . ALA A 1 321 ? -10.606 12.110 14.012 1.00 41.47 321 ALA A C 1
ATOM 2516 O O . ALA A 1 321 ? -10.781 12.373 15.202 1.00 41.47 321 ALA A O 1
ATOM 2517 N N . GLU A 1 322 ? -11.112 12.897 13.058 1.00 46.03 322 GLU A N 1
ATOM 2518 C CA . GLU A 1 322 ? -11.957 14.070 13.337 1.00 46.03 322 GLU A CA 1
ATOM 2519 C C . GLU A 1 322 ? -13.288 13.679 13.987 1.00 46.03 322 GLU A C 1
ATOM 2521 O O . GLU A 1 322 ? -13.712 14.288 14.972 1.00 46.03 322 GLU A O 1
ATOM 2526 N N . ARG A 1 323 ? -13.936 12.611 13.500 1.00 45.00 323 ARG A N 1
ATOM 2527 C CA . ARG A 1 323 ? -15.146 12.069 14.142 1.00 45.00 323 ARG A CA 1
ATOM 2528 C C . ARG A 1 323 ? -14.858 11.602 15.565 1.00 45.00 323 ARG A C 1
ATOM 2530 O O . ARG A 1 323 ? -15.695 11.818 16.439 1.00 45.00 323 ARG A O 1
ATOM 2537 N N . GLN A 1 324 ? -13.688 11.006 15.796 1.00 39.47 324 GLN A N 1
ATOM 2538 C CA . GLN A 1 324 ? -13.239 10.587 17.120 1.00 39.47 324 GLN A CA 1
ATOM 2539 C C . GLN A 1 324 ? -13.028 11.791 18.048 1.00 39.47 324 GLN A C 1
ATOM 2541 O O . GLN A 1 324 ? -13.536 11.779 19.168 1.00 39.47 324 GLN A O 1
ATOM 2546 N N . LYS A 1 325 ? -12.390 12.870 17.570 1.00 42.19 325 LYS A N 1
ATOM 2547 C CA . LYS A 1 325 ? -12.245 14.129 18.325 1.00 42.19 325 LYS A CA 1
ATOM 2548 C C . LYS A 1 325 ? -13.601 14.705 18.749 1.00 42.19 325 LYS A C 1
ATOM 2550 O O . LYS A 1 325 ? -13.795 14.975 19.931 1.00 42.19 325 LYS A O 1
ATOM 2555 N N . CYS A 1 326 ? -14.581 14.776 17.843 1.00 43.41 326 CYS A N 1
ATOM 2556 C CA . CYS A 1 326 ? -15.930 15.255 18.177 1.00 43.41 326 CYS A CA 1
ATOM 2557 C C . CYS A 1 326 ? -16.712 14.328 19.134 1.00 43.41 326 CYS A C 1
ATOM 2559 O O . CYS A 1 326 ? -17.728 14.740 19.703 1.00 43.41 326 CYS A O 1
ATOM 2561 N N . VAL A 1 327 ? -16.346 13.046 19.257 1.00 43.66 327 VAL A N 1
ATOM 2562 C CA . VAL A 1 327 ? -16.944 12.108 20.229 1.00 43.66 327 VAL A CA 1
ATOM 2563 C C . VAL A 1 327 ? -16.337 12.326 21.613 1.00 43.66 327 VAL A C 1
ATOM 2565 O O . VAL A 1 327 ? -17.100 12.437 22.570 1.00 43.66 327 VAL A O 1
ATOM 2568 N N . VAL A 1 328 ? -15.011 12.464 21.703 1.00 47.28 328 VAL A N 1
ATOM 2569 C CA . VAL A 1 328 ? -14.286 12.740 22.956 1.00 47.28 328 VAL A CA 1
ATOM 2570 C C . VAL A 1 328 ? -14.707 14.088 23.556 1.00 47.28 328 VAL A C 1
ATOM 2572 O O . VAL A 1 328 ? -15.033 14.139 24.737 1.00 47.28 328 VAL A O 1
ATOM 2575 N N . GLU A 1 329 ? -14.861 15.136 22.738 1.00 50.59 329 GLU A N 1
ATOM 2576 C CA . GLU A 1 329 ? -15.343 16.464 23.177 1.00 50.59 329 GLU A CA 1
ATOM 2577 C C . GLU A 1 329 ? -16.749 16.467 23.805 1.00 50.59 329 GLU A C 1
ATOM 2579 O O . GLU A 1 329 ? -17.112 17.417 24.489 1.00 50.59 329 GLU A O 1
ATOM 2584 N N . LYS A 1 330 ? -17.571 15.432 23.572 1.00 46.47 330 LYS A N 1
ATOM 2585 C CA . LYS A 1 330 ? -18.916 15.326 24.170 1.00 46.47 330 LYS A CA 1
ATOM 2586 C C . LYS A 1 330 ? -18.908 14.598 25.524 1.00 46.47 330 LYS A C 1
ATOM 2588 O O . LYS A 1 330 ? -19.888 14.683 26.259 1.00 46.47 330 LYS A O 1
ATOM 2593 N N . TYR A 1 331 ? -17.833 13.870 25.828 1.00 49.03 331 TYR A N 1
ATOM 2594 C CA . TYR A 1 331 ? -17.648 13.113 27.070 1.00 49.03 331 TYR A CA 1
ATOM 2595 C C . TYR A 1 331 ? -16.710 13.800 28.060 1.00 49.03 331 TYR A C 1
ATOM 2597 O O . TYR A 1 331 ? -16.860 13.607 29.263 1.00 49.03 331 TYR A O 1
ATOM 2605 N N . GLU A 1 332 ? -15.777 14.604 27.561 1.00 53.19 332 GLU A N 1
ATOM 2606 C CA . GLU A 1 332 ? -14.899 15.454 28.352 1.00 53.19 332 GLU A CA 1
ATOM 2607 C C . GLU A 1 332 ? -15.264 16.908 28.051 1.00 53.19 332 GLU A C 1
ATOM 2609 O O . GLU A 1 332 ? -14.947 17.436 26.985 1.00 53.19 332 GLU A O 1
ATOM 2614 N N . GLU A 1 333 ? -15.993 17.544 28.970 1.00 50.38 333 GLU A N 1
ATOM 2615 C CA . GLU A 1 333 ? -16.221 18.986 28.917 1.00 50.38 333 GLU A CA 1
ATOM 2616 C C . GLU A 1 333 ? -14.843 19.661 28.943 1.00 50.38 333 GLU A C 1
ATOM 2618 O O . GLU A 1 333 ? -14.082 19.481 29.896 1.00 50.38 333 GLU A O 1
ATOM 2623 N N . LYS A 1 334 ? -14.483 20.379 27.869 1.00 46.59 334 LYS A N 1
ATOM 2624 C CA . LYS A 1 334 ? -13.212 21.108 27.800 1.00 46.59 334 LYS A CA 1
ATOM 2625 C C . LYS A 1 334 ? -13.149 22.086 28.970 1.00 46.59 334 LYS A C 1
ATOM 2627 O O . LYS A 1 334 ? -13.831 23.109 28.967 1.00 46.59 334 LYS A O 1
ATOM 2632 N N . LEU A 1 335 ? -12.311 21.773 29.952 1.00 52.81 335 LEU A N 1
ATOM 2633 C CA . LEU A 1 335 ? -11.899 22.730 30.967 1.00 52.81 335 LEU A CA 1
ATOM 2634 C C . LEU A 1 335 ? -11.202 23.904 30.258 1.00 52.81 335 LEU A C 1
ATOM 2636 O O . LEU A 1 335 ? -10.331 23.652 29.418 1.00 52.81 335 LEU A O 1
ATOM 2640 N N . PRO A 1 336 ? -11.565 25.164 30.553 1.00 49.84 336 PRO A N 1
ATOM 2641 C CA . PRO A 1 336 ? -10.822 26.312 30.047 1.00 49.84 336 PRO A CA 1
ATOM 2642 C C . PRO A 1 336 ? -9.349 26.207 30.471 1.00 49.84 336 PRO A C 1
ATOM 2644 O O . PRO A 1 336 ? -9.046 25.671 31.542 1.00 49.84 336 PRO A O 1
ATOM 2647 N N . GLU A 1 337 ? -8.430 26.672 29.618 1.00 40.44 337 GLU A N 1
ATOM 2648 C CA . GLU A 1 337 ? -6.986 26.607 29.879 1.00 40.44 337 GLU A CA 1
ATOM 2649 C C . GLU A 1 337 ? -6.664 27.213 31.257 1.00 40.44 337 GLU A C 1
ATOM 2651 O O . GLU A 1 337 ? -6.905 28.392 31.500 1.00 40.44 337 GLU A O 1
ATOM 2656 N N . GLY A 1 338 ? -6.167 26.378 32.180 1.00 52.22 338 GLY A N 1
ATOM 2657 C CA . GLY A 1 338 ? -5.840 26.762 33.560 1.00 52.22 338 GLY A CA 1
ATOM 2658 C C . GLY A 1 338 ? -6.824 26.304 34.647 1.00 52.22 338 GLY A C 1
ATOM 2659 O O . GLY A 1 338 ? -6.514 26.460 35.826 1.00 52.22 338 GLY A O 1
ATOM 2660 N N . ALA A 1 339 ? -7.973 25.705 34.308 1.00 59.03 339 ALA A N 1
ATOM 2661 C CA . ALA A 1 339 ? -8.918 25.202 35.309 1.00 59.03 339 ALA A CA 1
ATOM 2662 C C . ALA A 1 339 ? -8.473 23.867 35.944 1.00 59.03 339 ALA A C 1
ATOM 2664 O O . ALA A 1 339 ? -7.955 22.963 35.282 1.00 59.03 339 ALA A O 1
ATOM 2665 N N . GLU A 1 340 ? -8.694 23.728 37.254 1.00 61.69 340 GLU A N 1
ATOM 2666 C CA . GLU A 1 340 ? -8.313 22.533 38.005 1.00 61.69 340 GLU A CA 1
ATOM 2667 C C . GLU A 1 340 ? -9.191 21.335 37.593 1.00 61.69 340 GLU A C 1
ATOM 2669 O O . GLU A 1 340 ? -10.413 21.367 37.727 1.00 61.69 340 GLU A O 1
ATOM 2674 N N . LYS A 1 341 ? -8.574 20.255 37.093 1.00 71.25 341 LYS A N 1
ATOM 2675 C CA . LYS A 1 341 ? -9.292 19.048 36.628 1.00 71.25 341 LYS A CA 1
ATOM 2676 C C . LYS A 1 341 ? -10.172 18.475 37.745 1.00 71.25 341 LYS A C 1
ATOM 2678 O O . LYS A 1 341 ? -9.626 18.313 38.826 1.00 71.25 341 LYS A O 1
ATOM 2683 N N . PRO A 1 342 ? -11.451 18.117 37.554 1.00 73.44 342 PRO A N 1
ATOM 2684 C CA . PRO A 1 342 ? -12.281 17.532 38.610 1.00 73.44 342 PRO A CA 1
ATOM 2685 C C . PRO A 1 342 ? -11.795 16.130 39.025 1.00 73.44 342 PRO A C 1
ATOM 2687 O O . PRO A 1 342 ? -10.903 15.542 38.402 1.00 73.44 342 PRO A O 1
ATOM 2690 N N . PHE A 1 343 ? -12.340 15.599 40.123 1.00 76.56 343 PHE A N 1
ATOM 2691 C CA . PHE A 1 343 ? -12.033 14.240 40.577 1.00 76.56 343 PHE A CA 1
ATOM 2692 C C . PHE A 1 343 ? -12.403 13.224 39.492 1.00 76.56 343 PHE A C 1
ATOM 2694 O O . PHE A 1 343 ? -13.449 13.351 38.868 1.00 76.56 343 PHE A O 1
ATOM 2701 N N . ALA A 1 344 ? -11.543 12.230 39.256 1.00 75.94 344 ALA A N 1
ATOM 2702 C CA . ALA A 1 344 ? -11.760 11.215 38.226 1.00 75.94 344 ALA A CA 1
ATOM 2703 C C . ALA A 1 344 ? -12.060 11.794 36.821 1.00 75.94 344 ALA A C 1
ATOM 2705 O O . ALA A 1 344 ? -12.879 11.241 36.101 1.00 75.94 344 ALA A O 1
ATOM 2706 N N . TYR A 1 345 ? -11.420 12.896 36.408 1.00 73.06 345 TYR A N 1
ATOM 2707 C CA . TYR A 1 345 ? -11.610 13.466 35.065 1.00 73.06 345 TYR A CA 1
ATOM 2708 C C . TYR A 1 345 ? -11.202 12.483 33.951 1.00 73.06 345 TYR A C 1
ATOM 2710 O O . TYR A 1 345 ? -10.213 11.754 34.085 1.00 73.06 345 TYR A O 1
ATOM 2718 N N . GLY A 1 346 ? -11.961 12.483 32.849 1.00 71.19 346 GLY A N 1
ATOM 2719 C CA . GLY A 1 346 ? -11.707 11.639 31.677 1.00 71.19 346 GLY A CA 1
ATOM 2720 C C . GLY A 1 346 ? -11.735 10.133 31.958 1.00 71.19 346 GLY A C 1
ATOM 2721 O O . GLY A 1 346 ? -12.248 9.683 32.981 1.00 71.19 346 GLY A O 1
ATOM 2722 N N . LEU A 1 347 ? -11.189 9.330 31.048 1.00 73.56 347 LEU A N 1
ATOM 2723 C CA . LEU A 1 347 ? -11.019 7.876 31.213 1.00 73.56 347 LEU A CA 1
ATOM 2724 C C . LEU A 1 347 ? -9.783 7.552 32.083 1.00 73.56 347 LEU A C 1
ATOM 2726 O O . LEU A 1 347 ? -8.814 6.949 31.632 1.00 73.56 347 LEU A O 1
ATOM 2730 N N . SER A 1 348 ? -9.801 7.997 33.342 1.00 81.44 348 SER A N 1
ATOM 2731 C CA . SER A 1 348 ? -8.726 7.768 34.321 1.00 81.44 348 SER A CA 1
ATOM 2732 C C . SER A 1 348 ? -8.943 6.495 35.150 1.00 81.44 348 SER A C 1
ATOM 2734 O O . SER A 1 348 ? -10.073 6.032 35.307 1.00 81.44 348 SER A O 1
ATOM 2736 N N . PHE A 1 349 ? -7.868 5.949 35.739 1.00 85.00 349 PHE A N 1
ATOM 2737 C CA . PHE A 1 349 ? -7.943 4.786 36.640 1.00 85.00 349 PHE A CA 1
ATOM 2738 C C . PHE A 1 349 ? -8.982 4.989 37.749 1.00 85.00 349 PHE A C 1
ATOM 2740 O O . PHE A 1 349 ? -9.810 4.116 37.984 1.00 85.00 349 PHE A O 1
ATOM 2747 N N . THR A 1 350 ? -8.998 6.170 38.374 1.00 86.38 350 THR A N 1
ATOM 2748 C CA . THR A 1 350 ? -9.977 6.516 39.409 1.00 86.38 350 THR A CA 1
ATOM 2749 C C . THR A 1 350 ? -11.409 6.399 38.888 1.00 86.38 350 THR A C 1
ATOM 2751 O O . THR A 1 350 ? -12.250 5.824 39.570 1.00 86.38 350 THR A O 1
ATOM 2754 N N . LYS A 1 351 ? -11.699 6.857 37.660 1.00 88.31 351 LYS A N 1
ATOM 2755 C CA . LYS A 1 351 ? -13.038 6.703 37.070 1.00 88.31 351 LYS A CA 1
ATOM 2756 C C . LYS A 1 351 ? -13.391 5.236 36.862 1.00 88.31 351 LYS A C 1
ATOM 2758 O O . LYS A 1 351 ? -14.479 4.819 37.243 1.00 88.31 351 LYS A O 1
ATOM 2763 N N . LEU A 1 352 ? -12.476 4.457 36.287 1.00 89.00 352 LEU A N 1
ATOM 2764 C CA . LEU A 1 352 ? -12.695 3.030 36.046 1.00 89.00 352 LEU A CA 1
ATOM 2765 C C . LEU A 1 352 ? -12.910 2.260 37.352 1.00 89.00 352 LEU A C 1
ATOM 2767 O O . LEU A 1 352 ? -13.811 1.432 37.421 1.00 89.00 352 LEU A O 1
ATOM 2771 N N . PHE A 1 353 ? -12.152 2.579 38.400 1.00 92.31 353 PHE A N 1
ATOM 2772 C CA . PHE A 1 353 ? -12.317 1.968 39.714 1.00 92.31 353 PHE A CA 1
ATOM 2773 C C . PHE A 1 353 ? -13.679 2.298 40.335 1.00 92.31 353 PHE A C 1
ATOM 2775 O O . PHE A 1 353 ? -14.370 1.407 40.818 1.00 92.31 353 PHE A O 1
ATOM 2782 N N . TRP A 1 354 ? -14.125 3.554 40.280 1.00 93.00 354 TRP A N 1
ATOM 2783 C CA . TRP A 1 354 ? -15.448 3.914 40.799 1.00 93.00 354 TRP A CA 1
ATOM 2784 C C . TRP A 1 354 ? -16.594 3.336 39.961 1.00 93.00 354 TRP A C 1
ATOM 2786 O O . TRP A 1 354 ? -17.615 2.954 40.526 1.00 93.00 354 TRP A O 1
ATOM 2796 N N . LEU A 1 355 ? -16.425 3.194 38.642 1.00 92.25 355 LEU A N 1
ATOM 2797 C CA . LEU A 1 355 ? -17.369 2.449 37.800 1.00 92.25 355 LEU A CA 1
ATOM 2798 C C . LEU A 1 355 ? -17.424 0.970 38.187 1.00 92.25 355 LEU A C 1
ATOM 2800 O O . LEU A 1 355 ? -18.514 0.414 38.276 1.00 92.25 355 LEU A O 1
ATOM 2804 N N . PHE A 1 356 ? -16.270 0.359 38.462 1.00 94.69 356 PHE A N 1
ATOM 2805 C CA . PHE A 1 356 ? -16.188 -0.996 38.995 1.00 94.69 356 PHE A CA 1
ATOM 2806 C C . PHE A 1 356 ? -16.932 -1.104 40.333 1.00 94.69 356 PHE A C 1
ATOM 2808 O O . PHE A 1 356 ? -17.800 -1.962 40.467 1.00 94.69 356 PHE A O 1
ATOM 2815 N N . MET A 1 357 ? -16.675 -0.212 41.295 1.00 94.94 357 MET A N 1
ATOM 2816 C CA . MET A 1 357 ? -17.338 -0.230 42.608 1.00 94.94 357 MET A CA 1
ATOM 2817 C C . MET A 1 357 ? -18.857 -0.053 42.504 1.00 94.94 357 MET A C 1
ATOM 2819 O O . MET A 1 357 ? -19.611 -0.808 43.114 1.00 94.94 357 MET A O 1
ATOM 2823 N N . ILE A 1 358 ? -19.320 0.906 41.698 1.00 93.19 358 ILE A N 1
ATOM 2824 C CA . ILE A 1 358 ? -20.755 1.128 41.470 1.00 93.19 358 ILE A CA 1
ATOM 2825 C C . ILE A 1 358 ? -21.376 -0.085 40.775 1.00 93.19 358 ILE A C 1
ATOM 2827 O O . ILE A 1 358 ? -22.454 -0.517 41.171 1.00 93.19 358 ILE A O 1
ATOM 2831 N N . GLY A 1 359 ? -20.694 -0.663 39.782 1.00 92.12 359 GLY A N 1
ATOM 2832 C CA . GLY A 1 359 ? -21.142 -1.872 39.091 1.00 92.12 359 GLY A CA 1
ATOM 2833 C C . GLY A 1 359 ? -21.275 -3.077 40.024 1.00 92.12 359 GLY A C 1
ATOM 2834 O O . GLY A 1 359 ? -22.266 -3.792 39.934 1.00 92.12 359 GLY A O 1
ATOM 2835 N N . ASN A 1 360 ? -20.343 -3.264 40.967 1.00 93.62 360 ASN A N 1
ATOM 2836 C CA . ASN A 1 360 ? -20.415 -4.333 41.970 1.00 93.62 360 ASN A CA 1
ATOM 2837 C C . ASN A 1 360 ? -21.691 -4.237 42.819 1.00 93.62 360 ASN A C 1
ATOM 2839 O O . ASN A 1 360 ? -22.427 -5.214 42.939 1.00 93.62 360 ASN A O 1
ATOM 2843 N N . VAL A 1 361 ? -21.948 -3.056 43.390 1.00 93.19 361 VAL A N 1
ATOM 2844 C CA . VAL A 1 361 ? -23.098 -2.830 44.279 1.00 93.19 361 VAL A CA 1
ATOM 2845 C C . VAL A 1 361 ? -24.409 -2.831 43.493 1.00 93.19 361 VAL A C 1
ATOM 2847 O O . VAL A 1 361 ? -25.400 -3.399 43.942 1.00 93.19 361 VAL A O 1
ATOM 2850 N N . ALA A 1 362 ? -24.433 -2.236 42.298 1.00 90.25 362 ALA A N 1
ATOM 2851 C CA . ALA A 1 362 ? -25.609 -2.258 41.431 1.00 90.25 362 ALA A CA 1
ATOM 2852 C C . ALA A 1 362 ? -25.967 -3.687 40.998 1.00 90.25 362 ALA A C 1
ATOM 2854 O O . ALA A 1 362 ? -27.142 -4.045 41.000 1.00 90.25 362 ALA A O 1
ATOM 2855 N N . GLY A 1 363 ? -24.959 -4.509 40.687 1.00 89.31 363 GLY A N 1
ATOM 2856 C CA . GLY A 1 363 ? -25.128 -5.932 40.408 1.00 89.31 363 GLY A CA 1
ATOM 2857 C C . GLY A 1 363 ? -25.751 -6.677 41.584 1.00 89.31 363 GLY A C 1
ATOM 2858 O O . GLY A 1 363 ? -26.750 -7.362 41.406 1.00 89.31 363 GLY A O 1
ATOM 2859 N N . PHE A 1 364 ? -25.232 -6.466 42.797 1.00 90.19 364 PHE A N 1
ATOM 2860 C CA . PHE A 1 364 ? -25.811 -7.026 44.020 1.00 90.19 364 PHE A CA 1
ATOM 2861 C C . PHE A 1 364 ? -27.284 -6.643 44.216 1.00 90.19 364 PHE A C 1
ATOM 2863 O O . PHE A 1 364 ? -28.126 -7.505 44.474 1.00 90.19 364 PHE A O 1
ATOM 2870 N N . LEU A 1 365 ? -27.613 -5.357 44.071 1.00 89.69 365 LEU A N 1
ATOM 2871 C CA . LEU A 1 365 ? -28.990 -4.880 44.211 1.00 89.69 365 LEU A CA 1
ATOM 2872 C C . LEU A 1 365 ? -29.910 -5.506 43.158 1.00 89.69 365 LEU A C 1
ATOM 2874 O O . LEU A 1 365 ? -31.036 -5.880 43.478 1.00 89.69 365 LEU A O 1
ATOM 2878 N N . MET A 1 366 ? -29.431 -5.643 41.921 1.00 85.06 366 MET A N 1
ATOM 2879 C CA . MET A 1 366 ? -30.184 -6.254 40.829 1.00 85.06 366 MET A CA 1
ATOM 2880 C C . MET A 1 366 ? -30.415 -7.752 41.052 1.00 85.06 366 MET A C 1
ATOM 2882 O O . MET A 1 366 ? -31.545 -8.207 40.899 1.00 85.06 366 MET A O 1
ATOM 2886 N N . GLU A 1 367 ? -29.391 -8.503 41.461 1.00 85.12 367 GLU A N 1
ATOM 2887 C CA . GLU A 1 367 ? -29.503 -9.932 41.793 1.00 85.12 367 GLU A CA 1
ATOM 2888 C C . GLU A 1 367 ? -30.453 -10.169 42.964 1.00 85.12 367 GLU A C 1
ATOM 2890 O O . GLU A 1 367 ? -31.307 -11.052 42.913 1.00 85.12 367 GLU A O 1
ATOM 2895 N N . THR A 1 368 ? -30.358 -9.334 43.999 1.00 85.31 368 THR A N 1
ATOM 2896 C CA . THR A 1 368 ? -31.250 -9.403 45.161 1.00 85.31 368 THR A CA 1
ATOM 2897 C C . THR A 1 368 ? -32.692 -9.099 44.755 1.00 85.31 368 THR A C 1
ATOM 2899 O O . THR A 1 368 ? -33.616 -9.807 45.156 1.00 85.31 368 THR A O 1
ATOM 2902 N N . PHE A 1 369 ? -32.903 -8.082 43.913 1.00 84.44 369 PHE A N 1
ATOM 2903 C CA . PHE A 1 369 ? -34.225 -7.750 43.384 1.00 84.44 369 PHE A CA 1
ATOM 2904 C C . PHE A 1 369 ? -34.791 -8.893 42.532 1.00 84.44 369 PHE A C 1
ATOM 2906 O O . PHE A 1 369 ? -35.958 -9.254 42.678 1.00 84.44 369 PHE A O 1
ATOM 2913 N N . TRP A 1 370 ? -33.966 -9.500 41.679 1.00 80.31 370 TRP A N 1
ATOM 2914 C CA . TRP A 1 370 ? -34.359 -10.641 40.858 1.00 80.31 370 TRP A CA 1
ATOM 2915 C C . TRP A 1 370 ? -34.729 -11.860 41.714 1.00 80.31 370 TRP A C 1
ATOM 2917 O O . TRP A 1 370 ? -35.805 -12.431 41.537 1.00 80.31 370 TRP A O 1
ATOM 2927 N N . ALA A 1 371 ? -33.890 -12.229 42.685 1.00 82.50 371 ALA A N 1
ATOM 2928 C CA . ALA A 1 371 ? -34.148 -13.347 43.590 1.00 82.50 371 ALA A CA 1
ATOM 2929 C C . ALA A 1 371 ? -35.452 -13.149 44.384 1.00 82.50 371 ALA A C 1
ATOM 2931 O O . ALA A 1 371 ? -36.300 -14.045 44.439 1.00 82.50 371 ALA A O 1
ATOM 2932 N N . PHE A 1 372 ? -35.657 -11.944 44.921 1.00 84.19 372 PHE A N 1
ATOM 2933 C CA . PHE A 1 372 ? -36.817 -11.639 45.750 1.00 84.19 372 PHE A CA 1
ATOM 2934 C C . PHE A 1 372 ? -38.121 -11.547 44.947 1.00 84.19 372 PHE A C 1
ATOM 2936 O O . PHE A 1 372 ? -39.111 -12.178 45.309 1.00 84.19 372 PHE A O 1
ATOM 2943 N N . PHE A 1 373 ? -38.148 -10.786 43.848 1.00 82.56 373 PHE A N 1
ATOM 2944 C CA . PHE A 1 373 ? -39.392 -10.529 43.112 1.00 82.56 373 PHE A CA 1
ATOM 2945 C C . PHE A 1 373 ? -39.720 -11.597 42.071 1.00 82.56 373 PHE A C 1
ATOM 2947 O O . PHE A 1 373 ? -40.892 -11.933 41.898 1.00 82.56 373 PHE A O 1
ATOM 2954 N N . ILE A 1 374 ? -38.712 -12.125 41.372 1.00 75.44 374 ILE A N 1
ATOM 2955 C CA . ILE A 1 374 ? -38.929 -13.088 40.285 1.00 75.44 374 ILE A CA 1
ATOM 2956 C C . ILE A 1 374 ? -38.957 -14.507 40.837 1.00 75.44 374 ILE A C 1
ATOM 2958 O O . ILE A 1 374 ? -39.900 -15.250 40.579 1.00 75.44 374 ILE A O 1
ATOM 2962 N N . GLN A 1 375 ? -37.949 -14.880 41.628 1.00 78.38 375 GLN A N 1
ATOM 2963 C CA . GLN A 1 375 ? -37.830 -16.246 42.145 1.00 78.38 375 GLN A CA 1
ATOM 2964 C C . GLN A 1 375 ? -38.570 -16.458 43.470 1.00 78.38 375 GLN A C 1
ATOM 2966 O O . GLN A 1 375 ? -38.759 -17.604 43.869 1.00 78.38 375 GLN A O 1
ATOM 2971 N N . ARG A 1 376 ? -39.034 -15.379 44.122 1.00 83.81 376 ARG A N 1
ATOM 2972 C CA . ARG A 1 376 ? -39.730 -15.403 45.422 1.00 83.81 376 ARG A CA 1
ATOM 2973 C C . ARG A 1 376 ? -38.925 -16.093 46.525 1.00 83.81 376 ARG A C 1
ATOM 2975 O O . ARG A 1 376 ? -39.498 -16.713 47.418 1.00 83.81 376 ARG A O 1
ATOM 2982 N N . ARG A 1 377 ? -37.596 -15.984 46.464 1.00 79.62 377 ARG A N 1
ATOM 2983 C CA . ARG A 1 377 ? -36.673 -16.540 47.460 1.00 79.62 377 ARG A CA 1
ATOM 2984 C C . ARG A 1 377 ? -35.875 -15.425 48.114 1.00 79.62 377 ARG A C 1
ATOM 2986 O O . ARG A 1 377 ? -35.481 -14.462 47.460 1.00 79.62 377 ARG A O 1
ATOM 2993 N N . VAL A 1 378 ? -35.644 -15.559 49.415 1.00 80.12 378 VAL A N 1
ATOM 2994 C CA . VAL A 1 378 ? -34.767 -14.657 50.164 1.00 80.12 378 VAL A CA 1
ATOM 2995 C C . VAL A 1 378 ? -33.387 -15.294 50.191 1.00 80.12 378 VAL A C 1
ATOM 2997 O O . VAL A 1 378 ? -33.107 -16.149 51.023 1.00 80.12 378 VAL A O 1
ATOM 3000 N N . GLU A 1 379 ? -32.547 -14.903 49.239 1.00 81.19 379 GLU A N 1
ATOM 3001 C CA . GLU A 1 379 ? -31.188 -15.420 49.087 1.00 81.19 379 GLU A CA 1
ATOM 3002 C C . GLU A 1 379 ? -30.207 -14.252 49.011 1.00 81.19 379 GLU A C 1
ATOM 3004 O O . GLU A 1 379 ? -30.443 -13.274 48.296 1.00 81.19 379 GLU A O 1
ATOM 3009 N N . LEU A 1 380 ? -29.100 -14.353 49.747 1.00 81.25 380 LEU A N 1
ATOM 3010 C CA . LEU A 1 380 ? -28.018 -13.384 49.662 1.00 81.25 380 LEU A CA 1
ATOM 3011 C C . LEU A 1 380 ? -27.087 -13.798 48.524 1.00 81.25 380 LEU A C 1
ATOM 3013 O O . LEU A 1 380 ? -26.373 -14.788 48.627 1.00 81.25 380 LEU A O 1
ATOM 3017 N N . ARG A 1 381 ? -27.097 -13.034 47.431 1.00 82.75 381 ARG A N 1
ATOM 3018 C CA . ARG A 1 381 ? -26.267 -13.315 46.255 1.00 82.75 381 ARG A CA 1
ATOM 3019 C C . ARG A 1 381 ? -25.127 -12.330 46.174 1.00 82.75 381 ARG A C 1
ATOM 3021 O O . ARG A 1 381 ? -25.298 -11.220 45.679 1.00 82.75 381 ARG A O 1
ATOM 3028 N N . VAL A 1 382 ? -23.970 -12.734 46.674 1.00 89.12 382 VAL A N 1
ATOM 3029 C CA . VAL A 1 382 ? -22.739 -11.942 46.608 1.00 89.12 382 VAL A CA 1
ATOM 3030 C C . VAL A 1 382 ? -21.665 -12.715 45.854 1.00 89.12 382 VAL A C 1
ATOM 3032 O O . VAL A 1 382 ? -21.736 -13.930 45.724 1.00 89.12 382 VAL A O 1
ATOM 3035 N N . GLY A 1 383 ? -20.683 -12.003 45.307 1.00 85.75 383 GLY A N 1
ATOM 3036 C CA . GLY A 1 383 ? -19.499 -12.604 44.693 1.00 85.75 383 GLY A CA 1
ATOM 3037 C C . GLY A 1 383 ? -18.299 -12.644 45.638 1.00 85.75 383 GLY A C 1
ATOM 3038 O O . GLY A 1 383 ? -17.381 -13.424 45.412 1.00 85.75 383 GLY A O 1
ATOM 3039 N N . LEU A 1 384 ? -18.310 -11.836 46.700 1.00 92.31 384 LEU A N 1
ATOM 3040 C CA . LEU A 1 384 ? -17.249 -11.748 47.701 1.00 92.31 384 LEU A CA 1
ATOM 3041 C C . LEU A 1 384 ? -17.802 -11.939 49.115 1.00 92.31 384 LEU A C 1
ATOM 3043 O O . LEU A 1 384 ? -18.980 -11.681 49.362 1.00 92.31 384 LEU A O 1
ATOM 3047 N N . VAL A 1 385 ? -16.952 -12.396 50.032 1.00 92.00 385 VAL A N 1
ATOM 3048 C CA . VAL A 1 385 ? -17.340 -12.712 51.413 1.00 92.00 385 VAL A CA 1
ATOM 3049 C C . VAL A 1 385 ? -17.502 -11.459 52.274 1.00 92.00 385 VAL A C 1
ATOM 3051 O O . VAL A 1 385 ? -18.301 -11.459 53.213 1.00 92.00 385 VAL A O 1
ATOM 3054 N N . TRP A 1 386 ? -16.804 -10.361 51.963 1.00 90.31 386 TRP A N 1
ATOM 3055 C CA . TRP A 1 386 ? -16.929 -9.109 52.710 1.00 90.31 386 TRP A CA 1
ATOM 3056 C C . TRP A 1 386 ? -17.705 -8.033 51.958 1.00 90.31 386 TRP A C 1
ATOM 3058 O O . TRP A 1 386 ? -17.169 -7.045 51.469 1.00 90.31 386 TRP A O 1
ATOM 3068 N N . GLY A 1 387 ? -19.030 -8.151 52.017 1.00 88.94 387 GLY A N 1
ATOM 3069 C CA . GLY A 1 387 ? -19.956 -7.084 51.646 1.00 88.94 387 GLY A CA 1
ATOM 3070 C C . GLY A 1 387 ? -20.733 -7.352 50.356 1.00 88.94 387 GLY A C 1
ATOM 3071 O O . GLY A 1 387 ? -20.647 -8.428 49.771 1.00 88.94 387 GLY A O 1
ATOM 3072 N N . PRO A 1 388 ? -21.549 -6.381 49.914 1.00 90.56 388 PRO A N 1
ATOM 3073 C CA . PRO A 1 388 ? -22.494 -6.551 48.812 1.00 90.56 388 PRO A CA 1
ATOM 3074 C C . PRO A 1 388 ? -21.817 -6.376 47.443 1.00 90.56 388 PRO A C 1
ATOM 3076 O O . PRO A 1 388 ? -22.197 -5.508 46.654 1.00 90.56 388 PRO A O 1
ATOM 3079 N N . PHE A 1 389 ? -20.770 -7.157 47.167 1.00 94.38 389 PHE A N 1
ATOM 3080 C CA . PHE A 1 389 ? -19.948 -6.993 45.970 1.00 94.38 389 PHE A CA 1
ATOM 3081 C C . PHE A 1 389 ? -20.062 -8.192 45.038 1.00 94.38 389 PHE A C 1
ATOM 3083 O O . PHE A 1 389 ? -19.837 -9.332 45.440 1.00 94.38 389 PHE A O 1
ATOM 3090 N N . ILE A 1 390 ? -20.380 -7.922 43.770 1.00 92.38 390 ILE A N 1
ATOM 3091 C CA . ILE A 1 390 ? -20.355 -8.916 42.694 1.00 92.38 390 ILE A CA 1
ATOM 3092 C C . ILE A 1 390 ? -19.372 -8.451 41.607 1.00 92.38 390 ILE A C 1
ATOM 3094 O O . ILE A 1 390 ? -19.745 -7.651 40.736 1.00 92.38 390 ILE A O 1
ATOM 3098 N N . PRO A 1 391 ? -18.122 -8.959 41.615 1.00 91.56 391 PRO A N 1
ATOM 3099 C CA . PRO A 1 391 ? -17.065 -8.488 40.719 1.00 91.56 391 PRO A CA 1
ATOM 3100 C C . PRO A 1 391 ? -17.397 -8.620 39.237 1.00 91.56 391 PRO A C 1
ATOM 3102 O O . PRO A 1 391 ? -16.978 -7.774 38.453 1.00 91.56 391 PRO A O 1
ATOM 3105 N N . VAL A 1 392 ? -18.185 -9.628 38.849 1.00 91.12 392 VAL A N 1
ATOM 3106 C CA . VAL A 1 392 ? -18.612 -9.839 37.456 1.00 91.12 392 VAL A CA 1
ATOM 3107 C C . VAL A 1 392 ? -19.346 -8.608 36.914 1.00 91.12 392 VAL A C 1
ATOM 3109 O O . VAL A 1 392 ? -19.001 -8.112 35.843 1.00 91.12 392 VAL A O 1
ATOM 3112 N N . TYR A 1 393 ? -20.279 -8.027 37.674 1.00 90.94 393 TYR A N 1
ATOM 3113 C CA . TYR A 1 393 ? -20.974 -6.804 37.259 1.00 90.94 393 TYR A CA 1
ATOM 3114 C C . TYR A 1 393 ? -20.054 -5.577 37.255 1.00 90.94 393 TYR A C 1
ATOM 3116 O O . TYR A 1 393 ? -20.148 -4.733 36.361 1.00 90.94 393 TYR A O 1
ATOM 3124 N N . GLY A 1 394 ? -19.118 -5.492 38.206 1.00 92.62 394 GLY A N 1
ATOM 3125 C CA . GLY A 1 394 ? -18.106 -4.435 38.242 1.00 92.62 394 GLY A CA 1
ATOM 3126 C C . GLY A 1 394 ? -17.178 -4.452 37.025 1.00 92.62 394 GLY A C 1
ATOM 3127 O O . GLY A 1 394 ? -17.003 -3.433 36.353 1.00 92.62 394 GLY A O 1
ATOM 3128 N N . PHE A 1 395 ? -16.594 -5.609 36.709 1.00 91.25 395 PHE A N 1
ATOM 3129 C CA . PHE A 1 395 ? -15.738 -5.784 35.535 1.00 91.25 395 PHE A CA 1
ATOM 3130 C C . PHE A 1 395 ? -16.527 -5.629 34.235 1.00 91.25 395 PHE A C 1
ATOM 3132 O O . PHE A 1 395 ? -16.029 -4.991 33.308 1.00 91.25 395 PHE A O 1
ATOM 3139 N N . GLY A 1 396 ? -17.774 -6.107 34.193 1.00 89.12 396 GLY A N 1
ATOM 3140 C CA . GLY A 1 396 ? -18.686 -5.894 33.073 1.00 89.12 396 GLY A CA 1
ATOM 3141 C C . GLY A 1 396 ? -18.899 -4.406 32.793 1.00 89.12 396 GLY A C 1
ATOM 3142 O O . GLY A 1 396 ? -18.685 -3.957 31.670 1.00 89.12 396 GLY A O 1
ATOM 3143 N N . ALA A 1 397 ? -19.206 -3.602 33.815 1.00 90.06 397 ALA A N 1
ATOM 3144 C CA . ALA A 1 397 ? -19.352 -2.151 33.684 1.00 90.06 397 ALA A CA 1
ATOM 3145 C C . ALA A 1 397 ? -18.083 -1.473 33.128 1.00 90.06 397 ALA A C 1
ATOM 3147 O O . ALA A 1 397 ? -18.166 -0.609 32.247 1.00 90.06 397 ALA A O 1
ATOM 3148 N N . VAL A 1 398 ? -16.897 -1.878 33.595 1.00 90.81 398 VAL A N 1
ATOM 3149 C CA . VAL A 1 398 ? -15.610 -1.351 33.111 1.00 90.81 398 VAL A CA 1
ATOM 3150 C C . VAL A 1 398 ? -15.346 -1.750 31.660 1.00 90.81 398 VAL A C 1
ATOM 3152 O O . VAL A 1 398 ? -15.057 -0.881 30.836 1.00 90.81 398 VAL A O 1
ATOM 3155 N N . ILE A 1 399 ? -15.477 -3.033 31.321 1.00 87.06 399 ILE A N 1
ATOM 3156 C CA . ILE A 1 399 ? -15.219 -3.558 29.973 1.00 87.06 399 ILE A CA 1
ATOM 3157 C C . ILE A 1 399 ? -16.198 -2.960 28.967 1.00 87.06 399 ILE A C 1
ATOM 3159 O O . ILE A 1 399 ? -15.777 -2.486 27.911 1.00 87.06 399 ILE A O 1
ATOM 3163 N N . MET A 1 400 ? -17.484 -2.898 29.309 1.00 85.06 400 MET A N 1
ATOM 3164 C CA . MET A 1 400 ? -18.501 -2.270 28.468 1.00 85.06 400 MET A CA 1
ATOM 3165 C C . MET A 1 400 ? -18.187 -0.791 28.254 1.00 85.06 400 MET A C 1
ATOM 3167 O O . MET A 1 400 ? -18.276 -0.304 27.131 1.00 85.06 400 MET A O 1
ATOM 3171 N N . THR A 1 401 ? -17.726 -0.078 29.283 1.00 86.69 401 THR A N 1
ATOM 3172 C CA . THR A 1 401 ? -17.283 1.313 29.126 1.00 86.69 401 THR A CA 1
ATOM 3173 C C . THR A 1 401 ? -16.078 1.404 28.184 1.00 86.69 401 THR A C 1
ATOM 3175 O O . THR A 1 401 ? -16.131 2.129 27.197 1.00 86.69 401 THR A O 1
ATOM 3178 N N . LEU A 1 402 ? -15.013 0.634 28.409 1.00 84.94 402 LEU A N 1
ATOM 3179 C CA . LEU A 1 402 ? -13.781 0.696 27.610 1.00 84.94 402 LEU A CA 1
ATOM 3180 C C . LEU A 1 402 ? -13.973 0.274 26.147 1.00 84.94 402 LEU A C 1
ATOM 3182 O O . LEU A 1 402 ? -13.390 0.871 25.235 1.00 84.94 402 LEU A O 1
ATOM 3186 N N . LEU A 1 403 ? -14.780 -0.758 25.905 1.00 82.12 403 LEU A N 1
ATOM 3187 C CA . LEU A 1 403 ? -14.979 -1.316 24.572 1.00 82.12 403 LEU A CA 1
ATOM 3188 C C . LEU A 1 403 ? -16.095 -0.615 23.804 1.00 82.12 403 LEU A C 1
ATOM 3190 O O . LEU A 1 403 ? -15.969 -0.439 22.589 1.00 82.12 403 LEU A O 1
ATOM 3194 N N . LEU A 1 404 ? -17.150 -0.166 24.489 1.00 81.38 404 LEU A N 1
ATOM 3195 C CA . LEU A 1 404 ? -18.317 0.417 23.836 1.00 81.38 404 LEU A CA 1
ATOM 3196 C C . LEU A 1 404 ? -18.346 1.946 23.820 1.00 81.38 404 LEU A C 1
ATOM 3198 O O . LEU A 1 404 ? -19.161 2.494 23.075 1.00 81.38 404 LEU A O 1
ATOM 3202 N N . TYR A 1 405 ? -17.446 2.663 24.519 1.00 72.69 405 TYR A N 1
ATOM 3203 C CA . TYR A 1 405 ? -17.442 4.139 24.456 1.00 72.69 405 TYR A CA 1
ATOM 3204 C C . TYR A 1 405 ? -17.334 4.659 23.011 1.00 72.69 405 TYR A C 1
ATOM 3206 O O . TYR A 1 405 ? -17.961 5.655 22.646 1.00 72.69 405 TYR A O 1
ATOM 3214 N N . ARG A 1 406 ? -16.599 3.938 22.150 1.00 69.62 406 ARG A N 1
ATOM 3215 C CA . ARG A 1 406 ? -16.413 4.270 20.726 1.00 69.62 406 ARG A CA 1
ATOM 3216 C C . ARG A 1 406 ? -17.689 4.115 19.883 1.00 69.62 406 ARG A C 1
ATOM 3218 O O . ARG A 1 406 ? -17.768 4.645 18.776 1.00 69.62 406 ARG A O 1
ATOM 3225 N N . PHE A 1 407 ? -18.694 3.406 20.398 1.00 69.06 407 PHE A N 1
ATOM 3226 C CA . PHE A 1 407 ? -19.957 3.118 19.715 1.00 69.06 407 PHE A CA 1
ATOM 3227 C C . PHE A 1 407 ? -21.122 4.014 20.174 1.00 69.06 407 PHE A C 1
ATOM 3229 O O . PHE A 1 407 ? -22.231 3.851 19.678 1.00 69.06 407 PHE A O 1
ATOM 3236 N N . TYR A 1 408 ? -20.908 5.003 21.050 1.00 66.19 408 TYR A N 1
ATOM 3237 C CA . TYR A 1 408 ? -21.996 5.838 21.590 1.00 66.19 408 TYR A CA 1
ATOM 3238 C C . TYR A 1 408 ? -22.807 6.618 20.547 1.00 66.19 408 TYR A C 1
ATOM 3240 O O . TYR A 1 408 ? -24.030 6.688 20.636 1.00 66.19 408 TYR A O 1
ATOM 3248 N N . LYS A 1 409 ? -22.135 7.220 19.553 1.00 59.50 409 LYS A N 1
ATOM 3249 C CA . LYS A 1 409 ? -22.800 7.977 18.471 1.00 59.50 409 LYS A CA 1
ATOM 3250 C C . LYS A 1 409 ? -23.173 7.106 17.268 1.00 59.50 409 LYS A C 1
ATOM 3252 O O . LYS A 1 409 ? -23.604 7.638 16.246 1.00 59.50 409 LYS A O 1
ATOM 3257 N N . LYS A 1 410 ? -22.932 5.795 17.337 1.00 66.19 410 LYS A N 1
ATOM 3258 C CA . LYS A 1 410 ? -23.326 4.868 16.273 1.00 66.19 410 LYS A CA 1
ATOM 3259 C C . LYS A 1 410 ? -24.824 4.585 16.383 1.00 66.19 410 LYS A C 1
ATOM 3261 O O . LYS A 1 410 ? -25.460 4.907 17.384 1.00 66.19 410 LYS A O 1
ATOM 3266 N N . ARG A 1 411 ? -25.391 4.023 15.315 1.00 71.88 411 ARG A N 1
ATOM 3267 C CA . ARG A 1 411 ? -26.794 3.603 15.290 1.00 71.88 411 ARG A CA 1
ATOM 3268 C C . ARG A 1 411 ? -27.044 2.615 16.428 1.00 71.88 411 ARG A C 1
ATOM 3270 O O . ARG A 1 411 ? -26.222 1.733 16.650 1.00 71.88 411 ARG A O 1
ATOM 3277 N N . ASP A 1 412 ? -28.201 2.721 17.065 1.00 73.44 412 ASP A N 1
ATOM 3278 C CA . ASP A 1 412 ? -28.624 1.911 18.213 1.00 73.44 412 ASP A CA 1
ATOM 3279 C C . ASP A 1 412 ? -28.416 0.420 17.965 1.00 73.44 412 ASP A C 1
ATOM 3281 O O . ASP A 1 412 ? -27.855 -0.270 18.804 1.00 73.44 412 ASP A O 1
ATOM 3285 N N . LEU A 1 413 ? -28.748 -0.052 16.761 1.00 78.19 413 LEU A N 1
ATOM 3286 C CA . LEU A 1 413 ? -28.544 -1.442 16.361 1.00 78.19 413 LEU A CA 1
ATOM 3287 C C . LEU A 1 413 ? -27.066 -1.872 16.372 1.00 78.19 413 LEU A C 1
ATOM 3289 O O . LEU A 1 413 ? -26.762 -3.002 16.730 1.00 78.19 413 LEU A O 1
ATOM 3293 N N . VAL A 1 414 ? -26.143 -0.987 15.985 1.00 77.88 414 VAL A N 1
ATOM 3294 C CA . VAL A 1 414 ? -24.699 -1.280 15.980 1.00 77.88 414 VAL A CA 1
ATOM 3295 C C . VAL A 1 414 ? -24.173 -1.320 17.410 1.00 77.88 414 VAL A C 1
ATOM 3297 O O . VAL A 1 414 ? -23.409 -2.215 17.755 1.00 77.88 414 VAL A O 1
ATOM 3300 N N . THR A 1 415 ? -24.598 -0.378 18.253 1.00 80.25 415 THR A N 1
ATOM 3301 C CA . THR A 1 415 ? -24.244 -0.365 19.677 1.00 80.25 415 THR A CA 1
ATOM 3302 C C . THR A 1 415 ? -24.812 -1.590 20.391 1.00 80.25 415 THR A C 1
ATOM 3304 O O . THR A 1 415 ? -24.093 -2.215 21.158 1.00 80.25 415 THR A O 1
ATOM 3307 N N . PHE A 1 416 ? -26.054 -1.973 20.084 1.00 87.81 416 PHE A N 1
ATOM 3308 C CA . PHE A 1 416 ? -26.706 -3.186 20.574 1.00 87.81 416 PHE A CA 1
ATOM 3309 C C . PHE A 1 416 ? -25.957 -4.450 20.142 1.00 87.81 416 PHE A C 1
ATOM 3311 O O . PHE A 1 416 ? -25.624 -5.274 20.983 1.00 87.81 416 PHE A O 1
ATOM 3318 N N . ALA A 1 417 ? -25.639 -4.594 18.851 1.00 87.06 417 ALA A N 1
ATOM 3319 C CA . ALA A 1 417 ? -24.930 -5.767 18.344 1.00 87.06 417 ALA A CA 1
ATOM 3320 C C . ALA A 1 417 ? -23.515 -5.874 18.935 1.00 87.06 417 ALA A C 1
ATOM 3322 O O . ALA A 1 417 ? -23.102 -6.947 19.368 1.00 87.06 417 ALA A O 1
ATOM 3323 N N . ALA A 1 418 ? -22.789 -4.754 19.018 1.00 87.56 418 ALA A N 1
ATOM 3324 C CA . ALA A 1 418 ? -21.481 -4.710 19.664 1.00 87.56 418 ALA A CA 1
ATOM 3325 C C . ALA A 1 418 ? -21.577 -5.067 21.156 1.00 87.56 418 ALA A C 1
ATOM 3327 O O . ALA A 1 418 ? -20.768 -5.846 21.649 1.00 87.56 418 ALA A O 1
ATOM 3328 N N . ALA A 1 419 ? -22.579 -4.539 21.863 1.00 89.69 419 ALA A N 1
ATOM 3329 C CA . ALA A 1 419 ? -22.840 -4.859 23.261 1.00 89.69 419 ALA A CA 1
ATOM 3330 C C . ALA A 1 419 ? -23.193 -6.333 23.481 1.00 89.69 419 ALA A C 1
ATOM 3332 O O . ALA A 1 419 ? -22.689 -6.931 24.426 1.00 89.69 419 ALA A O 1
ATOM 3333 N N . ALA A 1 420 ? -23.998 -6.922 22.597 1.00 90.56 420 ALA A N 1
ATOM 3334 C CA . ALA A 1 420 ? -24.373 -8.327 22.667 1.00 90.56 420 ALA A CA 1
ATOM 3335 C C . ALA A 1 420 ? -23.146 -9.236 22.537 1.00 90.56 420 ALA A C 1
ATOM 3337 O O . ALA A 1 420 ? -22.954 -10.139 23.347 1.00 90.56 420 ALA A O 1
ATOM 3338 N N . ILE A 1 421 ? -22.271 -8.948 21.567 1.00 90.81 421 ILE A N 1
ATOM 3339 C CA . ILE A 1 421 ? -21.031 -9.707 21.359 1.00 90.81 421 ILE A CA 1
ATOM 3340 C C . ILE A 1 421 ? -20.084 -9.534 22.548 1.00 90.81 421 ILE A C 1
ATOM 3342 O O . ILE A 1 421 ? -19.582 -10.524 23.077 1.00 90.81 421 ILE A O 1
ATOM 3346 N N . VAL A 1 422 ? -19.839 -8.292 22.981 1.00 89.25 422 VAL A N 1
ATOM 3347 C CA . VAL A 1 422 ? -18.927 -8.007 24.100 1.00 89.25 422 VAL A CA 1
ATOM 3348 C C . VAL A 1 422 ? -19.428 -8.646 25.394 1.00 89.25 422 VAL A C 1
ATOM 3350 O O . VAL A 1 422 ? -18.635 -9.276 26.089 1.00 89.25 422 VAL A O 1
ATOM 3353 N N . GLY A 1 423 ? -20.722 -8.533 25.698 1.00 88.56 423 GLY A N 1
ATOM 3354 C CA . GLY A 1 423 ? -21.313 -9.112 26.902 1.00 88.56 423 GLY A CA 1
ATOM 3355 C C . GLY A 1 423 ? -21.324 -10.639 26.891 1.00 88.56 423 GLY A C 1
ATOM 3356 O O . GLY A 1 423 ? -20.868 -11.234 27.859 1.00 88.56 423 GLY A O 1
ATOM 3357 N N . ALA A 1 424 ? -21.724 -11.278 25.786 1.00 88.56 424 ALA A N 1
ATOM 3358 C CA . ALA A 1 424 ? -21.680 -12.741 25.663 1.00 88.56 424 ALA A CA 1
ATOM 3359 C C . ALA A 1 424 ? -20.249 -13.290 25.777 1.00 88.56 424 ALA A C 1
ATOM 3361 O O . ALA A 1 424 ? -20.003 -14.311 26.414 1.00 88.56 424 ALA A O 1
ATOM 3362 N N . THR A 1 425 ? -19.281 -12.575 25.196 1.00 88.44 425 THR A N 1
ATOM 3363 C CA . THR A 1 425 ? -17.858 -12.923 25.297 1.00 88.44 425 THR A CA 1
ATOM 3364 C C . THR A 1 425 ? -17.368 -12.790 26.739 1.00 88.44 425 THR A C 1
ATOM 3366 O O . THR A 1 425 ? -16.685 -13.674 27.247 1.00 88.44 425 THR A O 1
ATOM 3369 N N . PHE A 1 426 ? -17.734 -11.699 27.414 1.00 89.62 426 PHE A N 1
ATOM 3370 C CA . PHE A 1 426 ? -17.384 -11.460 28.811 1.00 89.62 426 PHE A CA 1
ATOM 3371 C C . PHE A 1 426 ? -17.987 -12.517 29.745 1.00 89.62 426 PHE A C 1
ATOM 3373 O O . PHE A 1 426 ? -17.268 -13.080 30.565 1.00 89.62 426 PHE A O 1
ATOM 3380 N N . GLU A 1 427 ? -19.269 -12.840 29.575 1.00 87.81 427 GLU A N 1
ATOM 3381 C CA . GLU A 1 427 ? -19.963 -13.890 30.323 1.00 87.81 427 GLU A CA 1
ATOM 3382 C C . GLU A 1 427 ? -19.278 -15.251 30.137 1.00 87.81 427 GLU A C 1
ATOM 3384 O O . GLU A 1 427 ? -18.943 -15.921 31.116 1.00 87.81 427 GLU A O 1
ATOM 3389 N N . PHE A 1 428 ? -18.971 -15.619 28.890 1.00 89.88 428 PHE A N 1
ATOM 3390 C CA . PHE A 1 428 ? -18.240 -16.848 28.592 1.00 89.88 428 PHE A CA 1
ATOM 3391 C C . PHE A 1 428 ? -16.889 -16.899 29.320 1.00 89.88 428 PHE A C 1
ATOM 3393 O O . PHE A 1 428 ? -16.567 -17.898 29.965 1.00 89.88 428 PHE A O 1
ATOM 3400 N N . PHE A 1 429 ? -16.107 -15.816 29.255 1.00 89.75 429 PHE A N 1
ATOM 3401 C CA . PHE A 1 429 ? -14.797 -15.752 29.902 1.00 89.75 429 PHE A CA 1
ATOM 3402 C C . PHE A 1 429 ? -14.878 -15.760 31.427 1.00 89.75 429 PHE A C 1
ATOM 3404 O O . PHE A 1 429 ? -14.019 -16.372 32.053 1.00 89.75 429 PHE A O 1
ATOM 3411 N N . CYS A 1 430 ? -15.884 -15.129 32.037 1.00 86.69 430 CYS A N 1
ATOM 3412 C CA . CYS A 1 430 ? -16.081 -15.187 33.485 1.00 86.69 430 CYS A CA 1
ATOM 3413 C C . CYS A 1 430 ? -16.376 -16.610 33.957 1.00 86.69 430 CYS A C 1
ATOM 3415 O O . CYS A 1 430 ? -15.763 -17.060 34.922 1.00 86.69 430 CYS A O 1
ATOM 3417 N N . SER A 1 431 ? -17.252 -17.328 33.249 1.00 88.06 431 SER A N 1
ATOM 3418 C CA . SER A 1 431 ? -17.547 -18.731 33.552 1.00 88.06 431 SER A CA 1
ATOM 3419 C C . SER A 1 431 ? -16.307 -19.616 33.369 1.00 88.06 431 SER A C 1
ATOM 3421 O O . SER A 1 431 ? -15.973 -20.399 34.254 1.00 88.06 431 SER A O 1
ATOM 3423 N N . LEU A 1 432 ? -15.563 -19.440 32.269 1.00 88.38 432 LEU A N 1
ATOM 3424 C CA . LEU A 1 432 ? -14.328 -20.190 32.018 1.00 88.38 432 LEU A CA 1
ATOM 3425 C C . LEU A 1 432 ? -13.247 -19.899 33.070 1.00 88.38 432 LEU A C 1
ATOM 3427 O O . LEU A 1 432 ? -12.586 -20.814 33.551 1.00 88.38 432 LEU A O 1
ATOM 3431 N N . PHE A 1 433 ? -13.058 -18.630 33.432 1.00 88.19 433 PHE A N 1
ATOM 3432 C CA . PHE A 1 433 ? -12.097 -18.235 34.457 1.00 88.19 433 PHE A CA 1
ATOM 3433 C C . PHE A 1 433 ? -12.458 -18.835 35.817 1.00 88.19 433 PHE A C 1
ATOM 3435 O O . PHE A 1 433 ? -11.574 -19.348 36.497 1.00 88.19 433 PHE A O 1
ATOM 3442 N N . GLN A 1 434 ? -13.738 -18.799 36.199 1.00 88.50 434 GLN A N 1
ATOM 3443 C CA . GLN A 1 434 ? -14.196 -19.367 37.464 1.00 88.50 434 GLN A CA 1
ATOM 3444 C C . GLN A 1 434 ? -13.928 -20.876 37.529 1.00 88.50 434 GLN A C 1
ATOM 3446 O O . GLN A 1 434 ? -13.418 -21.367 38.536 1.00 88.50 434 GLN A O 1
ATOM 3451 N N . GLU A 1 435 ? -14.183 -21.595 36.439 1.00 88.38 435 GLU A N 1
ATOM 3452 C CA . GLU A 1 435 ? -13.918 -23.029 36.372 1.00 88.38 435 GLU A CA 1
ATOM 3453 C C . GLU A 1 435 ? -12.424 -23.345 36.461 1.00 88.38 435 GLU A C 1
ATOM 3455 O O . GLU A 1 435 ? -12.023 -24.198 37.247 1.00 88.38 435 GLU A O 1
ATOM 3460 N N . LEU A 1 436 ? -11.582 -22.618 35.722 1.00 86.81 436 LEU A N 1
ATOM 3461 C CA . LEU A 1 436 ? -10.133 -22.829 35.751 1.00 86.81 436 LEU A CA 1
ATOM 3462 C C . LEU A 1 436 ? -9.508 -22.462 37.103 1.00 86.81 436 LEU A C 1
ATOM 3464 O O . LEU A 1 436 ? -8.560 -23.112 37.535 1.00 86.81 436 LEU A O 1
ATOM 3468 N N . ALA A 1 437 ? -10.005 -21.410 37.757 1.00 86.12 437 ALA A N 1
ATOM 3469 C CA . ALA A 1 437 ? -9.447 -20.918 39.013 1.00 86.12 437 ALA A CA 1
ATOM 3470 C C . ALA A 1 437 ? -9.949 -21.698 40.236 1.00 86.12 437 ALA A C 1
ATOM 3472 O O . ALA A 1 437 ? -9.195 -21.887 41.190 1.00 86.12 437 ALA A O 1
ATOM 3473 N N . PHE A 1 438 ? -11.212 -22.131 40.225 1.00 88.44 438 PHE A N 1
ATOM 3474 C CA . PHE A 1 438 ? -11.896 -22.648 41.414 1.00 88.44 438 PHE A CA 1
ATOM 3475 C C . PHE A 1 438 ? -12.536 -24.026 41.224 1.00 88.44 438 PHE A C 1
ATOM 3477 O O . PHE A 1 438 ? -12.976 -24.622 42.206 1.00 88.44 438 PHE A O 1
ATOM 3484 N N . GLY A 1 439 ? -12.615 -24.539 39.993 1.00 85.69 439 GLY A N 1
ATOM 3485 C CA . GLY A 1 439 ? -13.351 -25.767 39.680 1.00 85.69 439 GLY A CA 1
ATOM 3486 C C . GLY A 1 439 ? -14.866 -25.621 39.842 1.00 85.69 439 GLY A C 1
ATOM 3487 O O . GLY A 1 439 ? -15.555 -26.620 40.053 1.00 85.69 439 GLY A O 1
ATOM 3488 N N . THR A 1 440 ? -15.389 -24.388 39.797 1.00 87.31 440 THR A N 1
ATOM 3489 C CA . THR A 1 440 ? -16.817 -24.094 39.978 1.00 87.31 440 THR A CA 1
ATOM 3490 C C . THR A 1 440 ? -17.394 -23.257 38.845 1.00 87.31 440 THR A C 1
ATOM 3492 O O . THR A 1 440 ? -16.686 -22.496 38.188 1.00 87.31 440 THR A O 1
ATOM 3495 N N . VAL A 1 441 ? -18.708 -23.357 38.650 1.00 88.19 441 VAL A N 1
ATOM 3496 C CA . VAL A 1 441 ? -19.491 -22.496 37.756 1.00 88.19 441 VAL A CA 1
ATOM 3497 C C . VAL A 1 441 ? -20.666 -21.884 38.519 1.00 88.19 441 VAL A C 1
ATOM 3499 O O . VAL A 1 441 ? -21.254 -22.532 39.382 1.00 88.19 441 VAL A O 1
ATOM 3502 N N . SER A 1 442 ? -20.994 -20.624 38.224 1.00 83.25 442 SER A N 1
ATOM 3503 C CA . SER A 1 442 ? -22.126 -19.911 38.852 1.00 83.25 442 SER A CA 1
ATOM 3504 C C . SER A 1 442 ? -23.406 -19.932 38.006 1.00 83.25 442 SER A C 1
ATOM 3506 O O . SER A 1 442 ? -24.469 -19.537 38.478 1.00 83.25 442 SER A O 1
ATOM 3508 N N . TRP A 1 443 ? -23.304 -20.350 36.742 1.00 84.75 443 TRP A N 1
ATOM 3509 C CA . TRP A 1 443 ? -24.427 -20.533 35.826 1.00 84.75 443 TRP A CA 1
ATOM 3510 C C . TRP A 1 443 ? -24.089 -21.598 34.781 1.00 84.75 443 TRP A C 1
ATOM 3512 O O . TRP A 1 443 ? -22.922 -21.793 34.434 1.00 84.75 443 TRP A O 1
ATOM 3522 N N . GLU A 1 444 ? -25.125 -22.271 34.285 1.00 84.81 444 GLU A N 1
ATOM 3523 C CA . GLU A 1 444 ? -25.036 -23.363 33.318 1.00 84.81 444 GLU A CA 1
ATOM 3524 C C . GLU A 1 444 ? -26.239 -23.299 32.367 1.00 84.81 444 GLU A C 1
ATOM 3526 O O . GLU A 1 444 ? -27.393 -23.250 32.794 1.00 84.81 444 GLU A O 1
ATOM 3531 N N . TYR A 1 445 ? -25.964 -23.289 31.065 1.00 82.44 445 TYR A N 1
ATOM 3532 C CA . TYR A 1 445 ? -26.942 -23.045 30.005 1.00 82.44 445 TYR A CA 1
ATOM 3533 C C . TYR A 1 445 ? -26.983 -24.155 28.946 1.00 82.44 445 TYR A C 1
ATOM 3535 O O . TYR A 1 445 ? -27.592 -23.953 27.892 1.00 82.44 445 TYR A O 1
ATOM 3543 N N . SER A 1 446 ? -26.366 -25.318 29.191 1.00 80.25 446 SER A N 1
ATOM 3544 C CA . SER A 1 446 ? -26.271 -26.422 28.217 1.00 80.25 446 SER A CA 1
ATOM 3545 C C . SER A 1 446 ? -27.622 -26.870 27.627 1.00 80.25 446 SER A C 1
ATOM 3547 O O . SER A 1 446 ? -27.677 -27.280 26.471 1.00 80.25 446 SER A O 1
ATOM 3549 N N . GLY A 1 447 ? -28.731 -26.713 28.362 1.00 74.06 447 GLY A N 1
ATOM 3550 C CA . GLY A 1 447 ? -30.090 -27.033 27.895 1.00 74.06 447 GLY A CA 1
ATOM 3551 C C . GLY A 1 447 ? -30.808 -25.929 27.103 1.00 74.06 447 GLY A C 1
ATOM 3552 O O . GLY A 1 447 ? -31.972 -26.091 26.747 1.00 74.06 447 GLY A O 1
ATOM 3553 N N . THR A 1 448 ? -30.163 -24.788 26.844 1.00 81.25 448 THR A N 1
ATOM 3554 C CA . THR A 1 448 ? -30.800 -23.627 26.191 1.00 81.25 448 THR A CA 1
ATOM 3555 C C . THR A 1 448 ? -30.441 -23.513 24.708 1.00 81.25 448 THR A C 1
ATOM 3557 O O . THR A 1 448 ? -29.390 -23.971 24.255 1.00 81.25 448 THR A O 1
ATOM 3560 N N . THR A 1 449 ? -31.319 -22.890 23.919 1.00 75.88 449 THR A N 1
ATOM 3561 C CA . THR A 1 449 ? -31.130 -22.725 22.469 1.00 75.88 449 THR A CA 1
ATOM 3562 C C . THR A 1 449 ? -29.909 -21.865 22.146 1.00 75.88 449 THR A C 1
ATOM 3564 O O . THR A 1 449 ? -29.756 -20.780 22.711 1.00 75.88 449 THR A O 1
ATOM 3567 N N . ALA A 1 450 ? -29.092 -22.306 21.182 1.00 81.00 450 ALA A N 1
ATOM 3568 C CA . ALA A 1 450 ? -27.879 -21.605 20.746 1.00 81.00 450 ALA A CA 1
ATOM 3569 C C . ALA A 1 450 ? -26.923 -21.271 21.912 1.00 81.00 450 ALA A C 1
ATOM 3571 O O . ALA A 1 450 ? -26.407 -20.155 22.008 1.00 81.00 450 ALA A O 1
ATOM 3572 N N . ASN A 1 451 ? -26.727 -22.235 22.816 1.00 88.50 451 ASN A N 1
ATOM 3573 C CA . ASN A 1 451 ? -25.717 -22.148 23.863 1.00 88.50 451 ASN A CA 1
ATOM 3574 C C . ASN A 1 451 ? -24.311 -22.441 23.310 1.00 88.50 451 ASN A C 1
ATOM 3576 O O . ASN A 1 451 ? -24.152 -23.166 22.328 1.00 88.50 451 ASN A O 1
ATOM 3580 N N . ILE A 1 452 ? -23.292 -21.866 23.947 1.00 82.75 452 ILE A N 1
ATOM 3581 C CA . ILE A 1 452 ? -21.880 -22.094 23.625 1.00 82.75 452 ILE A CA 1
ATOM 3582 C C . ILE A 1 452 ? -21.206 -22.675 24.865 1.00 82.75 452 ILE A C 1
ATOM 3584 O O . ILE A 1 452 ? -20.946 -21.958 25.836 1.00 82.75 452 ILE A O 1
ATOM 3588 N N . GLY A 1 453 ? -20.954 -23.987 24.829 1.00 77.94 453 GLY A N 1
ATOM 3589 C CA . GLY A 1 453 ? -20.281 -24.726 25.901 1.00 77.94 453 GLY A CA 1
ATOM 3590 C C . GLY A 1 453 ? -20.974 -24.620 27.260 1.00 77.94 453 GLY A C 1
ATOM 3591 O O . GLY A 1 453 ? -20.287 -24.656 28.271 1.00 77.94 453 GLY A O 1
ATOM 3592 N N . GLY A 1 454 ? -22.291 -24.380 27.287 1.00 81.62 454 GLY A N 1
ATOM 3593 C CA . GLY A 1 454 ? -23.031 -24.173 28.532 1.00 81.62 454 GLY A CA 1
ATOM 3594 C C . GLY A 1 454 ? -22.781 -22.841 29.254 1.00 81.62 454 GLY A C 1
ATOM 3595 O O . GLY A 1 454 ? -23.394 -22.586 30.283 1.00 81.62 454 GLY A O 1
ATOM 3596 N N . ARG A 1 455 ? -21.929 -21.947 28.728 1.00 82.44 455 ARG A N 1
ATOM 3597 C CA . ARG A 1 455 ? -21.464 -20.747 29.463 1.00 82.44 455 ARG A CA 1
ATOM 3598 C C . ARG A 1 455 ? -22.141 -19.441 29.075 1.00 82.44 455 ARG A C 1
ATOM 3600 O O . ARG A 1 455 ? -22.182 -18.510 29.871 1.00 82.44 455 ARG A O 1
ATOM 3607 N N . THR A 1 456 ? -22.638 -19.355 27.848 1.00 87.12 456 THR A N 1
ATOM 3608 C CA . THR A 1 456 ? -23.451 -18.235 27.354 1.00 87.12 456 THR A CA 1
ATOM 3609 C C . THR A 1 456 ? -24.443 -18.764 26.320 1.00 87.12 456 THR A C 1
ATOM 3611 O O . THR A 1 456 ? -24.254 -19.858 25.776 1.00 87.12 456 THR A O 1
ATOM 3614 N N . ASN A 1 457 ? -25.507 -18.015 26.048 1.00 88.06 457 ASN A N 1
ATOM 3615 C CA . ASN A 1 457 ? -26.488 -18.348 25.020 1.00 88.06 457 ASN A CA 1
ATOM 3616 C C . ASN A 1 457 ? -26.988 -17.093 24.294 1.00 88.06 457 ASN A C 1
ATOM 3618 O O . ASN A 1 457 ? -26.712 -15.958 24.690 1.00 88.06 457 ASN A O 1
ATOM 3622 N N . LEU A 1 458 ? -27.752 -17.298 23.220 1.00 86.44 458 LEU A N 1
ATOM 3623 C CA . LEU A 1 458 ? -28.274 -16.198 22.412 1.00 86.44 458 LEU A CA 1
ATOM 3624 C C . LEU A 1 458 ? -29.198 -15.253 23.200 1.00 86.44 458 LEU A C 1
ATOM 3626 O O . LEU A 1 458 ? -29.144 -14.045 22.991 1.00 86.44 458 LEU A O 1
ATOM 3630 N N . MET A 1 459 ? -30.035 -15.767 24.104 1.00 85.56 459 MET A N 1
ATOM 3631 C CA . MET A 1 459 ? -30.956 -14.936 24.888 1.00 85.56 459 MET A CA 1
ATOM 3632 C C . MET A 1 459 ? -30.190 -13.954 25.783 1.00 85.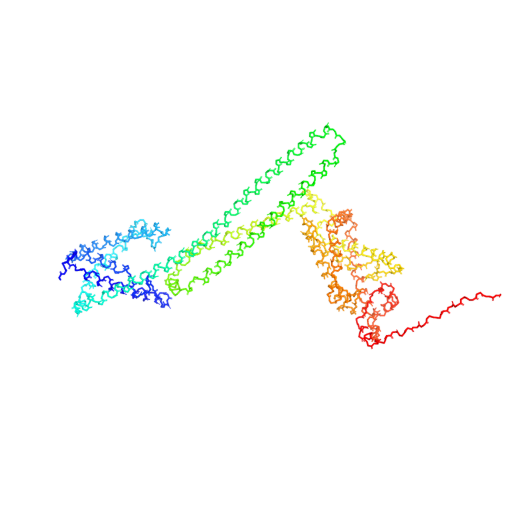56 459 MET A C 1
ATOM 3634 O O . MET A 1 459 ? -30.459 -12.752 25.737 1.00 85.56 459 MET A O 1
ATOM 3638 N N . TYR A 1 460 ? -29.208 -14.439 26.545 1.00 82.69 460 TYR A N 1
ATOM 3639 C CA . TYR A 1 460 ? -28.373 -13.592 27.394 1.00 82.69 460 TYR A CA 1
ATOM 3640 C C . TYR A 1 460 ? -27.503 -12.651 26.567 1.00 82.69 460 TYR A C 1
ATOM 3642 O O . TYR A 1 460 ? -27.397 -11.478 26.917 1.00 82.69 460 TYR A O 1
ATOM 3650 N N . ALA A 1 461 ? -26.993 -13.083 25.408 1.00 87.38 461 ALA A N 1
ATOM 3651 C CA . ALA A 1 461 ? -26.319 -12.186 24.471 1.00 87.38 461 ALA A CA 1
ATOM 3652 C C . ALA A 1 461 ? -27.218 -11.003 24.056 1.00 87.38 461 ALA A C 1
ATOM 3654 O O . ALA A 1 461 ? -26.777 -9.855 24.049 1.00 87.38 461 ALA A O 1
ATOM 3655 N N . LEU A 1 462 ? -28.502 -11.240 23.765 1.00 88.81 462 LEU A N 1
ATOM 3656 C CA . LEU A 1 462 ? -29.447 -10.166 23.436 1.00 88.81 462 LEU A CA 1
ATOM 3657 C C . LEU A 1 462 ? -29.750 -9.262 24.643 1.00 88.81 462 LEU A C 1
ATOM 3659 O O . LEU A 1 462 ? -29.822 -8.042 24.476 1.00 88.81 462 LEU A O 1
ATOM 3663 N N . ILE A 1 463 ? -29.870 -9.824 25.853 1.00 85.44 463 ILE A N 1
ATOM 3664 C CA . ILE A 1 463 ? -30.028 -9.050 27.098 1.00 85.44 463 ILE A CA 1
ATOM 3665 C C . ILE A 1 463 ? -28.814 -8.141 27.315 1.00 85.44 463 ILE A C 1
ATOM 3667 O O . ILE A 1 463 ? -28.980 -6.942 27.549 1.00 85.44 463 ILE A O 1
ATOM 3671 N N . TRP A 1 464 ? -27.598 -8.666 27.145 1.00 88.81 464 TRP A N 1
ATOM 3672 C CA . TRP A 1 464 ? -26.363 -7.882 27.163 1.00 88.81 464 TRP A CA 1
ATOM 3673 C C . TRP A 1 464 ? -26.351 -6.787 26.096 1.00 88.81 464 TRP A C 1
ATOM 3675 O O . TRP A 1 464 ? -25.871 -5.683 26.357 1.00 88.81 464 TRP A O 1
ATOM 3685 N N . GLY A 1 465 ? -26.936 -7.047 24.925 1.00 88.25 465 GLY A N 1
ATOM 3686 C CA . GLY A 1 465 ? -27.155 -6.048 23.883 1.00 88.25 465 GLY A CA 1
ATOM 3687 C C . GLY A 1 465 ? -27.990 -4.859 24.363 1.00 88.25 465 GLY A C 1
ATOM 3688 O O . GLY A 1 465 ? -27.587 -3.706 24.180 1.00 88.25 465 GLY A O 1
ATOM 3689 N N . VAL A 1 466 ? -29.131 -5.119 25.014 1.00 86.06 466 VAL A N 1
ATOM 3690 C CA . VAL A 1 466 ? -29.998 -4.065 25.579 1.00 86.06 466 VAL A CA 1
ATOM 3691 C C . VAL A 1 466 ? -29.290 -3.344 26.724 1.00 86.06 466 VAL A C 1
ATOM 3693 O O . VAL A 1 466 ? -29.238 -2.113 26.742 1.00 86.06 466 VAL A O 1
ATOM 3696 N N . LEU A 1 467 ? -28.709 -4.096 27.662 1.00 84.25 467 LEU A N 1
ATOM 3697 C CA . LEU A 1 467 ? -28.018 -3.539 28.823 1.00 84.25 467 LEU A CA 1
ATOM 3698 C C . LEU A 1 467 ? -26.841 -2.660 28.406 1.00 84.25 467 LEU A C 1
ATOM 3700 O O . LEU A 1 467 ? -26.679 -1.572 28.945 1.00 84.25 467 LEU A O 1
ATOM 3704 N N . GLY A 1 468 ? -26.054 -3.073 27.413 1.00 85.38 468 GLY A N 1
ATOM 3705 C CA . GLY A 1 468 ? -24.945 -2.275 26.903 1.00 85.38 468 GLY A CA 1
ATOM 3706 C C . GLY A 1 468 ? -25.380 -1.036 26.133 1.00 85.38 468 GLY A C 1
ATOM 3707 O O . GLY A 1 468 ? -24.749 0.013 26.270 1.00 85.38 468 GLY A O 1
ATOM 3708 N N . LEU A 1 469 ? -26.481 -1.114 25.379 1.00 83.75 469 LEU A N 1
ATOM 3709 C CA . LEU A 1 469 ? -27.093 0.055 24.746 1.00 83.75 469 LEU A CA 1
ATOM 3710 C C . LEU A 1 469 ? -27.481 1.100 25.804 1.00 83.75 469 LEU A C 1
ATOM 3712 O O . LEU A 1 469 ? -27.058 2.255 25.705 1.00 83.75 469 LEU A O 1
ATOM 3716 N N . LEU A 1 470 ? -28.237 0.684 26.826 1.00 84.12 470 LEU A N 1
ATOM 3717 C CA . LEU A 1 470 ? -28.646 1.542 27.942 1.00 84.12 470 LEU A CA 1
ATOM 3718 C C . LEU A 1 470 ? -27.435 2.032 28.742 1.00 84.12 470 LEU A C 1
ATOM 3720 O O . LEU A 1 470 ? -27.364 3.198 29.123 1.00 84.12 470 LEU A O 1
ATOM 3724 N N . TRP A 1 471 ? -26.429 1.184 28.951 1.00 86.38 471 TRP A N 1
ATOM 3725 C CA . TRP A 1 471 ? -25.213 1.566 29.658 1.00 86.38 471 TRP A CA 1
ATOM 3726 C C . TRP A 1 471 ? -24.502 2.721 28.965 1.00 86.38 471 TRP A C 1
ATOM 3728 O O . TRP A 1 471 ? -24.246 3.757 29.572 1.00 86.38 471 TRP A O 1
ATOM 3738 N N . VAL A 1 472 ? -24.229 2.570 27.672 1.00 81.06 472 VAL A N 1
ATOM 3739 C CA . VAL A 1 472 ? -23.475 3.546 26.885 1.00 81.06 472 VAL A CA 1
ATOM 3740 C C . VAL A 1 472 ? -24.251 4.852 26.735 1.00 81.06 472 VAL A C 1
ATOM 3742 O O . VAL A 1 472 ? -23.668 5.933 26.867 1.00 81.06 472 VAL A O 1
ATOM 3745 N N . LYS A 1 473 ? -25.557 4.762 26.463 1.00 79.00 473 LYS A N 1
ATOM 3746 C CA . LYS A 1 473 ? -26.392 5.926 26.160 1.00 79.00 473 LYS A CA 1
ATOM 3747 C C . LYS A 1 473 ? -26.880 6.677 27.387 1.00 79.00 473 LYS A C 1
ATOM 3749 O O . LYS A 1 473 ? -26.909 7.908 27.366 1.00 79.00 473 LYS A O 1
ATOM 3754 N N . ASP A 1 474 ? -27.223 5.942 28.437 1.00 79.94 474 ASP A N 1
ATOM 3755 C CA . ASP A 1 474 ? -27.999 6.446 29.559 1.00 79.94 474 ASP A CA 1
ATOM 3756 C C . ASP A 1 474 ? -27.261 6.355 30.896 1.00 79.94 474 ASP A C 1
ATOM 3758 O O . ASP A 1 474 ? -27.182 7.363 31.607 1.00 79.94 474 ASP A O 1
ATOM 3762 N N . PHE A 1 475 ? -26.722 5.192 31.265 1.00 84.19 475 PHE A N 1
ATOM 3763 C CA . PHE A 1 475 ? -26.148 5.015 32.602 1.00 84.19 475 PHE A CA 1
ATOM 3764 C C . PHE A 1 475 ? -24.757 5.635 32.733 1.00 84.19 475 PHE A C 1
ATOM 3766 O O . PHE A 1 475 ? -24.558 6.493 33.592 1.00 84.19 475 PHE A O 1
ATOM 3773 N N . TYR A 1 476 ? -23.812 5.281 31.859 1.00 85.38 476 TYR A N 1
ATOM 3774 C CA . TYR A 1 476 ? -22.428 5.751 31.933 1.00 85.38 476 TYR A CA 1
ATOM 3775 C C . TYR A 1 476 ? -22.311 7.285 31.956 1.00 85.38 476 TYR A C 1
ATOM 3777 O O . TYR A 1 476 ? -21.635 7.794 32.850 1.00 85.38 476 TYR A O 1
ATOM 3785 N N . PRO A 1 477 ? -22.984 8.066 31.081 1.00 82.69 477 PRO A N 1
ATOM 3786 C CA . PRO A 1 477 ? -22.883 9.525 31.131 1.00 82.69 477 PRO A CA 1
ATOM 3787 C C . PRO A 1 477 ? -23.381 10.121 32.455 1.00 82.69 477 PRO A C 1
ATOM 3789 O O . PRO A 1 477 ? -22.797 11.081 32.958 1.00 82.69 477 PRO A O 1
ATOM 3792 N N . ARG A 1 478 ? -24.451 9.561 33.037 1.00 83.81 478 ARG A N 1
ATOM 3793 C CA . ARG A 1 478 ? -25.010 10.025 34.317 1.00 83.81 478 ARG A CA 1
ATOM 3794 C C . ARG A 1 478 ? -24.101 9.644 35.486 1.00 83.81 478 ARG A C 1
ATOM 3796 O O . ARG A 1 478 ? -23.800 10.496 36.319 1.00 83.81 478 ARG A O 1
ATOM 3803 N N . ILE A 1 479 ? -23.623 8.401 35.508 1.00 84.88 479 ILE A N 1
ATOM 3804 C CA . ILE A 1 479 ? -22.724 7.881 36.544 1.00 84.88 479 ILE A CA 1
ATOM 3805 C C . ILE A 1 479 ? -21.372 8.600 36.495 1.00 84.88 479 ILE A C 1
ATOM 3807 O O . ILE A 1 479 ? -20.889 9.042 37.530 1.00 84.88 479 ILE A O 1
ATOM 3811 N N . SER A 1 480 ? -20.793 8.814 35.308 1.00 85.75 480 SER A N 1
ATOM 3812 C CA . SER A 1 480 ? -19.535 9.559 35.143 1.00 85.75 480 SER A CA 1
ATOM 3813 C C . SER A 1 480 ? -19.635 10.959 35.749 1.00 85.75 480 SER A C 1
ATOM 3815 O O . SER A 1 480 ? -18.762 11.356 36.515 1.00 85.75 480 SER A O 1
ATOM 3817 N N . LYS A 1 481 ? -20.729 11.684 35.474 1.00 82.25 481 LYS A N 1
ATOM 3818 C CA . LYS A 1 481 ? -20.977 13.010 36.065 1.00 82.25 481 LYS A CA 1
ATOM 3819 C C . LYS A 1 481 ? -21.180 12.962 37.577 1.00 82.25 481 LYS A C 1
ATOM 3821 O O . LYS A 1 481 ? -20.882 13.936 38.258 1.00 82.25 481 LYS A O 1
ATOM 3826 N N . LEU A 1 482 ? -21.725 11.870 38.111 1.00 85.69 482 LEU A N 1
ATOM 3827 C CA . LEU A 1 482 ? -21.889 11.694 39.552 1.00 85.69 482 LEU A CA 1
ATOM 3828 C C . LEU A 1 482 ? -20.541 11.438 40.239 1.00 85.69 482 LEU A C 1
ATOM 3830 O O . LEU A 1 482 ? -20.273 12.042 41.272 1.00 85.69 482 LEU A O 1
ATOM 3834 N N . ILE A 1 483 ? -19.682 10.609 39.638 1.00 86.62 483 ILE A N 1
ATOM 3835 C CA . ILE A 1 483 ? -18.328 10.335 40.142 1.00 86.62 483 ILE A CA 1
ATOM 3836 C C . ILE A 1 483 ? -17.500 11.625 40.151 1.00 86.62 483 ILE A C 1
ATOM 3838 O O . ILE A 1 483 ? -16.842 11.925 41.142 1.00 86.62 483 ILE A O 1
ATOM 3842 N N . GLU A 1 484 ? -17.572 12.430 39.089 1.00 85.38 484 GLU A N 1
ATOM 3843 C CA . GLU A 1 484 ? -16.803 13.679 38.982 1.00 85.38 484 GLU A CA 1
ATOM 3844 C C . GLU A 1 484 ? -17.177 14.739 40.033 1.00 85.38 484 GLU A C 1
ATOM 3846 O O . GLU A 1 484 ? -16.371 15.621 40.332 1.00 85.38 484 GLU A O 1
ATOM 3851 N N . LYS A 1 485 ? -18.368 14.635 40.642 1.00 86.38 485 LYS A N 1
ATOM 3852 C CA . LYS A 1 485 ? -18.809 15.513 41.739 1.00 86.38 485 LYS A CA 1
ATOM 3853 C C . LYS A 1 485 ? -18.178 15.175 43.092 1.00 86.38 485 LYS A C 1
ATOM 3855 O O . LYS A 1 485 ? -18.334 15.953 44.032 1.00 86.38 485 LYS A O 1
ATOM 3860 N N . ILE A 1 486 ? -17.494 14.038 43.225 1.00 86.62 486 ILE A N 1
ATOM 3861 C CA . ILE A 1 486 ? -16.878 13.635 44.493 1.00 86.62 486 ILE A CA 1
ATOM 3862 C C . ILE A 1 486 ? -15.707 14.586 44.814 1.00 86.62 486 ILE A C 1
ATOM 3864 O O . ILE A 1 486 ? -14.821 14.779 43.979 1.00 86.62 486 ILE A O 1
ATOM 3868 N N . PRO A 1 487 ? -15.634 15.174 46.023 1.00 86.69 487 PRO A N 1
ATOM 3869 C CA . PRO A 1 487 ? -14.518 16.040 46.394 1.00 86.69 487 PRO A CA 1
ATOM 3870 C C . PRO A 1 487 ? -13.183 15.282 46.385 1.00 86.69 487 PRO A C 1
ATOM 3872 O O . PRO A 1 487 ? -13.034 14.289 47.098 1.00 86.69 487 PRO A O 1
ATOM 3875 N N . LYS A 1 488 ? -12.168 15.779 45.660 1.00 84.62 488 LYS A N 1
ATOM 3876 C CA . LYS A 1 488 ? -10.849 15.113 45.537 1.00 84.62 488 LYS A CA 1
ATOM 3877 C C . LYS A 1 488 ? -10.190 14.762 46.870 1.00 84.62 488 LYS A C 1
ATOM 3879 O O . LYS A 1 488 ? -9.577 13.706 46.989 1.00 84.62 488 LYS A O 1
ATOM 3884 N N . LYS A 1 489 ? -10.314 15.648 47.865 1.00 83.44 489 LYS A N 1
ATOM 3885 C CA . LYS A 1 489 ? -9.715 15.470 49.198 1.00 83.44 489 LYS A CA 1
ATOM 3886 C C . LYS A 1 489 ? -10.228 14.213 49.907 1.00 83.44 489 LYS A C 1
ATOM 3888 O O . LYS A 1 489 ? -9.490 13.627 50.685 1.00 83.44 489 LYS A O 1
ATOM 3893 N N . ILE A 1 490 ? -11.465 13.804 49.620 1.00 87.81 490 ILE A N 1
ATOM 3894 C CA . ILE A 1 490 ? -12.103 12.612 50.192 1.00 87.81 490 ILE A CA 1
ATOM 3895 C C . ILE A 1 490 ? -11.986 11.440 49.214 1.00 87.81 490 ILE A C 1
ATOM 3897 O O . ILE A 1 490 ? -11.600 10.341 49.600 1.00 87.81 490 ILE A O 1
ATOM 3901 N N . GLY A 1 491 ? -12.274 11.681 47.933 1.00 87.44 491 GLY A N 1
ATOM 3902 C CA . GLY A 1 491 ? -12.319 10.643 46.909 1.00 87.44 491 GLY A CA 1
ATOM 3903 C C . GLY A 1 491 ? -10.979 9.942 46.696 1.00 87.44 491 GLY A C 1
ATOM 3904 O O . GLY A 1 491 ? -10.956 8.722 46.559 1.00 87.44 491 GLY A O 1
ATOM 3905 N N . SER A 1 492 ? -9.858 10.669 46.701 1.00 86.62 492 SER A N 1
ATOM 3906 C CA . SER A 1 492 ? -8.531 10.080 46.469 1.00 86.62 492 SER A CA 1
ATOM 3907 C C . SER A 1 492 ? -8.101 9.094 47.566 1.00 86.62 492 SER A C 1
ATOM 3909 O O . SER A 1 492 ? -7.817 7.947 47.218 1.00 86.62 492 SER A O 1
ATOM 3911 N N . PRO A 1 493 ? -8.084 9.455 48.868 1.00 88.38 493 PRO A N 1
ATOM 3912 C CA . PRO A 1 493 ? -7.740 8.493 49.917 1.00 88.38 493 PRO A CA 1
ATOM 3913 C C . PRO A 1 493 ? -8.755 7.348 50.000 1.00 88.38 493 PRO A C 1
ATOM 3915 O O . PRO A 1 493 ? -8.358 6.195 50.149 1.00 88.38 493 PRO A O 1
ATOM 3918 N N . LEU A 1 494 ? -10.049 7.633 49.814 1.00 92.88 494 LEU A N 1
ATOM 3919 C CA . LEU A 1 494 ? -11.087 6.603 49.805 1.00 92.88 494 LEU A CA 1
ATOM 3920 C C . LEU A 1 494 ? -10.885 5.584 48.675 1.00 92.88 494 LEU A C 1
ATOM 3922 O O . LEU A 1 494 ? -11.052 4.391 48.899 1.00 92.88 494 LEU A O 1
ATOM 3926 N N . THR A 1 495 ? -10.471 6.035 47.486 1.00 91.81 495 THR A N 1
ATOM 3927 C CA . THR A 1 495 ? -10.146 5.149 46.354 1.00 91.81 495 THR A CA 1
ATOM 3928 C C . THR A 1 495 ? -9.044 4.166 46.739 1.00 91.81 495 THR A C 1
ATOM 3930 O O . THR A 1 495 ? -9.184 2.976 46.495 1.00 91.81 495 THR A O 1
ATOM 3933 N N . VAL A 1 496 ? -7.970 4.637 47.382 1.00 90.50 496 VAL A N 1
ATOM 3934 C CA . VAL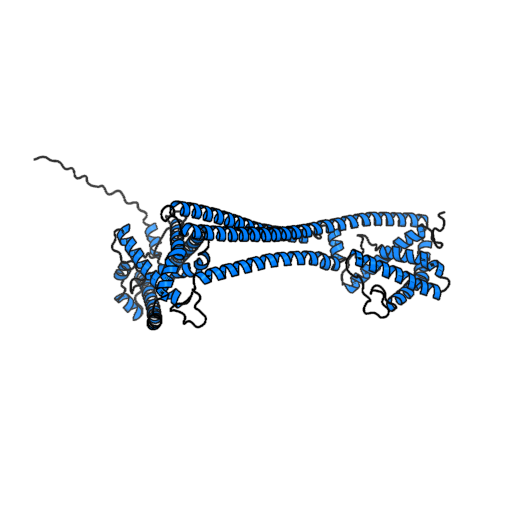 A 1 496 ? -6.857 3.770 47.805 1.00 90.50 496 VAL A CA 1
ATOM 3935 C C . VAL A 1 496 ? -7.309 2.764 48.865 1.00 90.50 496 VAL A C 1
ATOM 3937 O O . VAL A 1 496 ? -7.009 1.580 48.734 1.00 90.50 496 VAL A O 1
ATOM 3940 N N . ILE A 1 497 ? -8.063 3.211 49.875 1.00 93.56 497 ILE A N 1
ATOM 3941 C CA . ILE A 1 497 ? -8.593 2.338 50.936 1.00 93.56 497 ILE A CA 1
ATOM 3942 C C . ILE A 1 497 ? -9.473 1.238 50.334 1.00 93.56 497 ILE A C 1
ATOM 3944 O O . ILE A 1 497 ? -9.279 0.062 50.636 1.00 93.56 497 ILE A O 1
ATOM 3948 N N . LEU A 1 498 ? -10.399 1.606 49.446 1.00 94.19 498 LEU A N 1
ATOM 3949 C CA . LEU A 1 498 ? -11.283 0.650 48.784 1.00 94.19 498 LEU A CA 1
ATOM 3950 C C . LEU A 1 498 ? -10.518 -0.283 47.839 1.00 94.19 498 LEU A C 1
ATOM 3952 O O . LEU A 1 498 ? -10.847 -1.460 47.785 1.00 94.19 498 LEU A O 1
ATOM 3956 N N . CYS A 1 499 ? -9.487 0.188 47.129 1.00 94.00 499 CYS A N 1
ATOM 3957 C CA . CYS A 1 499 ? -8.633 -0.684 46.317 1.00 94.00 499 CYS A CA 1
ATOM 3958 C C . CYS A 1 499 ? -7.983 -1.776 47.175 1.00 94.00 499 CYS A C 1
ATOM 3960 O O . CYS A 1 499 ? -8.054 -2.951 46.827 1.00 94.00 499 CYS A O 1
ATOM 3962 N N . VAL A 1 500 ? -7.364 -1.391 48.297 1.00 94.44 500 VAL A N 1
ATOM 3963 C CA . VAL A 1 500 ? -6.714 -2.339 49.216 1.00 94.44 500 VAL A CA 1
ATOM 3964 C C . VAL A 1 500 ? -7.738 -3.312 49.798 1.00 94.44 500 VAL A C 1
ATOM 3966 O O . VAL A 1 500 ? -7.490 -4.515 49.817 1.00 94.44 500 VAL A O 1
ATOM 3969 N N . PHE A 1 501 ? -8.903 -2.805 50.208 1.00 96.19 501 PHE A N 1
ATOM 3970 C CA . PHE A 1 501 ? -10.003 -3.624 50.708 1.00 96.19 501 PHE A CA 1
ATOM 3971 C C . PHE A 1 501 ? -10.475 -4.651 49.670 1.00 96.19 501 PHE A C 1
ATOM 3973 O O . PHE A 1 501 ? -10.526 -5.836 49.978 1.00 96.19 501 PHE A O 1
ATOM 3980 N N . MET A 1 502 ? -10.746 -4.226 48.431 1.00 95.81 502 MET A N 1
ATOM 3981 C CA . MET A 1 502 ? -11.217 -5.121 47.369 1.00 95.81 502 MET A CA 1
ATOM 3982 C C . MET A 1 502 ? -10.179 -6.188 47.020 1.00 95.81 502 MET A C 1
ATOM 3984 O O . MET A 1 502 ? -10.546 -7.334 46.794 1.00 95.81 502 MET A O 1
ATOM 3988 N N . ILE A 1 503 ? -8.886 -5.847 47.003 1.00 94.12 503 ILE A N 1
ATOM 3989 C CA . ILE A 1 503 ? -7.819 -6.834 46.780 1.00 94.12 503 ILE A CA 1
ATOM 3990 C C . ILE A 1 503 ? -7.815 -7.881 47.900 1.00 94.12 503 ILE A C 1
ATOM 3992 O O . ILE A 1 503 ? -7.735 -9.075 47.614 1.00 94.12 503 ILE A O 1
ATOM 3996 N N . ALA A 1 504 ? -7.922 -7.450 49.159 1.00 95.00 504 ALA A N 1
ATOM 3997 C CA . ALA A 1 504 ? -7.960 -8.356 50.303 1.00 95.00 504 ALA A CA 1
ATOM 3998 C C . ALA A 1 504 ? -9.209 -9.253 50.288 1.00 95.00 504 ALA A C 1
ATOM 4000 O O . ALA A 1 504 ? -9.093 -10.458 50.493 1.00 95.00 504 ALA A O 1
ATOM 4001 N N . ASP A 1 505 ? -10.381 -8.690 49.998 1.00 95.94 505 ASP A N 1
ATOM 4002 C CA . ASP A 1 505 ? -11.646 -9.424 49.936 1.00 95.94 505 ASP A CA 1
ATOM 4003 C C . ASP A 1 505 ? -11.678 -10.420 48.769 1.00 95.94 505 ASP A C 1
ATOM 4005 O O . ASP A 1 505 ? -12.021 -11.584 48.954 1.00 95.94 505 ASP A O 1
ATOM 4009 N N . MET A 1 506 ? -11.213 -10.023 47.579 1.00 93.94 506 MET A N 1
ATOM 4010 C CA . MET A 1 506 ? -11.063 -10.938 46.441 1.00 93.94 506 MET A CA 1
ATOM 4011 C C . MET A 1 506 ? -10.093 -12.082 46.748 1.00 93.94 506 MET A C 1
ATOM 4013 O O . MET A 1 506 ? -10.365 -13.225 46.379 1.00 93.94 506 MET A O 1
ATOM 4017 N N . PHE A 1 507 ? -8.986 -11.796 47.440 1.00 94.38 507 PHE A N 1
ATOM 4018 C CA . PHE A 1 507 ? -8.031 -12.818 47.857 1.00 94.38 507 PHE A CA 1
ATOM 4019 C C . PHE A 1 507 ? -8.662 -13.808 48.841 1.00 94.38 507 PHE A C 1
ATOM 4021 O O . PHE A 1 507 ? -8.624 -15.010 48.595 1.00 94.38 507 PHE A O 1
ATOM 4028 N N . VAL A 1 508 ? -9.285 -13.311 49.914 1.00 95.62 508 VAL A N 1
ATOM 4029 C CA . VAL A 1 508 ? -9.912 -14.150 50.948 1.00 95.62 508 VAL A CA 1
ATOM 4030 C C . VAL A 1 508 ? -11.106 -14.931 50.401 1.00 95.62 508 VAL A C 1
ATOM 4032 O O . VAL A 1 508 ? -11.249 -16.111 50.704 1.00 95.62 508 VAL A O 1
ATOM 4035 N N . SER A 1 509 ? -11.928 -14.317 49.550 1.00 94.94 509 SER A N 1
ATOM 4036 C CA . SER A 1 509 ? -13.049 -14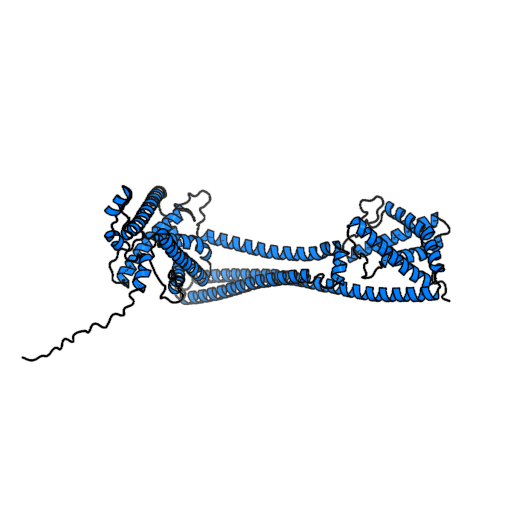.993 48.887 1.00 94.94 509 SER A CA 1
ATOM 4037 C C . SER A 1 509 ? -12.560 -16.125 47.985 1.00 94.94 509 SER A C 1
ATOM 4039 O O . SER A 1 509 ? -13.064 -17.244 48.057 1.00 94.94 509 SER A O 1
ATOM 4041 N N . GLY A 1 510 ? -11.533 -15.865 47.167 1.00 92.94 510 GLY A N 1
ATOM 4042 C CA . GLY A 1 510 ? -10.958 -16.872 46.277 1.00 92.94 510 GLY A CA 1
ATOM 4043 C C . GLY A 1 510 ? -10.350 -18.049 47.041 1.00 92.94 510 GLY A C 1
ATOM 4044 O O . GLY A 1 510 ? -10.625 -19.204 46.718 1.00 92.94 510 GLY A O 1
ATOM 4045 N N . THR A 1 511 ? -9.569 -17.782 48.090 1.00 93.81 511 THR A N 1
ATOM 4046 C CA . THR A 1 511 ? -8.974 -18.844 48.915 1.00 93.81 511 THR A CA 1
ATOM 4047 C C . THR A 1 511 ? -10.017 -19.596 49.738 1.00 93.81 511 THR A C 1
ATOM 4049 O O . THR A 1 511 ? -9.859 -20.800 49.916 1.00 93.81 511 THR A O 1
ATOM 4052 N N . ALA A 1 512 ? -11.106 -18.955 50.178 1.00 94.06 512 ALA A N 1
ATOM 4053 C CA . ALA A 1 512 ? -12.216 -19.635 50.846 1.00 94.06 512 ALA A CA 1
ATOM 4054 C C . ALA A 1 512 ? -12.899 -20.661 49.922 1.00 94.06 512 ALA A C 1
ATOM 4056 O O . ALA A 1 512 ? -13.151 -21.793 50.342 1.00 94.06 512 ALA A O 1
ATOM 4057 N N . VAL A 1 513 ? -13.128 -20.316 48.648 1.00 92.56 513 VAL A N 1
ATOM 4058 C CA . VAL A 1 513 ? -13.702 -21.244 47.653 1.00 92.56 513 VAL A CA 1
ATOM 4059 C C . VAL A 1 513 ? -12.740 -22.395 47.331 1.00 92.56 513 VAL A C 1
ATOM 4061 O O . VAL A 1 513 ? -13.165 -23.553 47.271 1.00 92.56 513 VAL A O 1
ATOM 4064 N N . ILE A 1 514 ? -11.440 -22.112 47.183 1.00 91.81 514 ILE A N 1
ATOM 4065 C CA . ILE A 1 514 ? -10.410 -23.150 46.989 1.00 91.81 514 ILE A CA 1
ATOM 4066 C C . ILE A 1 514 ? -10.355 -24.081 48.205 1.00 91.81 514 ILE A C 1
ATOM 4068 O O . ILE A 1 514 ? -10.341 -25.304 48.051 1.00 91.81 514 ILE A O 1
ATOM 4072 N N . ARG A 1 515 ? -10.371 -23.517 49.420 1.00 93.31 515 ARG A N 1
ATOM 4073 C CA . ARG A 1 515 ? -10.335 -24.280 50.671 1.00 93.31 515 ARG A CA 1
ATOM 4074 C C . ARG A 1 515 ? -11.558 -25.182 50.804 1.00 93.31 515 ARG A C 1
ATOM 4076 O O . ARG A 1 515 ? -11.408 -26.345 51.165 1.00 93.31 515 ARG A O 1
ATOM 4083 N N . ARG A 1 516 ? -12.747 -24.705 50.430 1.00 91.31 516 ARG A N 1
ATOM 4084 C CA . ARG A 1 516 ? -13.945 -25.550 50.335 1.00 91.31 516 ARG A CA 1
ATOM 4085 C C . ARG A 1 516 ? -13.757 -26.714 49.358 1.00 91.31 516 ARG A C 1
ATOM 4087 O O . ARG A 1 516 ? -14.080 -27.848 49.698 1.00 91.31 516 ARG A O 1
ATOM 4094 N N . GLY A 1 517 ? -13.162 -26.470 48.189 1.00 89.75 517 GLY A N 1
ATOM 4095 C CA . GLY A 1 517 ? -12.818 -27.534 47.238 1.00 89.75 517 GLY A CA 1
ATOM 4096 C C . GLY A 1 517 ? -11.859 -28.582 47.824 1.00 89.75 517 GLY A C 1
ATOM 4097 O O . GLY A 1 517 ? -12.022 -29.777 47.590 1.00 89.75 517 GLY A O 1
ATOM 4098 N N . GLN A 1 518 ? -10.896 -28.162 48.647 1.00 90.88 518 GLN A N 1
ATOM 4099 C CA . GLN A 1 518 ? -10.004 -29.072 49.375 1.00 90.88 518 GLN A CA 1
ATOM 4100 C C . GLN A 1 518 ? -10.736 -29.872 50.464 1.00 90.88 518 GLN A C 1
ATOM 4102 O O . GLN A 1 518 ? -10.481 -31.068 50.602 1.00 90.88 518 GLN A O 1
ATOM 4107 N N . ARG A 1 519 ? -11.665 -29.246 51.206 1.00 91.25 519 ARG A N 1
ATOM 4108 C CA . ARG A 1 519 ? -12.506 -29.930 52.208 1.00 91.25 519 ARG A CA 1
ATOM 4109 C C . ARG A 1 519 ? -13.346 -31.035 51.573 1.00 91.25 519 ARG A C 1
ATOM 4111 O O . ARG A 1 519 ? -13.370 -32.145 52.094 1.00 91.25 519 ARG A O 1
ATOM 4118 N N . MET A 1 520 ? -13.938 -30.765 50.409 1.00 87.06 520 MET A N 1
ATOM 4119 C CA . MET A 1 520 ? -14.689 -31.757 49.626 1.00 87.06 520 MET A CA 1
ATOM 4120 C C . MET A 1 520 ? -13.832 -32.967 49.226 1.00 87.06 520 MET A C 1
ATOM 4122 O O . MET A 1 520 ? -14.330 -34.084 49.179 1.00 87.06 520 MET A O 1
ATOM 4126 N N . LYS A 1 521 ? -12.532 -32.758 48.987 1.00 88.44 521 LYS A N 1
ATOM 4127 C CA . LYS A 1 521 ? -11.560 -33.817 48.656 1.00 88.44 521 LYS A CA 1
ATOM 4128 C C . LYS A 1 521 ? -10.945 -34.484 49.896 1.00 88.44 521 LYS A C 1
ATOM 4130 O O . LYS A 1 521 ? -10.001 -35.257 49.766 1.00 88.44 521 LYS A O 1
ATOM 4135 N N . GLY A 1 522 ? -11.439 -34.170 51.097 1.00 88.94 522 GLY A N 1
ATOM 4136 C CA . GLY A 1 522 ? -10.941 -34.718 52.361 1.00 88.94 522 GLY A CA 1
ATOM 4137 C C . GLY A 1 522 ? -9.549 -34.221 52.770 1.00 88.94 522 GLY A C 1
ATOM 4138 O O . GLY A 1 522 ? -8.911 -34.836 53.621 1.00 88.94 522 GLY A O 1
ATOM 4139 N N . ILE A 1 523 ? -9.053 -33.127 52.180 1.00 90.06 523 ILE A N 1
ATOM 4140 C CA . ILE A 1 523 ? -7.710 -32.598 52.453 1.00 90.06 523 ILE A CA 1
ATOM 4141 C C . ILE A 1 523 ? -7.752 -31.737 53.737 1.00 90.06 523 ILE A C 1
ATOM 4143 O O . ILE A 1 523 ? -8.464 -30.719 53.765 1.00 90.06 523 ILE A O 1
ATOM 4147 N N . PRO A 1 524 ? -7.010 -32.104 54.806 1.00 89.94 524 PRO A N 1
ATOM 4148 C CA . PRO A 1 524 ? -6.973 -31.337 56.051 1.00 89.94 524 PRO A CA 1
ATOM 4149 C C . PRO A 1 524 ? -6.211 -30.016 55.879 1.00 89.94 524 PRO A C 1
ATOM 4151 O O . PRO A 1 524 ? -5.355 -29.896 55.005 1.00 89.94 524 PRO A O 1
ATOM 4154 N N . ALA A 1 525 ? -6.510 -29.032 56.732 1.00 89.81 525 ALA A N 1
ATOM 4155 C CA . ALA A 1 525 ? -5.858 -27.726 56.695 1.00 89.81 525 ALA A CA 1
ATOM 4156 C C . ALA A 1 525 ? -4.354 -27.823 57.000 1.00 89.81 525 ALA A C 1
ATOM 4158 O O . ALA A 1 525 ? -3.941 -28.423 57.995 1.00 89.81 525 ALA A O 1
ATOM 4159 N N . ASN A 1 526 ? -3.546 -27.168 56.176 1.00 85.44 526 ASN A N 1
ATOM 4160 C CA . ASN A 1 526 ? -2.100 -27.089 56.282 1.00 85.44 526 ASN A CA 1
ATOM 4161 C C . ASN A 1 526 ? -1.662 -25.656 56.629 1.00 85.44 526 ASN A C 1
ATOM 4163 O O . ASN A 1 526 ? -1.287 -24.855 55.773 1.00 85.44 526 ASN A O 1
ATOM 4167 N N . GLY A 1 527 ? -1.713 -25.327 57.922 1.00 91.31 527 GLY A N 1
ATOM 4168 C CA . GLY A 1 527 ? -1.216 -24.062 58.471 1.00 91.31 527 GLY A CA 1
ATOM 4169 C C . GLY A 1 527 ? -2.301 -23.126 59.010 1.00 91.31 527 GLY A C 1
ATOM 4170 O O . GLY A 1 527 ? -3.502 -23.345 58.861 1.00 91.31 527 GLY A O 1
ATOM 4171 N N . GLY A 1 528 ? -1.861 -22.049 59.669 1.00 92.00 528 GLY A N 1
ATOM 4172 C CA . GLY A 1 528 ? -2.752 -21.164 60.428 1.00 92.00 528 GLY A CA 1
ATOM 4173 C C . GLY A 1 528 ? -3.778 -20.405 59.581 1.00 92.00 528 GLY A C 1
ATOM 4174 O O . GLY A 1 528 ? -4.872 -20.126 60.065 1.00 92.00 528 GLY A O 1
ATOM 4175 N N . TYR A 1 529 ? -3.462 -20.097 58.320 1.00 92.62 529 TYR A N 1
ATOM 4176 C CA . TYR A 1 529 ? -4.384 -19.387 57.431 1.00 92.62 529 TYR A CA 1
ATOM 4177 C C . TYR A 1 529 ? -5.546 -20.275 56.964 1.00 92.62 529 TYR A C 1
ATOM 4179 O O . TYR A 1 529 ? -6.695 -19.851 57.023 1.00 92.62 529 TYR A O 1
ATOM 4187 N N . GLU A 1 530 ? -5.279 -21.525 56.581 1.00 92.94 530 GLU A N 1
ATOM 4188 C CA . GLU A 1 530 ? -6.332 -22.469 56.179 1.00 92.94 530 GLU A CA 1
ATOM 4189 C C . GLU A 1 530 ? -7.249 -22.828 57.354 1.00 92.94 530 GLU A C 1
ATOM 4191 O O . GLU A 1 530 ? -8.466 -22.864 57.197 1.00 92.94 530 GLU A O 1
ATOM 4196 N N . MET A 1 531 ? -6.690 -22.985 58.559 1.00 92.50 531 MET A N 1
ATOM 4197 C CA . MET A 1 531 ? -7.487 -23.153 59.780 1.00 92.50 531 MET A CA 1
ATOM 4198 C C . MET A 1 531 ? -8.354 -21.923 60.083 1.00 92.50 531 MET A C 1
ATOM 4200 O O . MET A 1 531 ? -9.478 -22.046 60.571 1.00 92.50 531 MET A O 1
ATOM 4204 N N . TRP A 1 532 ? -7.840 -20.721 59.810 1.00 95.81 532 TRP A N 1
ATOM 4205 C CA . TRP A 1 532 ? -8.609 -19.490 59.958 1.00 95.81 532 TRP A CA 1
ATOM 4206 C C . TRP A 1 532 ? -9.763 -19.429 58.947 1.00 95.81 532 TRP A C 1
ATOM 4208 O O . TRP A 1 532 ? -10.871 -19.067 59.347 1.00 95.81 532 TRP A O 1
ATOM 4218 N N . LEU A 1 533 ? -9.540 -19.847 57.694 1.00 94.44 533 LEU A N 1
ATOM 4219 C CA . LEU A 1 533 ? -10.591 -19.976 56.677 1.00 94.44 533 LEU A CA 1
ATOM 4220 C C . LEU A 1 533 ? -11.653 -21.001 57.089 1.00 94.44 533 LEU A C 1
ATOM 4222 O O . LEU A 1 533 ? -12.835 -20.696 57.007 1.00 94.44 533 LEU A O 1
ATOM 4226 N N . ASP A 1 534 ? -11.258 -22.171 57.594 1.00 92.81 534 ASP A N 1
ATOM 4227 C CA . ASP A 1 534 ? -12.197 -23.200 58.069 1.00 92.81 534 ASP A CA 1
ATOM 4228 C C . ASP A 1 534 ? -13.084 -22.705 59.216 1.00 92.81 534 ASP A C 1
ATOM 4230 O O . ASP A 1 534 ? -14.244 -23.092 59.319 1.00 92.81 534 ASP A O 1
ATOM 4234 N N . LYS A 1 535 ? -12.544 -21.831 60.072 1.00 93.31 535 LYS A N 1
ATOM 4235 C CA . LYS A 1 535 ? -13.273 -21.274 61.214 1.00 93.31 535 LYS A CA 1
ATOM 4236 C C . LYS A 1 535 ? -14.235 -20.145 60.833 1.00 93.31 535 LYS A C 1
ATOM 4238 O O . LYS A 1 535 ? -15.276 -20.017 61.469 1.00 93.31 535 LYS A O 1
ATOM 4243 N N . HIS A 1 536 ? -13.864 -19.289 59.880 1.00 92.88 536 HIS A N 1
ATOM 4244 C CA . HIS A 1 536 ? -14.625 -18.070 59.560 1.00 92.88 536 HIS A CA 1
ATOM 4245 C C . HIS A 1 536 ? -15.479 -18.199 58.293 1.00 92.88 536 HIS A C 1
ATOM 4247 O O . HIS A 1 536 ? -16.473 -17.490 58.171 1.00 92.88 536 HIS A O 1
ATOM 4253 N N . PHE A 1 537 ? -15.111 -19.098 57.378 1.00 93.75 537 PHE A N 1
ATOM 4254 C CA . PHE A 1 537 ? -15.777 -19.347 56.098 1.00 93.75 537 PHE A CA 1
ATOM 4255 C C . PHE A 1 537 ? -15.982 -20.856 55.908 1.00 93.75 537 PHE A C 1
ATOM 4257 O O . PHE A 1 537 ? -15.401 -21.505 55.025 1.00 93.75 537 PHE A O 1
ATOM 4264 N N . ASP A 1 538 ? -16.794 -21.419 56.802 1.00 91.62 538 ASP A N 1
ATOM 4265 C CA . ASP A 1 538 ? -17.221 -22.810 56.734 1.00 91.62 538 ASP A CA 1
ATOM 4266 C C . ASP A 1 538 ? -18.162 -23.051 55.539 1.00 91.62 538 ASP A C 1
ATOM 4268 O O . ASP A 1 538 ? -18.583 -22.130 54.833 1.00 91.62 538 ASP A O 1
ATOM 4272 N N . ASP A 1 539 ? -18.476 -24.318 55.273 1.00 91.19 539 ASP A N 1
ATOM 4273 C CA . ASP A 1 539 ? -19.287 -24.675 54.105 1.00 91.19 539 ASP A CA 1
ATOM 4274 C C . ASP A 1 539 ? -20.713 -24.116 54.203 1.00 91.19 539 ASP A C 1
ATOM 4276 O O . ASP A 1 539 ? -21.259 -23.678 53.195 1.00 91.19 539 ASP A O 1
ATOM 4280 N N . LYS A 1 540 ? -21.275 -24.029 55.419 1.00 89.81 540 LYS A N 1
ATOM 4281 C CA . LYS A 1 540 ? -22.608 -23.456 55.662 1.00 89.81 540 LYS A CA 1
ATOM 4282 C C . LYS A 1 540 ? -22.660 -21.973 55.322 1.00 89.81 540 LYS A C 1
ATOM 4284 O O . LYS A 1 540 ? -23.618 -21.520 54.699 1.00 89.81 540 LYS A O 1
ATOM 4289 N N . TYR A 1 541 ? -21.643 -21.218 55.729 1.00 91.25 541 TYR A N 1
ATOM 4290 C CA . TYR A 1 541 ? -21.528 -19.815 55.371 1.00 91.25 541 TYR A CA 1
ATOM 4291 C C . TYR A 1 541 ? -21.397 -19.653 53.856 1.00 91.25 541 TYR A C 1
ATOM 4293 O O . TYR A 1 541 ? -22.122 -18.854 53.268 1.00 91.25 541 TYR A O 1
ATOM 4301 N N . LEU A 1 542 ? -20.523 -20.439 53.216 1.00 90.94 542 LEU A N 1
ATOM 4302 C CA . LEU A 1 542 ? -20.315 -20.374 51.769 1.00 90.94 542 LEU A CA 1
ATOM 4303 C C . LEU A 1 542 ? -21.568 -20.764 50.973 1.00 90.94 542 LEU A C 1
ATOM 4305 O O . LEU A 1 542 ? -21.829 -20.148 49.948 1.00 90.94 542 LEU A O 1
ATOM 4309 N N . ASP A 1 543 ? -22.369 -21.719 51.445 1.00 89.00 543 ASP A N 1
ATOM 4310 C CA . ASP A 1 543 ? -23.669 -22.051 50.844 1.00 89.00 543 ASP A CA 1
ATOM 4311 C C . ASP A 1 543 ? -24.688 -20.921 50.975 1.00 89.00 543 ASP A C 1
ATOM 4313 O O . ASP A 1 543 ? -25.466 -20.670 50.057 1.00 89.00 543 ASP A O 1
ATOM 4317 N N . PHE A 1 544 ? -24.662 -20.204 52.099 1.00 87.62 544 PHE A N 1
ATOM 4318 C CA . PHE A 1 544 ? -25.538 -19.060 52.314 1.00 87.62 544 PHE A CA 1
ATOM 4319 C C . PHE A 1 544 ? -25.201 -17.878 51.393 1.00 87.62 544 PHE A C 1
ATOM 4321 O O . PHE A 1 544 ? -26.116 -17.227 50.890 1.00 87.62 544 PHE A O 1
ATOM 4328 N N . VAL A 1 545 ? -23.911 -17.592 51.169 1.00 88.81 545 VAL A N 1
ATOM 4329 C CA . VAL A 1 545 ? -23.475 -16.451 50.339 1.00 88.81 545 VAL A CA 1
ATOM 4330 C C . VAL A 1 545 ? -23.345 -16.778 48.846 1.00 88.81 545 VAL A C 1
ATOM 4332 O O . VAL A 1 545 ? -23.479 -15.875 48.016 1.00 88.81 545 VAL A O 1
ATOM 4335 N N . TYR A 1 546 ? -23.119 -18.051 48.493 1.00 89.94 546 TYR A N 1
ATOM 4336 C CA . TYR A 1 546 ? -22.952 -18.543 47.118 1.00 89.94 546 TYR A CA 1
ATOM 4337 C C . TYR A 1 546 ? -23.966 -19.646 46.752 1.00 89.94 546 TYR A C 1
ATOM 4339 O O . TYR A 1 546 ? -23.565 -20.737 46.338 1.00 89.94 546 TYR A O 1
ATOM 4347 N N . PRO A 1 547 ? -25.284 -19.379 46.821 1.00 83.38 547 PRO A N 1
ATOM 4348 C CA . PRO A 1 547 ? -26.317 -20.408 46.650 1.00 83.38 547 PRO A CA 1
ATOM 4349 C C . PRO A 1 547 ? -26.343 -21.064 45.257 1.00 83.38 547 PRO A C 1
ATOM 4351 O O . PRO A 1 547 ? -26.857 -22.168 45.107 1.00 83.38 547 PRO A O 1
ATOM 4354 N N . ASN A 1 548 ? -25.783 -20.406 44.235 1.00 81.69 548 ASN A N 1
ATOM 4355 C CA . ASN A 1 548 ? -25.777 -20.878 42.842 1.00 81.69 548 ASN A CA 1
ATOM 4356 C C . ASN A 1 548 ? -24.430 -21.479 42.397 1.00 81.69 548 ASN A C 1
ATOM 4358 O O . ASN A 1 548 ? -24.260 -21.789 41.219 1.00 81.69 548 ASN A O 1
ATOM 4362 N N . MET A 1 549 ? -23.447 -21.596 43.293 1.00 88.12 549 MET A N 1
ATOM 4363 C CA . MET A 1 549 ? -22.124 -22.109 42.937 1.00 88.12 549 MET A CA 1
ATOM 4364 C C . MET A 1 549 ? -22.135 -23.640 42.866 1.00 88.12 549 MET A C 1
ATOM 4366 O O . MET A 1 549 ? -22.443 -24.315 43.845 1.00 88.12 549 MET A O 1
ATOM 4370 N N . ILE A 1 550 ? -21.740 -24.192 41.718 1.00 85.38 550 ILE A N 1
ATOM 4371 C CA . ILE A 1 550 ? -21.724 -25.636 41.454 1.00 85.38 550 ILE A CA 1
ATOM 4372 C C . ILE A 1 550 ? -20.282 -26.085 41.194 1.00 85.38 550 ILE A C 1
ATOM 4374 O O . ILE A 1 550 ? -19.593 -25.479 40.376 1.00 85.38 550 ILE A O 1
ATOM 4378 N N . TYR A 1 551 ? -19.823 -27.146 41.865 1.00 81.88 551 TYR A N 1
ATOM 4379 C CA . TYR A 1 551 ? -18.526 -27.784 41.592 1.00 81.88 551 TYR A CA 1
ATOM 4380 C C . TYR A 1 551 ? -18.637 -28.747 40.406 1.00 81.88 551 TYR A C 1
ATOM 4382 O O . TYR A 1 551 ? -19.557 -29.563 40.361 1.00 81.88 551 TYR A O 1
ATOM 4390 N N . VAL A 1 552 ? -17.689 -28.671 39.470 1.00 76.75 552 VAL A N 1
ATOM 4391 C CA . VAL A 1 552 ? -17.736 -29.433 38.208 1.00 76.75 552 VAL A CA 1
ATOM 4392 C C . VAL A 1 552 ? -17.564 -30.944 38.430 1.00 76.75 552 VAL A C 1
ATOM 4394 O O . VAL A 1 552 ? -18.249 -31.719 37.771 1.00 76.75 552 VAL A O 1
ATOM 4397 N N . ASP A 1 553 ? -16.778 -31.361 39.432 1.00 61.47 553 ASP A N 1
ATOM 4398 C CA . ASP A 1 553 ? -16.534 -32.777 39.780 1.00 61.47 553 ASP A CA 1
ATOM 4399 C C . ASP A 1 553 ? -17.822 -33.556 40.172 1.00 61.47 553 ASP A C 1
ATOM 4401 O O . ASP A 1 553 ? -17.824 -34.780 40.166 1.00 61.47 553 ASP A O 1
ATOM 4405 N N . LYS A 1 554 ? -18.943 -32.879 40.485 1.00 49.50 554 LYS A N 1
ATOM 4406 C CA . LYS A 1 554 ? -20.244 -33.522 40.785 1.00 49.50 554 LYS A CA 1
ATOM 4407 C C . LYS A 1 554 ? -21.069 -33.913 39.551 1.00 49.50 554 LYS A C 1
ATOM 4409 O O . LYS A 1 554 ? -22.064 -34.623 39.708 1.00 49.50 554 LYS A O 1
ATOM 4414 N N . LYS A 1 555 ? -20.713 -33.446 38.346 1.00 45.06 555 LYS A N 1
ATOM 4415 C CA . LYS A 1 555 ? -21.452 -33.798 37.118 1.00 45.06 555 LYS A CA 1
ATOM 4416 C C . LYS A 1 555 ? -21.301 -35.277 36.756 1.00 45.06 555 LYS A C 1
ATOM 4418 O O . LYS A 1 555 ? -22.277 -35.884 36.334 1.00 45.06 555 LYS A O 1
ATOM 4423 N N . ASP A 1 556 ? -20.131 -35.863 37.004 1.00 37.41 556 ASP A N 1
ATOM 4424 C CA . ASP A 1 556 ? -19.848 -37.247 36.604 1.00 37.41 556 ASP A CA 1
ATOM 4425 C C . ASP A 1 556 ? -20.569 -38.296 37.476 1.00 37.41 556 ASP A C 1
ATOM 4427 O O . ASP A 1 556 ? -20.787 -39.417 37.026 1.00 37.41 556 ASP A O 1
ATOM 4431 N N . GLU A 1 557 ? -20.997 -37.948 38.697 1.00 34.94 557 GLU A N 1
ATOM 4432 C CA . GLU A 1 557 ? -21.760 -38.862 39.568 1.00 34.94 557 GLU A CA 1
ATOM 4433 C C . GLU A 1 557 ? -23.277 -38.790 39.326 1.00 34.94 557 GLU A C 1
ATOM 4435 O O . GLU A 1 557 ? -23.977 -39.781 39.505 1.00 34.94 557 GLU A O 1
ATOM 4440 N N . THR A 1 558 ? -23.811 -37.648 38.875 1.00 35.81 558 THR A N 1
ATOM 4441 C CA . THR A 1 558 ? -25.266 -37.488 38.661 1.00 35.81 558 THR A CA 1
ATOM 4442 C C . THR A 1 558 ? -25.752 -37.951 37.286 1.00 35.81 558 THR A C 1
ATOM 4444 O O . THR A 1 558 ? -26.949 -38.169 37.120 1.00 35.81 558 THR A O 1
ATOM 4447 N N . GLU A 1 559 ? -24.856 -38.171 36.318 1.00 36.12 559 GLU A N 1
ATOM 4448 C CA . GLU A 1 559 ? -25.194 -38.830 35.044 1.00 36.12 559 GLU A CA 1
ATOM 4449 C C . GLU A 1 559 ? -25.139 -40.372 35.121 1.00 36.12 559 GLU A C 1
ATOM 4451 O O . GLU A 1 559 ? -25.594 -41.040 34.192 1.00 36.12 559 GLU A O 1
ATOM 4456 N N . ALA A 1 560 ? -24.644 -40.950 36.225 1.00 33.31 560 ALA A N 1
ATOM 4457 C CA . ALA A 1 560 ? -24.594 -42.401 36.434 1.00 33.31 560 ALA A CA 1
ATOM 4458 C C . ALA A 1 560 ? -25.889 -42.992 37.035 1.00 33.31 560 ALA A C 1
ATOM 4460 O O . ALA A 1 560 ? -26.216 -44.139 36.738 1.00 33.31 560 ALA A O 1
ATOM 4461 N N . ASP A 1 561 ? -26.667 -42.202 37.783 1.00 32.91 561 ASP A N 1
ATOM 4462 C CA . ASP A 1 561 ? -27.880 -42.658 38.487 1.00 32.91 561 ASP A CA 1
ATOM 4463 C C . ASP A 1 561 ? -29.173 -42.174 37.805 1.00 32.91 561 ASP A C 1
ATOM 4465 O O . ASP A 1 561 ? -30.115 -41.688 38.434 1.00 32.91 561 ASP A O 1
ATOM 4469 N N . GLY A 1 562 ? -29.230 -42.310 36.480 1.00 34.50 562 GLY A N 1
ATOM 4470 C CA . GLY A 1 562 ? -30.441 -42.105 35.685 1.00 34.50 562 GLY A CA 1
ATOM 4471 C C . GLY A 1 562 ? -31.480 -43.218 35.869 1.00 34.50 562 GLY A C 1
ATOM 4472 O O . GLY A 1 562 ? -31.919 -43.796 34.877 1.00 34.50 562 GLY A O 1
ATOM 4473 N N . GLU A 1 563 ? -31.884 -43.523 37.104 1.00 32.00 563 GLU A N 1
ATOM 4474 C CA . GLU A 1 563 ? -33.147 -44.217 37.365 1.00 32.00 563 GLU A CA 1
ATOM 4475 C C . GLU A 1 563 ? -34.275 -43.181 37.440 1.00 32.00 563 GLU A C 1
ATOM 4477 O O . GLU A 1 563 ? -34.303 -42.270 38.268 1.00 32.00 563 GLU A O 1
ATOM 4482 N N . THR A 1 564 ? -35.209 -43.311 36.501 1.00 31.27 564 THR A N 1
ATOM 4483 C CA . THR A 1 564 ? -36.497 -42.617 36.471 1.00 31.27 564 THR A CA 1
ATOM 4484 C C . THR A 1 564 ? -37.196 -42.695 37.831 1.00 31.27 564 THR A C 1
ATOM 4486 O O . THR A 1 564 ? -37.356 -43.806 38.336 1.00 31.27 564 THR A O 1
ATOM 4489 N N . PRO A 1 565 ? -37.706 -41.584 38.397 1.00 32.44 565 PRO A N 1
ATOM 4490 C CA . PRO A 1 565 ? -38.601 -41.677 39.538 1.00 32.44 565 PRO A CA 1
ATOM 4491 C C . PRO A 1 565 ? -39.905 -42.326 39.068 1.00 32.44 565 PRO A C 1
ATOM 4493 O O . PRO A 1 565 ? -40.655 -41.735 38.285 1.00 32.44 565 PRO A O 1
ATOM 4496 N N . GLU A 1 566 ? -40.150 -43.551 39.530 1.00 30.83 566 GLU A N 1
ATOM 4497 C CA . GLU A 1 566 ? -41.477 -44.154 39.538 1.00 30.83 566 GLU A CA 1
ATOM 4498 C C . GLU A 1 566 ? -42.463 -43.186 40.199 1.00 30.83 566 GLU A C 1
ATOM 4500 O O . GLU A 1 566 ? -42.196 -42.561 41.228 1.00 30.83 566 GLU A O 1
ATOM 4505 N N . THR A 1 567 ? -43.612 -43.047 39.553 1.00 34.00 567 THR A N 1
ATOM 4506 C CA . THR A 1 567 ? -44.781 -42.317 40.021 1.00 34.00 567 THR A CA 1
ATOM 4507 C C . THR A 1 567 ? -45.184 -42.799 41.411 1.00 34.00 567 THR A C 1
ATOM 4509 O O . THR A 1 567 ? -45.731 -43.889 41.553 1.00 34.00 567 THR A O 1
ATOM 4512 N N . ALA A 1 568 ? -44.936 -41.982 42.435 1.00 32.62 568 ALA A N 1
ATOM 4513 C CA . ALA A 1 568 ? -45.545 -42.169 43.742 1.00 32.62 568 ALA A CA 1
ATOM 4514 C C . ALA A 1 568 ? -47.011 -41.719 43.667 1.00 32.62 568 ALA A C 1
ATOM 4516 O O . ALA A 1 568 ? -47.302 -40.537 43.467 1.00 32.62 568 ALA A O 1
ATOM 4517 N N . ASP A 1 569 ? -47.902 -42.700 43.794 1.00 30.28 569 ASP A N 1
ATOM 4518 C CA . ASP A 1 569 ? -49.346 -42.551 43.914 1.00 30.28 569 ASP A CA 1
ATOM 4519 C C . ASP A 1 569 ? -49.735 -41.520 44.983 1.00 30.28 569 ASP A C 1
ATOM 4521 O O . ASP A 1 569 ? -49.267 -41.541 46.124 1.00 30.28 569 ASP A O 1
ATOM 4525 N N . VAL A 1 570 ? -50.644 -40.629 44.598 1.00 34.31 570 VAL A N 1
ATOM 4526 C CA . VAL A 1 570 ? -51.389 -39.749 45.500 1.00 34.31 570 VAL A CA 1
ATOM 4527 C C . VAL A 1 570 ? -52.556 -40.564 46.068 1.00 34.31 570 VAL A C 1
ATOM 4529 O O . VAL A 1 570 ? -53.357 -41.059 45.274 1.00 34.31 570 VAL A O 1
ATOM 4532 N N . PRO A 1 571 ? -52.724 -40.703 47.396 1.00 31.56 571 PRO A N 1
ATOM 4533 C CA . PRO A 1 571 ? -53.951 -41.265 47.942 1.00 31.56 571 PRO A CA 1
ATOM 4534 C C . PRO A 1 571 ? -55.091 -40.254 47.764 1.00 31.56 571 PRO A C 1
ATOM 4536 O O . PRO A 1 571 ? -55.007 -39.125 48.250 1.00 31.56 571 PRO A O 1
ATOM 4539 N N . GLU A 1 572 ? -56.152 -40.658 47.066 1.00 31.38 572 GLU A N 1
ATOM 4540 C CA . GLU A 1 572 ? -57.435 -39.951 47.043 1.00 31.38 572 GLU A CA 1
ATOM 4541 C C . GLU A 1 572 ? -58.035 -39.917 48.458 1.00 31.38 572 GLU A C 1
ATOM 4543 O O . GLU A 1 572 ? -58.443 -40.944 49.000 1.00 31.38 572 GLU A O 1
ATOM 4548 N N . GLU A 1 573 ? -58.139 -38.728 49.055 1.00 32.97 573 GLU A N 1
ATOM 4549 C CA . GLU A 1 573 ? -59.081 -38.496 50.149 1.00 32.97 573 GLU A CA 1
ATOM 4550 C C . GLU A 1 573 ? -60.495 -38.388 49.566 1.00 32.97 573 GLU A C 1
ATOM 4552 O O . GLU A 1 573 ? -60.924 -37.349 49.060 1.00 32.97 573 GLU A O 1
ATOM 4557 N N . THR A 1 574 ? -61.245 -39.485 49.644 1.00 33.50 574 THR A N 1
ATOM 4558 C CA . THR A 1 574 ? -62.697 -39.469 49.490 1.00 33.50 574 THR A CA 1
ATOM 4559 C C . THR A 1 574 ? -63.324 -38.811 50.716 1.00 33.50 574 THR A C 1
ATOM 4561 O O . THR A 1 574 ? -63.334 -39.386 51.804 1.00 33.50 574 THR A O 1
ATOM 4564 N N . SER A 1 575 ? -63.896 -37.621 50.534 1.00 32.47 575 SER A N 1
ATOM 4565 C CA . SER A 1 575 ? -64.906 -37.100 51.456 1.00 32.47 575 SER A CA 1
ATOM 4566 C C . SER A 1 575 ? -66.222 -37.852 51.226 1.00 32.47 575 SER A C 1
ATOM 4568 O O . SER A 1 575 ? -66.872 -37.684 50.196 1.00 32.47 575 SER A O 1
ATOM 4570 N N . SER A 1 576 ? -66.600 -38.710 52.173 1.00 32.84 576 SER A N 1
ATOM 4571 C CA . SER A 1 576 ? -67.975 -39.182 52.329 1.00 32.84 576 SER A CA 1
ATOM 4572 C C . SER A 1 576 ? -68.569 -38.505 53.558 1.00 32.84 576 SER A C 1
ATOM 4574 O O . SER A 1 576 ? -68.203 -38.804 54.693 1.00 32.84 576 SER A O 1
ATOM 4576 N N . SER A 1 577 ? -69.472 -37.567 53.310 1.00 38.06 577 SER A N 1
ATOM 4577 C CA . SER A 1 577 ? -70.564 -37.258 54.222 1.00 38.06 577 SER A CA 1
ATOM 4578 C C . SER A 1 577 ? -71.400 -38.520 54.435 1.00 38.06 577 SER A C 1
ATOM 4580 O O . SER A 1 577 ? -71.867 -39.066 53.441 1.00 38.06 577 SER A O 1
ATOM 4582 N N . ASP A 1 578 ? -71.555 -38.967 55.680 1.00 39.59 578 ASP A N 1
ATOM 4583 C CA . ASP A 1 578 ? -72.828 -39.425 56.251 1.00 39.59 578 ASP A CA 1
ATOM 4584 C C . ASP A 1 578 ? -72.667 -39.692 57.765 1.00 39.59 578 ASP A C 1
ATOM 4586 O O . ASP A 1 578 ? -71.727 -40.365 58.186 1.00 39.59 578 ASP A O 1
ATOM 4590 N N . GLU A 1 579 ? -73.630 -39.127 58.508 1.00 36.38 579 GLU A N 1
ATOM 4591 C CA . GLU A 1 579 ? -73.976 -39.217 59.950 1.00 36.38 579 GLU A CA 1
ATOM 4592 C C . GLU A 1 579 ? -73.130 -38.490 61.014 1.00 36.38 579 GLU A C 1
ATOM 4594 O O . GLU A 1 579 ? -72.002 -38.913 61.356 1.00 36.38 579 GLU A O 1
#

Mean predicted aligned error: 20.01 Å